Protein AF-0000000073383167 (afdb_homodimer)

pLDDT: mean 80.77, std 19.4, range [28.89, 98.25]

Structure (mmCIF, N/CA/C/O backbone):
data_AF-0000000073383167-model_v1
#
loop_
_entity.id
_entity.type
_entity.pdbx_description
1 polymer 'F-box domain-containing protein'
#
loop_
_atom_site.group_PDB
_atom_site.id
_atom_site.type_symbol
_atom_site.label_atom_id
_atom_site.label_alt_id
_atom_site.label_comp_id
_atom_site.label_asym_id
_atom_site.label_entity_id
_atom_site.label_seq_id
_atom_site.pdbx_PDB_ins_code
_atom_site.Cartn_x
_atom_site.Cartn_y
_atom_site.Cartn_z
_atom_site.occupancy
_atom_site.B_iso_or_equiv
_atom_site.auth_seq_id
_atom_site.auth_comp_id
_atom_site.auth_asym_id
_atom_site.auth_atom_id
_atom_site.pdbx_PDB_model_num
ATOM 1 N N . MET A 1 1 ? -5.844 47.469 32.531 1 28.89 1 MET A N 1
ATOM 2 C CA . MET A 1 1 ? -4.707 46.969 31.766 1 28.89 1 MET A CA 1
ATOM 3 C C . MET A 1 1 ? -4.969 47.062 30.266 1 28.89 1 MET A C 1
ATOM 5 O O . MET A 1 1 ? -4.051 46.906 29.469 1 28.89 1 MET A O 1
ATOM 9 N N . SER A 1 2 ? -6.18 46.969 29.875 1 38.56 2 SER A N 1
ATOM 10 C CA . SER A 1 2 ? -6.676 47.062 28.5 1 38.56 2 SER A CA 1
ATOM 11 C C . SER A 1 2 ? -6.391 48.406 27.891 1 38.56 2 SER A C 1
ATOM 13 O O . SER A 1 2 ? -6.043 48.531 26.719 1 38.56 2 SER A O 1
ATOM 15 N N . ALA A 1 3 ? -6.535 49.375 28.625 1 47.09 3 ALA A N 1
ATOM 16 C CA . ALA A 1 3 ? -6.496 50.781 28.234 1 47.09 3 ALA A CA 1
ATOM 17 C C . ALA A 1 3 ? -5.078 51.219 27.859 1 47.09 3 ALA A C 1
ATOM 19 O O . ALA A 1 3 ? -4.883 52.156 27.094 1 47.09 3 ALA A O 1
ATOM 20 N N . ILE A 1 4 ? -4.051 50.719 28.578 1 42.81 4 ILE A N 1
ATOM 21 C CA . ILE A 1 4 ? -2.695 51.219 28.375 1 42.81 4 ILE A CA 1
ATOM 22 C C . ILE A 1 4 ? -2.129 50.656 27.062 1 42.81 4 ILE A C 1
ATOM 24 O O . ILE A 1 4 ? -1.226 51.25 26.469 1 42.81 4 ILE A O 1
ATOM 28 N N . ILE A 1 5 ? -2.506 49.438 26.703 1 45.69 5 ILE A N 1
ATOM 29 C CA . ILE A 1 5 ? -1.971 48.844 25.484 1 45.69 5 ILE A CA 1
ATOM 30 C C . ILE A 1 5 ? -2.479 49.625 24.266 1 45.69 5 ILE A C 1
ATOM 32 O O . ILE A 1 5 ? -1.844 49.625 23.219 1 45.69 5 ILE A O 1
ATOM 36 N N . ASP A 1 6 ? -3.59 50.312 24.406 1 45.5 6 ASP A N 1
ATOM 37 C CA . ASP A 1 6 ? -4.176 51.094 23.328 1 45.5 6 ASP A CA 1
ATOM 38 C C . ASP A 1 6 ? -3.312 52.344 23.016 1 45.5 6 ASP A C 1
ATOM 40 O O . ASP A 1 6 ? -3.523 53 22.016 1 45.5 6 ASP A O 1
ATOM 44 N N . ARG A 1 7 ? -2.543 52.75 23.953 1 47.97 7 ARG A N 1
ATOM 45 C CA . ARG A 1 7 ? -1.802 54 23.812 1 47.97 7 ARG A CA 1
ATOM 46 C C . ARG A 1 7 ? -0.322 53.75 23.562 1 47.97 7 ARG A C 1
ATOM 48 O O . ARG A 1 7 ? 0.478 54.688 23.484 1 47.97 7 ARG A O 1
ATOM 55 N N . LEU A 1 8 ? 0.111 52.438 23.641 1 46.22 8 LEU A N 1
ATOM 56 C CA . LEU A 1 8 ? 1.529 52.188 23.422 1 46.22 8 LEU A CA 1
ATOM 57 C C . LEU A 1 8 ? 1.877 52.344 21.938 1 46.22 8 LEU A C 1
ATOM 59 O O . LEU A 1 8 ? 1.09 52 21.062 1 46.22 8 LEU A O 1
ATOM 63 N N . PRO A 1 9 ? 2.973 53.094 21.656 1 46.66 9 PRO A N 1
ATOM 64 C CA . PRO A 1 9 ? 3.441 53.219 20.281 1 46.66 9 PRO A CA 1
ATOM 65 C C . PRO A 1 9 ? 3.543 51.875 19.547 1 46.66 9 PRO A C 1
ATOM 67 O O . PRO A 1 9 ? 3.779 50.844 20.172 1 46.66 9 PRO A O 1
ATOM 70 N N . LEU A 1 10 ? 3.16 51.906 18.25 1 46.72 10 LEU A N 1
ATOM 71 C CA . LEU A 1 10 ? 3.178 50.75 17.359 1 46.72 10 LEU A CA 1
ATOM 72 C C . LEU A 1 10 ? 4.453 49.938 17.562 1 46.72 10 LEU A C 1
ATOM 74 O O . LEU A 1 10 ? 4.414 48.688 17.531 1 46.72 10 LEU A O 1
ATOM 78 N N . GLU A 1 11 ? 5.492 50.625 17.781 1 47.47 11 GLU A N 1
ATOM 79 C CA . GLU A 1 11 ? 6.789 50 17.969 1 47.47 11 GLU A CA 1
ATOM 80 C C . GLU A 1 11 ? 6.801 49.125 19.203 1 47.47 11 GLU A C 1
ATOM 82 O O . GLU A 1 11 ? 7.375 48.031 19.203 1 47.47 11 GLU A O 1
ATOM 87 N N . LEU A 1 12 ? 6.223 49.5 20.25 1 49.03 12 LEU A N 1
ATOM 88 C CA . LEU A 1 12 ? 6.211 48.75 21.484 1 49.03 12 LEU A CA 1
ATOM 89 C C . LEU A 1 12 ? 5.223 47.594 21.406 1 49.03 12 LEU A C 1
ATOM 91 O O . LEU A 1 12 ? 5.488 46.5 21.922 1 49.03 12 LEU A O 1
ATOM 95 N N . LEU A 1 13 ? 4.082 47.875 20.766 1 47.41 13 LEU A N 1
ATOM 96 C CA . LEU A 1 13 ? 3.135 46.781 20.547 1 47.41 13 LEU A CA 1
ATOM 97 C C . LEU A 1 13 ? 3.756 45.688 19.703 1 47.41 13 LEU A C 1
ATOM 99 O O . LEU A 1 13 ? 3.537 44.5 19.953 1 47.41 13 LEU A O 1
ATOM 103 N N . GLU A 1 14 ? 4.508 46.156 18.719 1 48.84 14 GLU A N 1
ATOM 104 C CA . GLU A 1 14 ? 5.273 45.219 17.922 1 48.84 14 GLU A CA 1
ATOM 105 C C . GLU A 1 14 ? 6.246 44.406 18.797 1 48.84 14 GLU A C 1
ATOM 107 O O . GLU A 1 14 ? 6.414 43.219 18.609 1 48.84 14 GLU A O 1
ATOM 112 N N . LEU A 1 15 ? 6.812 45.031 19.719 1 48.34 15 LEU A N 1
ATOM 113 C CA . LEU A 1 15 ? 7.754 44.375 20.625 1 48.34 15 LEU A CA 1
ATOM 114 C C . LEU A 1 15 ? 7.027 43.406 21.562 1 48.34 15 LEU A C 1
ATOM 116 O O . LEU A 1 15 ? 7.539 42.344 21.859 1 48.34 15 LEU A O 1
ATOM 120 N N . VAL A 1 16 ? 5.949 43.812 22.047 1 50.22 16 VAL A N 1
ATOM 121 C CA . VAL A 1 16 ? 5.164 42.906 22.906 1 50.22 16 VAL A CA 1
ATOM 122 C C . VAL A 1 16 ? 4.691 41.719 22.109 1 50.22 16 VAL A C 1
ATOM 124 O O . VAL A 1 16 ? 4.719 40.594 22.609 1 50.22 16 VAL A O 1
ATOM 127 N N . CYS A 1 17 ? 4.258 42.031 20.844 1 50.34 17 CYS A N 1
ATOM 128 C CA . CYS A 1 17 ? 3.842 40.938 19.984 1 50.34 17 CYS A CA 1
ATOM 129 C C . CYS A 1 17 ? 5.004 40 19.688 1 50.34 17 CYS A C 1
ATOM 131 O O . CYS A 1 17 ? 4.809 38.812 19.547 1 50.34 17 CYS A O 1
ATOM 133 N N . ASP A 1 18 ? 6.133 40.562 19.656 1 50.62 18 ASP A N 1
ATOM 134 C CA . ASP A 1 18 ? 7.328 39.75 19.438 1 50.62 18 ASP A CA 1
ATOM 135 C C . ASP A 1 18 ? 7.645 38.906 20.656 1 50.62 18 ASP A C 1
ATOM 137 O O . ASP A 1 18 ? 8.273 37.844 20.531 1 50.62 18 ASP A O 1
ATOM 141 N N . GLU A 1 19 ? 7.27 39.375 21.781 1 48.34 19 GLU A N 1
ATOM 142 C CA . GLU A 1 19 ? 7.621 38.688 23.016 1 48.34 19 GLU A CA 1
ATOM 143 C C . GLU A 1 19 ? 6.504 37.75 23.469 1 48.34 19 GLU A C 1
ATOM 145 O O . GLU A 1 19 ? 6.723 36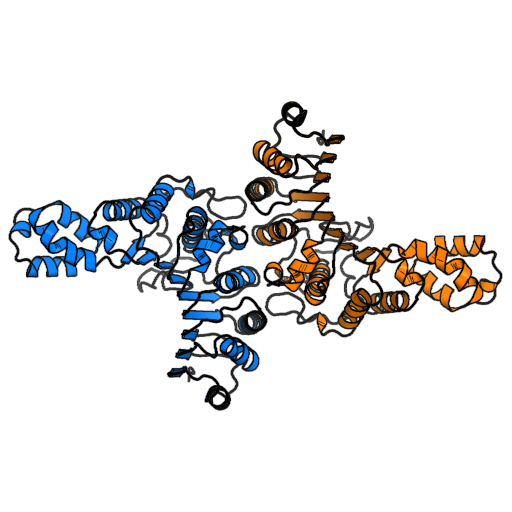.875 24.297 1 48.34 19 GLU A O 1
ATOM 150 N N . LEU A 1 20 ? 5.301 37.906 23.109 1 48.19 20 LEU A N 1
ATOM 151 C CA . LEU A 1 20 ? 4.199 37.062 23.547 1 48.19 20 LEU A CA 1
ATOM 152 C C . LEU A 1 20 ? 4.062 35.844 22.656 1 48.19 20 LEU A C 1
ATOM 154 O O . LEU A 1 20 ? 4.363 35.906 21.469 1 48.19 20 LEU A O 1
ATOM 158 N N . ASP A 1 21 ? 3.83 34.781 23.328 1 50.03 21 ASP A N 1
ATOM 159 C CA . ASP A 1 21 ? 3.512 33.562 22.578 1 50.03 21 ASP A CA 1
ATOM 160 C C . ASP A 1 21 ? 2.279 33.781 21.703 1 50.03 21 ASP A C 1
ATOM 162 O O . ASP A 1 21 ? 1.433 34.625 22 1 50.03 21 ASP A O 1
ATOM 166 N N . THR A 1 22 ? 2.23 33.281 20.531 1 49 22 THR A N 1
ATOM 167 C CA . THR A 1 22 ? 1.189 33.438 19.531 1 49 22 THR A CA 1
ATOM 168 C C . THR A 1 22 ? -0.195 33.406 20.156 1 49 22 THR A C 1
ATOM 170 O O . THR A 1 22 ? -1.102 34.125 19.75 1 49 22 THR A O 1
ATOM 173 N N . ARG A 1 23 ? -0.408 32.656 21.141 1 48.75 23 ARG A N 1
ATOM 174 C CA . ARG A 1 23 ? -1.698 32.531 21.812 1 48.75 23 ARG A CA 1
ATOM 175 C C . ARG A 1 23 ? -2.102 33.844 22.5 1 48.75 23 ARG A C 1
ATOM 177 O O . ARG A 1 23 ? -3.264 34.219 22.438 1 48.75 23 ARG A O 1
ATOM 184 N N . ASP A 1 24 ? -1.229 34.281 23.109 1 49.47 24 ASP A N 1
ATOM 185 C CA . ASP A 1 24 ? -1.521 35.438 23.922 1 49.47 24 ASP A CA 1
ATOM 186 C C . ASP A 1 24 ? -1.749 36.688 23.047 1 49.47 24 ASP A C 1
ATOM 188 O O . ASP A 1 24 ? -2.49 37.594 23.422 1 49.47 24 ASP A O 1
ATOM 192 N N . LEU A 1 25 ? -1.187 36.562 21.969 1 49.84 25 LEU A N 1
ATOM 193 C CA . LEU A 1 25 ? -1.337 37.719 21.062 1 49.84 25 LEU A CA 1
ATOM 194 C C . LEU A 1 25 ? -2.76 37.781 20.516 1 49.84 25 LEU A C 1
ATOM 196 O O . LEU A 1 25 ? -3.305 38.875 20.344 1 49.84 25 LEU A O 1
ATOM 200 N N . ALA A 1 26 ? -3.371 36.688 20.312 1 48.53 26 ALA A N 1
ATOM 201 C CA . ALA A 1 26 ? -4.758 36.656 19.859 1 48.53 26 ALA A CA 1
ATOM 202 C C . ALA A 1 26 ? -5.676 37.375 20.844 1 48.53 26 ALA A C 1
ATOM 204 O O . ALA A 1 26 ? -6.602 38.062 20.438 1 48.53 26 ALA A O 1
ATOM 205 N N . SER A 1 27 ? -5.449 37.156 22.031 1 46.97 27 SER A N 1
ATOM 206 C CA . SER A 1 27 ? -6.238 37.812 23.062 1 46.97 27 SER A CA 1
ATOM 207 C C . SER A 1 27 ? -6.027 39.344 23.047 1 46.97 27 SER A C 1
ATOM 209 O O . SER A 1 27 ? -6.941 40.094 23.375 1 46.97 27 SER A O 1
ATOM 211 N N . LEU A 1 28 ? -4.91 39.688 22.766 1 46.62 28 LEU A N 1
ATOM 212 C CA . LEU A 1 28 ? -4.578 41.125 22.797 1 46.62 28 LEU A CA 1
ATOM 213 C C . LEU A 1 28 ? -5.266 41.875 21.656 1 46.62 28 LEU A C 1
ATOM 215 O O . LEU A 1 28 ? -5.742 42.969 21.844 1 46.62 28 LEU A O 1
ATOM 219 N N . VAL A 1 29 ? -5.254 41.219 20.453 1 47.28 29 VAL A N 1
ATOM 220 C CA . VAL A 1 29 ? -5.836 41.875 19.281 1 47.28 29 VAL A CA 1
ATOM 221 C C . VAL A 1 29 ? -7.328 42.094 19.516 1 47.28 29 VAL A C 1
ATOM 223 O O . VAL A 1 29 ? -7.895 43.062 19 1 47.28 29 VAL A O 1
ATOM 226 N N . GLY A 1 30 ? -7.918 41.281 20.266 1 43.94 30 GLY A N 1
ATOM 227 C CA . GLY A 1 30 ? -9.336 41.469 20.5 1 43.94 30 GLY A CA 1
ATOM 228 C C . GLY A 1 30 ? -9.641 42.75 21.266 1 43.94 30 GLY A C 1
ATOM 229 O O . GLY A 1 30 ? -10.797 43.156 21.375 1 43.94 30 GLY A O 1
ATOM 230 N N . THR A 1 31 ? -8.75 43.219 22 1 42.81 31 THR A N 1
ATOM 231 C CA . THR A 1 31 ? -9.172 44.25 22.938 1 42.81 31 THR A CA 1
ATOM 232 C C . THR A 1 31 ? -9.156 45.625 22.297 1 42.81 31 THR A C 1
ATOM 234 O O . THR A 1 31 ? -9.789 46.562 22.781 1 42.81 31 THR A O 1
ATOM 237 N N . CYS A 1 32 ? -8.156 46 21.344 1 42.19 32 CYS A N 1
ATOM 238 C CA . CYS A 1 32 ? -8.188 47.344 20.859 1 42.19 32 CYS A CA 1
ATOM 239 C C . CYS A 1 32 ? -8.281 47.375 19.328 1 42.19 32 CYS A C 1
ATOM 241 O O . CYS A 1 32 ? -7.441 46.812 18.641 1 42.19 32 CYS A O 1
ATOM 243 N N . ARG A 1 33 ? -9.359 47.656 18.766 1 45.19 33 ARG A N 1
ATOM 244 C CA . ARG A 1 33 ? -9.688 47.75 17.344 1 45.19 33 ARG A CA 1
ATOM 245 C C . ARG A 1 33 ? -8.602 48.5 16.578 1 45.19 33 ARG A C 1
ATOM 247 O O . ARG A 1 33 ? -8.203 48.062 15.484 1 45.19 33 ARG A O 1
ATOM 254 N N . ASP A 1 34 ? -8.227 49.656 17.062 1 45.84 34 ASP A N 1
ATOM 255 C CA . ASP A 1 34 ? -7.301 50.5 16.328 1 45.84 34 ASP A CA 1
ATOM 256 C C . ASP A 1 34 ? -5.914 49.875 16.25 1 45.84 34 ASP A C 1
ATOM 258 O O . ASP A 1 34 ? -5.262 49.906 15.203 1 45.84 34 ASP A O 1
ATOM 262 N N . THR A 1 35 ? -5.457 49.375 17.328 1 47.47 35 THR A N 1
ATOM 263 C CA . THR A 1 35 ? -4.168 48.688 17.406 1 47.47 35 THR A CA 1
ATOM 264 C C . THR A 1 35 ? -4.199 47.375 16.625 1 47.47 35 THR A C 1
ATOM 266 O O . THR A 1 35 ? -3.188 46.969 16.062 1 47.47 35 THR A O 1
ATOM 269 N N . TYR A 1 36 ? -5.336 46.875 16.516 1 48.16 36 TYR A N 1
ATOM 270 C CA . TYR A 1 36 ? -5.547 45.656 15.742 1 48.16 36 TYR A CA 1
ATOM 271 C C . TYR A 1 36 ? -5.121 45.844 14.289 1 48.16 36 TYR A C 1
ATOM 273 O O . TYR A 1 36 ? -4.355 45.031 13.75 1 48.16 36 TYR A O 1
ATOM 281 N N . HIS A 1 37 ? -5.691 46.875 13.75 1 50.84 37 HIS A N 1
ATOM 282 C CA . HIS A 1 37 ? -5.43 47.062 12.328 1 50.84 37 HIS A CA 1
ATOM 283 C C . HIS A 1 37 ? -3.953 47.344 12.062 1 50.84 37 HIS A C 1
ATOM 285 O O . HIS A 1 37 ? -3.408 46.906 11.047 1 50.84 37 HIS A O 1
ATOM 291 N N . ARG A 1 38 ? -3.389 48.062 13.055 1 49.44 38 ARG A N 1
ATOM 292 C CA . ARG A 1 38 ? -1.992 48.438 12.859 1 49.44 38 ARG A CA 1
ATOM 293 C C . ARG A 1 38 ? -1.066 47.25 13.117 1 49.44 38 ARG A C 1
ATOM 295 O O . ARG A 1 38 ? 0.006 47.156 12.516 1 49.44 38 ARG A O 1
ATOM 302 N N . THR A 1 39 ? -1.512 46.406 13.953 1 51.47 39 THR A N 1
ATOM 303 C CA . THR A 1 39 ? -0.588 45.375 14.391 1 51.47 39 THR A CA 1
ATOM 304 C C . THR A 1 39 ? -0.914 44.031 13.719 1 51.47 39 THR A C 1
ATOM 306 O O . THR A 1 39 ? -0.067 43.156 13.656 1 51.47 39 THR A O 1
ATOM 309 N N . ILE A 1 40 ? -2.055 44.125 13.156 1 53.66 40 ILE A N 1
ATOM 310 C CA . ILE A 1 40 ? -2.521 42.812 12.656 1 53.66 40 ILE A CA 1
ATOM 311 C C . ILE A 1 40 ? -1.632 42.375 11.5 1 53.66 40 ILE A C 1
ATOM 313 O O . ILE A 1 40 ? -1.345 41.188 11.359 1 53.66 40 ILE A O 1
ATOM 317 N N . ASN A 1 41 ? -1.317 43.344 10.711 1 51.41 41 ASN A N 1
ATOM 318 C CA . ASN A 1 41 ? -0.458 42.969 9.594 1 51.41 41 ASN A CA 1
ATOM 319 C C . ASN A 1 41 ? 0.88 42.406 10.078 1 51.41 41 ASN A C 1
ATOM 321 O O . ASN A 1 41 ? 1.403 41.469 9.508 1 51.41 41 ASN A O 1
ATOM 325 N N . ARG A 1 42 ? 1.332 43.094 11.016 1 51.25 42 ARG A N 1
ATOM 326 C CA . ARG A 1 42 ? 2.604 42.625 11.562 1 51.25 42 ARG A CA 1
ATOM 327 C C . ARG A 1 42 ? 2.438 41.281 12.273 1 51.25 42 ARG A C 1
ATOM 329 O O . ARG A 1 42 ? 3.307 40.438 12.18 1 51.25 42 ARG A O 1
ATOM 336 N N . LEU A 1 43 ? 1.351 41.312 12.969 1 51.19 43 LEU A N 1
ATOM 337 C CA . LEU A 1 43 ? 1.039 40.031 13.617 1 51.19 43 LEU A CA 1
ATOM 338 C C . LEU A 1 43 ? 0.825 38.938 12.594 1 51.19 43 LEU A C 1
ATOM 340 O O . LEU A 1 43 ? 1.265 37.781 12.797 1 51.19 43 LEU A O 1
ATOM 344 N N . ALA A 1 44 ? 0.195 39.375 11.594 1 52.59 44 ALA A N 1
ATOM 345 C CA . ALA A 1 44 ? -0.1 38.438 10.523 1 52.59 44 ALA A CA 1
ATOM 346 C C . ALA A 1 44 ? 1.184 37.844 9.922 1 52.59 44 ALA A C 1
ATOM 348 O O . ALA A 1 44 ? 1.253 36.656 9.602 1 52.59 44 ALA A O 1
ATOM 349 N N . GLN A 1 45 ? 2.125 38.719 9.852 1 52.84 45 GLN A N 1
ATOM 350 C CA . GLN A 1 45 ? 3.379 38.281 9.258 1 52.84 45 GLN A CA 1
ATOM 351 C C . GLN A 1 45 ? 4.039 37.188 10.109 1 52.84 45 GLN A C 1
ATOM 353 O O . GLN A 1 45 ? 4.801 36.375 9.594 1 52.84 45 GLN A O 1
ATOM 358 N N . ARG A 1 46 ? 3.586 37.281 11.328 1 51 46 ARG A N 1
ATOM 359 C CA . ARG A 1 46 ? 4.156 36.281 12.211 1 51 46 ARG A CA 1
ATOM 360 C C . ARG A 1 46 ? 3.449 34.938 12.031 1 51 46 ARG A C 1
ATOM 362 O O . ARG A 1 46 ? 4.012 33.875 12.344 1 51 46 ARG A O 1
ATOM 369 N N . TYR A 1 47 ? 2.303 35.125 11.445 1 54.72 47 TYR A N 1
ATOM 370 C CA . TYR A 1 47 ? 1.501 33.906 11.352 1 54.72 47 TYR A CA 1
ATOM 371 C C . TYR A 1 47 ? 1.765 33.188 10.039 1 54.72 47 TYR A C 1
ATOM 373 O O . TYR A 1 47 ? 0.85 32.625 9.453 1 54.72 47 TYR A O 1
ATOM 381 N N . THR A 1 48 ? 2.932 33.219 9.719 1 78 48 THR A N 1
ATOM 382 C CA . THR A 1 48 ? 3.242 32.406 8.547 1 78 48 THR A CA 1
ATOM 383 C C . THR A 1 48 ? 3.062 30.922 8.859 1 78 48 THR A C 1
ATOM 385 O O . THR A 1 48 ? 2.725 30.141 7.973 1 78 48 THR A O 1
ATOM 388 N N . GLU A 1 49 ? 3.082 30.75 10.227 1 85.25 49 GLU A N 1
ATOM 389 C CA . GLU A 1 49 ? 2.912 29.375 10.688 1 85.25 49 GLU A CA 1
ATOM 390 C C . GLU A 1 49 ? 1.898 29.297 11.828 1 85.25 49 GLU A C 1
ATOM 392 O O . GLU A 1 49 ? 1.854 30.188 12.688 1 85.25 49 GLU A O 1
ATOM 397 N N . ILE A 1 50 ? 1.057 28.391 11.797 1 85.81 50 ILE A N 1
ATOM 398 C CA . ILE A 1 50 ? 0.155 28.125 12.906 1 85.81 50 ILE A CA 1
ATOM 399 C C . ILE A 1 50 ? 0.49 26.766 13.531 1 85.81 50 ILE A C 1
ATOM 401 O O . ILE A 1 50 ? 0.958 25.859 12.836 1 85.81 50 ILE A O 1
ATOM 405 N N . HIS A 1 51 ? 0.205 26.734 14.82 1 84 51 HIS A N 1
ATOM 406 C CA . HIS A 1 51 ? 0.53 25.516 15.562 1 84 51 HIS A CA 1
ATOM 407 C C . HIS A 1 51 ? -0.73 24.75 15.938 1 84 51 HIS A C 1
ATOM 409 O O . HIS A 1 51 ? -1.743 25.344 16.312 1 84 51 HIS A O 1
ATOM 415 N N . LEU A 1 52 ? -0.628 23.406 15.781 1 89.12 52 LEU A N 1
ATOM 416 C CA . LEU A 1 52 ? -1.751 22.516 16.062 1 89.12 52 LEU A CA 1
ATOM 417 C C . LEU A 1 52 ? -1.316 21.359 16.953 1 89.12 52 LEU A C 1
ATOM 419 O O . LEU A 1 52 ? -0.297 20.719 16.688 1 89.12 52 LEU A O 1
ATOM 423 N N . ASP A 1 53 ? -2.057 21.156 18.047 1 85.44 53 ASP A N 1
ATOM 424 C CA . ASP A 1 53 ? -1.789 19.984 18.891 1 85.44 53 ASP A CA 1
ATOM 425 C C . ASP A 1 53 ? -2.988 19.047 18.922 1 85.44 53 ASP A C 1
ATOM 427 O O . ASP A 1 53 ? -3.039 18.125 19.734 1 85.44 53 ASP A O 1
ATOM 431 N N . PHE A 1 54 ? -3.986 19.328 18.156 1 91.5 54 PHE A N 1
ATOM 432 C CA . PHE A 1 54 ? -5.18 18.516 17.953 1 91.5 54 PHE A CA 1
ATOM 433 C C . PHE A 1 54 ? -6.039 18.5 19.203 1 91.5 54 PHE A C 1
ATOM 435 O O . PHE A 1 54 ? -6.703 17.5 19.5 1 91.5 54 PHE A O 1
ATOM 442 N N . SER A 1 55 ? -5.914 19.484 19.984 1 89.44 55 SER A N 1
ATOM 443 C CA . SER A 1 55 ? -6.848 19.734 21.094 1 89.44 55 SER A CA 1
ATOM 444 C C . SER A 1 55 ? -7.992 20.641 20.656 1 89.44 55 SER A C 1
ATOM 446 O O . SER A 1 55 ? -7.898 21.312 19.625 1 89.44 55 SER A O 1
ATOM 448 N N . GLN A 1 56 ? -9 20.625 21.453 1 91.75 56 GLN A N 1
ATOM 449 C CA . GLN A 1 56 ? -10.141 21.484 21.172 1 91.75 56 GLN A CA 1
ATOM 450 C C . GLN A 1 56 ? -9.719 22.953 21.156 1 91.75 56 GLN A C 1
ATOM 452 O O . GLN A 1 56 ? -10.141 23.719 20.281 1 91.75 56 GLN A O 1
ATOM 457 N N . ASP A 1 57 ? -8.93 23.281 22.047 1 87.69 57 ASP A N 1
ATOM 458 C CA . ASP A 1 57 ? -8.469 24.672 22.156 1 87.69 57 ASP A CA 1
ATOM 459 C C . ASP A 1 57 ? -7.668 25.078 20.922 1 87.69 57 ASP A C 1
ATOM 461 O O . ASP A 1 57 ? -7.82 26.188 20.422 1 87.69 57 ASP A O 1
ATOM 465 N N . SER A 1 58 ? -6.805 24.219 20.484 1 88.75 58 SER A N 1
ATOM 466 C CA . SER A 1 58 ? -5.996 24.516 19.312 1 88.75 58 SER A CA 1
ATOM 467 C C . SER A 1 58 ? -6.867 24.688 18.062 1 88.75 58 SER A C 1
ATOM 469 O O . SER A 1 58 ? -6.633 25.578 17.25 1 88.75 58 SER A O 1
ATOM 471 N N . PHE A 1 59 ? -7.863 23.891 17.953 1 94.88 59 PHE A N 1
ATOM 472 C CA . PHE A 1 59 ? -8.773 24.016 16.828 1 94.88 59 PHE A CA 1
ATOM 473 C C . PHE A 1 59 ? -9.562 25.312 16.891 1 94.88 59 PHE A C 1
ATOM 475 O O . PHE A 1 59 ? -9.789 25.969 15.875 1 94.88 59 PHE A O 1
ATOM 482 N N . ASN A 1 60 ? -9.969 25.641 18.094 1 92.69 60 ASN A N 1
ATOM 483 C CA . ASN A 1 60 ? -10.672 26.906 18.266 1 92.69 60 ASN A CA 1
ATOM 484 C C . ASN A 1 60 ? -9.797 28.094 17.891 1 92.69 60 ASN A C 1
ATOM 486 O O . ASN A 1 60 ? -10.273 29.047 17.266 1 92.69 60 ASN A O 1
ATOM 490 N N . HIS A 1 61 ? -8.641 27.984 18.266 1 90.31 61 HIS A N 1
ATOM 491 C CA . HIS A 1 61 ? -7.695 29.047 17.938 1 90.31 61 HIS A CA 1
ATOM 492 C C . HIS A 1 61 ? -7.516 29.172 16.422 1 90.31 61 HIS A C 1
ATOM 494 O O . HIS A 1 61 ? -7.527 30.297 15.891 1 90.31 61 HIS A O 1
ATOM 500 N N . ILE A 1 62 ? -7.348 28.094 15.758 1 93.12 62 ILE A N 1
ATOM 501 C CA . ILE A 1 62 ? -7.176 28.094 14.312 1 93.12 62 ILE A CA 1
ATOM 502 C C . ILE A 1 62 ? -8.438 28.656 13.648 1 93.12 62 ILE A C 1
ATOM 504 O O . ILE A 1 62 ? -8.344 29.406 12.672 1 93.12 62 ILE A O 1
ATOM 508 N N . HIS A 1 63 ? -9.523 28.312 14.188 1 95.56 63 HIS A N 1
ATOM 509 C CA . HIS A 1 63 ? -10.781 28.828 13.656 1 95.56 63 HIS A CA 1
ATOM 510 C C . HIS A 1 63 ? -10.852 30.344 13.797 1 95.56 63 HIS A C 1
ATOM 512 O O . HIS A 1 63 ? -11.344 31.031 12.898 1 95.56 63 HIS A O 1
ATOM 518 N N . ALA A 1 64 ? -10.438 30.812 14.883 1 93.25 64 ALA A N 1
ATOM 519 C CA . ALA A 1 64 ? -10.414 32.25 15.102 1 93.25 64 ALA A CA 1
ATOM 520 C C . ALA A 1 64 ? -9.508 32.938 14.086 1 93.25 64 ALA A C 1
ATOM 522 O O . ALA A 1 64 ? -9.867 34 13.539 1 93.25 64 ALA A O 1
ATOM 523 N N . ILE A 1 65 ? -8.367 32.344 13.844 1 88.5 65 ILE A N 1
ATOM 524 C CA . ILE A 1 65 ? -7.426 32.875 12.867 1 88.5 65 ILE A CA 1
ATOM 525 C C . ILE A 1 65 ? -8.055 32.875 11.477 1 88.5 65 ILE A C 1
ATOM 527 O O . ILE A 1 65 ? -7.965 33.844 10.734 1 88.5 65 ILE A O 1
ATOM 531 N N . ALA A 1 66 ? -8.703 31.781 11.148 1 94.31 66 ALA A N 1
ATOM 532 C CA . ALA A 1 66 ? -9.328 31.578 9.844 1 94.31 66 ALA A CA 1
ATOM 533 C C . ALA A 1 66 ? -10.422 32.625 9.609 1 94.31 66 ALA A C 1
ATOM 535 O O . ALA A 1 66 ? -10.68 33 8.461 1 94.31 66 ALA A O 1
ATOM 536 N N . ASN A 1 67 ? -11.008 33.094 10.664 1 93.69 67 ASN A N 1
ATOM 537 C CA . ASN A 1 67 ? -12.117 34.031 10.531 1 93.69 67 ASN A CA 1
ATOM 538 C C . ASN A 1 67 ? -11.625 35.469 10.492 1 93.69 67 ASN A C 1
ATOM 540 O O . ASN A 1 67 ? -12.398 36.375 10.227 1 93.69 67 ASN A O 1
ATOM 544 N N . ASN A 1 68 ? -10.43 35.625 10.688 1 86.5 68 ASN A N 1
ATOM 545 C CA . ASN A 1 68 ? -9.828 36.938 10.555 1 86.5 68 ASN A CA 1
ATOM 546 C C . ASN A 1 68 ? -9.281 37.156 9.148 1 86.5 68 ASN A C 1
ATOM 548 O O . ASN A 1 68 ? -8.281 36.562 8.758 1 86.5 68 ASN A O 1
ATOM 552 N N . LYS A 1 69 ? -9.82 38.031 8.453 1 87.81 69 LYS A N 1
ATOM 553 C CA . LYS A 1 69 ? -9.555 38.219 7.035 1 87.81 69 LYS A CA 1
ATOM 554 C C . LYS A 1 69 ? -8.094 38.594 6.793 1 87.81 69 LYS A C 1
ATOM 556 O O . LYS A 1 69 ? -7.508 38.156 5.789 1 87.81 69 LYS A O 1
ATOM 561 N N . VAL A 1 70 ? -7.535 39.25 7.672 1 81.44 70 VAL A N 1
ATOM 562 C CA . VAL A 1 70 ? -6.148 39.688 7.504 1 81.44 70 VAL A CA 1
ATOM 563 C C . VAL A 1 70 ? -5.207 38.531 7.855 1 81.44 70 VAL A C 1
ATOM 565 O O . VAL A 1 70 ? -4.281 38.219 7.102 1 81.44 70 VAL A O 1
ATOM 568 N N . MET A 1 71 ? -5.43 37.906 8.93 1 83.31 71 MET A N 1
ATOM 569 C CA . MET A 1 71 ? -4.535 36.875 9.438 1 83.31 71 MET A CA 1
ATOM 570 C C . MET A 1 71 ? -4.559 35.625 8.547 1 83.31 71 MET A C 1
ATOM 572 O O . MET A 1 71 ? -3.523 35.031 8.305 1 83.31 71 MET A O 1
ATOM 576 N N . ARG A 1 72 ? -5.707 35.281 8.109 1 90.06 72 ARG A N 1
ATOM 577 C CA . ARG A 1 72 ? -5.852 34.031 7.371 1 90.06 72 ARG A CA 1
ATOM 578 C C . ARG A 1 72 ? -5.039 34.062 6.078 1 90.06 72 ARG A C 1
ATOM 580 O O . ARG A 1 72 ? -4.578 33.031 5.609 1 90.06 72 ARG A O 1
ATOM 587 N N . GLN A 1 73 ? -4.816 35.25 5.535 1 89.62 73 GLN A N 1
ATOM 588 C CA . GLN A 1 73 ? -4.082 35.375 4.277 1 89.62 73 GLN A CA 1
ATOM 589 C C . GLN A 1 73 ? -2.588 35.156 4.488 1 89.62 73 GLN A C 1
ATOM 591 O O . GLN A 1 73 ? -1.857 34.844 3.539 1 89.62 73 GLN A O 1
ATOM 596 N N . GLN A 1 74 ? -2.252 35.219 5.707 1 87.19 74 GLN A N 1
ATOM 597 C CA . GLN A 1 74 ? -0.821 35.188 5.988 1 87.19 74 GLN A CA 1
ATOM 598 C C . GLN A 1 74 ? -0.393 33.781 6.418 1 87.19 74 GLN A C 1
ATOM 600 O O . GLN A 1 74 ? 0.802 33.5 6.52 1 87.19 74 GLN A O 1
ATOM 605 N N . VAL A 1 75 ? -1.312 32.906 6.645 1 91.38 75 VAL A N 1
ATOM 606 C CA . VAL A 1 75 ? -0.996 31.578 7.141 1 91.38 75 VAL A CA 1
ATOM 607 C C . VAL A 1 75 ? -0.6 30.672 5.973 1 91.38 75 VAL A C 1
ATOM 609 O O . VAL A 1 75 ? -1.397 30.438 5.059 1 91.38 75 VAL A O 1
ATOM 612 N N . HIS A 1 76 ? 0.642 30.109 6.051 1 91.94 76 HIS A N 1
ATOM 613 C CA . HIS A 1 76 ? 1.13 29.266 4.961 1 91.94 76 HIS A CA 1
ATOM 614 C C . HIS A 1 76 ? 1.487 27.875 5.461 1 91.94 76 HIS A C 1
ATOM 616 O O . HIS A 1 76 ? 1.542 26.922 4.68 1 91.94 76 HIS A O 1
ATOM 622 N N . ARG A 1 77 ? 1.722 27.828 6.773 1 90.94 77 ARG A N 1
ATOM 623 C CA . ARG A 1 77 ? 2.262 26.578 7.297 1 90.94 77 ARG A CA 1
ATOM 624 C C . ARG A 1 77 ? 1.532 26.156 8.57 1 90.94 77 ARG A C 1
ATOM 626 O O . ARG A 1 77 ? 1.226 26.984 9.422 1 90.94 77 ARG A O 1
ATOM 633 N N . LEU A 1 78 ? 1.229 24.891 8.609 1 92.5 78 LEU A N 1
ATOM 634 C CA . LEU A 1 78 ? 0.685 24.234 9.797 1 92.5 78 LEU A CA 1
ATOM 635 C C . LEU A 1 78 ? 1.726 23.328 10.445 1 92.5 78 LEU A C 1
ATOM 637 O O . LEU A 1 78 ? 2.287 22.453 9.781 1 92.5 78 LEU A O 1
ATOM 641 N N . VAL A 1 79 ? 1.994 23.594 11.734 1 86.31 79 VAL A N 1
ATOM 642 C CA . VAL A 1 79 ? 3.012 22.812 12.438 1 86.31 79 VAL A CA 1
ATOM 643 C C . VAL A 1 79 ? 2.379 22.078 13.625 1 86.31 79 VAL A C 1
ATOM 645 O O . VAL A 1 79 ? 1.74 22.703 14.477 1 86.31 79 VAL A O 1
ATOM 648 N N . VAL A 1 80 ? 2.531 20.797 13.586 1 84.31 80 VAL A N 1
ATOM 649 C CA . VAL A 1 80 ? 2.1 19.984 14.734 1 84.31 80 VAL A CA 1
ATOM 650 C C . VAL A 1 80 ? 3.207 19.953 15.781 1 84.31 80 VAL A C 1
ATOM 652 O O . VAL A 1 80 ? 4.246 19.328 15.578 1 84.31 80 VAL A O 1
ATOM 655 N N . MET A 1 81 ? 3.129 20.891 16.859 1 66.06 81 MET A N 1
ATOM 656 C CA . MET A 1 81 ? 4.23 21.188 17.766 1 66.06 81 MET A CA 1
ATOM 657 C C . MET A 1 81 ? 3.945 20.625 19.156 1 66.06 81 MET A C 1
ATOM 659 O O . MET A 1 81 ? 3.756 21.391 20.109 1 66.06 81 MET A O 1
ATOM 663 N N . THR A 1 82 ? 3.35 19.625 19.375 1 62.5 82 THR A N 1
ATOM 664 C CA . THR A 1 82 ? 3.191 19.234 20.766 1 62.5 82 THR A CA 1
ATOM 665 C C . THR A 1 82 ? 3.732 17.828 21 1 62.5 82 THR A C 1
ATOM 667 O O . THR A 1 82 ? 3.424 16.906 20.25 1 62.5 82 THR A O 1
ATOM 670 N N . PRO A 1 83 ? 4.582 17.984 22.031 1 60.06 83 PRO A N 1
ATOM 671 C CA . PRO A 1 83 ? 5.133 16.656 22.344 1 60.06 83 PRO A CA 1
ATOM 672 C C . PRO A 1 83 ? 4.078 15.688 22.844 1 60.06 83 PRO A C 1
ATOM 674 O O . PRO A 1 83 ? 3.033 16.109 23.359 1 60.06 83 PRO A O 1
ATOM 677 N N . GLU A 1 84 ? 4.359 14.453 22.531 1 60.16 84 GLU A N 1
ATOM 678 C CA . GLU A 1 84 ? 3.607 13.43 23.25 1 60.16 84 GLU A CA 1
ATOM 679 C C . GLU A 1 84 ? 3.818 13.562 24.766 1 60.16 84 GLU A C 1
ATOM 681 O O . GLU A 1 84 ? 4.871 14.023 25.203 1 60.16 84 GLU A O 1
ATOM 686 N N . PRO A 1 85 ? 2.781 13.227 25.484 1 62.03 85 PRO A N 1
ATOM 687 C CA . PRO A 1 85 ? 1.462 12.633 25.25 1 62.03 85 PRO A CA 1
ATOM 688 C C . PRO A 1 85 ? 0.358 13.688 25.141 1 62.03 85 PRO A C 1
ATOM 690 O O . PRO A 1 85 ? -0.807 13.398 25.422 1 62.03 85 PRO A O 1
ATOM 693 N N . TYR A 1 86 ? 0.771 14.828 24.828 1 68.38 86 TYR A N 1
ATOM 694 C CA . TYR A 1 86 ? -0.212 15.898 24.969 1 68.38 86 TYR A CA 1
ATOM 695 C C . TYR A 1 86 ? -0.94 16.141 23.656 1 68.38 86 TYR A C 1
ATOM 697 O O . TYR A 1 86 ? -1.845 16.969 23.578 1 68.38 86 TYR A O 1
ATOM 705 N N . LEU A 1 87 ? -0.685 15.328 22.75 1 82 87 LEU A N 1
ATOM 706 C CA . LEU A 1 87 ? -1.379 15.453 21.484 1 82 87 LEU A CA 1
ATOM 707 C C . LEU A 1 87 ? -2.805 14.922 21.578 1 82 87 LEU A C 1
ATOM 709 O O . LEU A 1 87 ? -3.037 13.875 22.188 1 82 87 LEU A O 1
ATOM 713 N N . GLY A 1 88 ? -3.721 15.766 21.062 1 84.38 88 GLY A N 1
ATOM 714 C CA . GLY A 1 88 ? -5.098 15.312 20.969 1 84.38 88 GLY A CA 1
ATOM 715 C C . GLY A 1 88 ? -5.836 15.359 22.297 1 84.38 88 GLY A C 1
ATOM 716 O O . GLY A 1 88 ? -6.816 14.641 22.5 1 84.38 88 GLY A O 1
ATOM 717 N N . ARG A 1 89 ? -5.414 16.125 23.156 1 80.94 89 ARG A N 1
ATOM 718 C CA . ARG A 1 89 ? -6.031 16.188 24.484 1 80.94 89 ARG A CA 1
ATOM 719 C C . ARG A 1 89 ? -7.449 16.75 24.391 1 80.94 89 ARG A C 1
ATOM 721 O O . ARG A 1 89 ? -7.766 17.5 23.484 1 80.94 89 ARG A O 1
ATOM 728 N N . ASP A 1 90 ? -8.305 16.25 25.281 1 80.19 90 ASP A N 1
ATOM 729 C CA . ASP A 1 90 ? -9.656 16.766 25.516 1 80.19 90 ASP A CA 1
ATOM 730 C C . ASP A 1 90 ? -10.594 16.359 24.391 1 80.19 90 ASP A C 1
ATOM 732 O O . ASP A 1 90 ? -11.648 16.969 24.203 1 80.19 90 ASP A O 1
ATOM 736 N N . LEU A 1 91 ? -10.164 15.57 23.516 1 86.62 91 LEU A N 1
ATOM 737 C CA . LEU A 1 91 ? -11.047 14.984 22.5 1 86.62 91 LEU A CA 1
ATOM 738 C C . LEU A 1 91 ? -11.07 13.469 22.609 1 86.62 91 LEU A C 1
ATOM 740 O O . LEU A 1 91 ? -10.117 12.859 23.094 1 86.62 91 LEU A O 1
ATOM 744 N N . GLN A 1 92 ? -12.172 13 22.281 1 87.31 92 GLN A N 1
ATOM 745 C CA . GLN A 1 92 ? -12.305 11.547 22.266 1 87.31 92 GLN A CA 1
ATOM 746 C C . GLN A 1 92 ? -11.977 10.984 20.891 1 87.31 92 GLN A C 1
ATOM 748 O O . GLN A 1 92 ? -12.586 11.367 19.891 1 87.31 92 GLN A O 1
ATOM 753 N N . TRP A 1 93 ? -10.992 10.188 20.938 1 90.88 93 TRP A N 1
ATOM 754 C CA . TRP A 1 93 ? -10.555 9.586 19.688 1 90.88 93 TRP A CA 1
ATOM 755 C C . TRP A 1 93 ? -10.938 8.109 19.625 1 90.88 93 TRP A C 1
ATOM 757 O O . TRP A 1 93 ? -10.359 7.285 20.328 1 90.88 93 TRP A O 1
ATOM 767 N N . GLN A 1 94 ? -11.938 7.82 18.875 1 91.44 94 GLN A N 1
ATOM 768 C CA . GLN A 1 94 ? -12.328 6.43 18.672 1 91.44 94 GLN A CA 1
ATOM 769 C C . GLN A 1 94 ? -11.508 5.793 17.547 1 91.44 94 GLN A C 1
ATOM 771 O O . GLN A 1 94 ? -11.297 6.41 16.5 1 91.44 94 GLN A O 1
ATOM 776 N N . ARG A 1 95 ? -11.117 4.609 17.859 1 92.69 95 ARG A N 1
ATOM 777 C CA . ARG A 1 95 ? -10.281 3.934 16.875 1 92.69 95 ARG A CA 1
ATOM 778 C C . ARG A 1 95 ? -11.055 2.828 16.156 1 92.69 95 ARG A C 1
ATOM 780 O O . ARG A 1 95 ? -11.914 2.18 16.766 1 92.69 95 ARG A O 1
ATOM 787 N N . SER A 1 96 ? -10.727 2.721 14.922 1 92.5 96 SER A N 1
ATOM 788 C CA . SER A 1 96 ? -11.281 1.628 14.133 1 92.5 96 SER A CA 1
ATOM 789 C C . SER A 1 96 ? -10.609 0.302 14.469 1 92.5 96 SER A C 1
ATOM 791 O O . SER A 1 96 ? -9.602 0.276 15.18 1 92.5 96 SER A O 1
ATOM 793 N N . ALA A 1 97 ? -11.195 -0.74 13.938 1 91.19 97 ALA A N 1
ATOM 794 C CA . ALA A 1 97 ? -10.617 -2.064 14.141 1 91.19 97 ALA A CA 1
ATOM 795 C C . ALA A 1 97 ? -9.25 -2.176 13.461 1 91.19 97 ALA A C 1
ATOM 797 O O . ALA A 1 97 ? -8.367 -2.889 13.945 1 91.19 97 ALA A O 1
ATOM 798 N N . ALA A 1 98 ? -9.07 -1.419 12.438 1 91.94 98 ALA A N 1
ATOM 799 C CA . ALA A 1 98 ? -7.816 -1.472 11.688 1 91.94 98 ALA A CA 1
ATOM 800 C C . ALA A 1 98 ? -6.762 -0.567 12.32 1 91.94 98 ALA A C 1
ATOM 802 O O . ALA A 1 98 ? -5.617 -0.532 11.867 1 91.94 98 ALA A O 1
ATOM 803 N N . GLY A 1 99 ? -7.164 0.261 13.336 1 92.31 99 GLY A N 1
ATOM 804 C CA . GLY A 1 99 ? -6.168 0.962 14.133 1 92.31 99 GLY A CA 1
ATOM 805 C C . GLY A 1 99 ? -6.199 2.465 13.93 1 92.31 99 GLY A C 1
ATOM 806 O O . GLY A 1 99 ? -5.688 3.217 14.766 1 92.31 99 GLY A O 1
ATOM 807 N N . HIS A 1 100 ? -6.758 2.922 12.836 1 93.69 100 HIS A N 1
ATOM 808 C CA . HIS A 1 100 ? -6.816 4.355 12.578 1 93.69 100 HIS A CA 1
ATOM 809 C C . HIS A 1 100 ? -8.016 4.992 13.273 1 93.69 100 HIS A C 1
ATOM 811 O O . HIS A 1 100 ? -8.883 4.289 13.789 1 93.69 100 HIS A O 1
ATOM 817 N N . ILE A 1 101 ? -7.984 6.297 13.336 1 94.62 101 ILE A N 1
ATOM 818 C CA . ILE A 1 101 ? -9.109 6.996 13.953 1 94.62 101 ILE A CA 1
ATOM 819 C C . ILE A 1 101 ? -10.367 6.785 13.109 1 94.62 101 ILE A C 1
ATOM 821 O O . ILE A 1 101 ? -10.344 6.965 11.891 1 94.62 101 ILE A O 1
ATOM 825 N N . HIS A 1 102 ? -11.383 6.418 13.844 1 93.56 102 HIS A N 1
ATOM 826 C CA . HIS A 1 102 ? -12.633 6.09 13.172 1 93.56 102 HIS A CA 1
ATOM 827 C C . HIS A 1 102 ? -13.328 7.344 12.648 1 93.56 102 HIS A C 1
ATOM 829 O O . HIS A 1 102 ? -13.672 8.234 13.43 1 93.56 102 HIS A O 1
ATOM 835 N N . ASN A 1 103 ? -13.539 7.461 11.367 1 91.75 103 ASN A N 1
ATOM 836 C CA . ASN A 1 103 ? -14.242 8.539 10.68 1 91.75 103 ASN A CA 1
ATOM 837 C C . ASN A 1 103 ? -13.867 9.906 11.242 1 91.75 103 ASN A C 1
ATOM 839 O O . ASN A 1 103 ? -14.734 10.648 11.703 1 91.75 103 ASN A O 1
ATOM 843 N N . PRO A 1 104 ? -12.656 10.227 11.141 1 94.62 104 PRO A N 1
ATOM 844 C CA . PRO A 1 104 ? -12.203 11.477 11.75 1 94.62 104 PRO A CA 1
ATOM 845 C C . PRO A 1 104 ? -12.898 12.703 11.172 1 94.62 104 PRO A C 1
ATOM 847 O O . PRO A 1 104 ? -13.125 13.688 11.883 1 94.62 104 PRO A O 1
ATOM 850 N N . LEU A 1 105 ? -13.328 12.68 9.969 1 95.25 105 LEU A N 1
ATOM 851 C CA . LEU A 1 105 ? -13.93 13.828 9.297 1 95.25 105 LEU A CA 1
ATOM 852 C C . LEU A 1 105 ? -15.344 14.062 9.805 1 95.25 105 LEU A C 1
ATOM 854 O O . LEU A 1 105 ? -15.969 15.078 9.477 1 95.25 105 LEU A O 1
ATOM 858 N N . GLN A 1 106 ? -15.836 13.172 10.602 1 94.25 106 GLN A N 1
ATOM 859 C CA . GLN A 1 106 ? -17.156 13.344 11.188 1 94.25 106 GLN A CA 1
ATOM 860 C C . GLN A 1 106 ? -17.078 13.961 12.578 1 94.25 106 GLN A C 1
ATOM 862 O O . GLN A 1 106 ? -18.094 14.344 13.164 1 94.25 106 GLN A O 1
ATOM 867 N N . ILE A 1 107 ? -15.906 14.07 13.078 1 94.88 107 ILE A N 1
ATOM 868 C CA . ILE A 1 107 ? -15.695 14.797 14.328 1 94.88 107 ILE A CA 1
ATOM 869 C C . ILE A 1 107 ? -15.859 16.297 14.086 1 94.88 107 ILE A C 1
ATOM 871 O O . ILE A 1 107 ? -15.141 16.875 13.273 1 94.88 107 ILE A O 1
ATOM 875 N N . PRO A 1 108 ? -16.672 16.891 14.789 1 95.69 108 PRO A N 1
ATOM 876 C CA . PRO A 1 108 ? -17.031 18.281 14.484 1 95.69 108 PRO A CA 1
ATOM 877 C C . PRO A 1 108 ? -15.828 19.203 14.438 1 95.69 108 PRO A C 1
ATOM 879 O O . PRO A 1 108 ? -15.703 20.016 13.523 1 95.69 108 PRO A O 1
ATOM 882 N N . ALA A 1 109 ? -14.953 19.078 15.344 1 95.62 109 ALA A N 1
ATOM 883 C CA . ALA A 1 109 ? -13.773 19.938 15.375 1 95.62 109 ALA A CA 1
ATOM 884 C C . ALA A 1 109 ? -12.922 19.75 14.125 1 95.62 109 ALA A C 1
ATOM 886 O O . ALA A 1 109 ? -12.398 20.719 13.57 1 95.62 109 ALA A O 1
ATOM 887 N N . ILE A 1 110 ? -12.797 18.531 13.672 1 97 110 ILE A N 1
ATOM 888 C CA . ILE A 1 110 ? -11.984 18.219 12.5 1 97 110 ILE A CA 1
ATOM 889 C C . ILE A 1 110 ? -12.695 18.688 11.234 1 97 110 ILE A C 1
ATOM 891 O O . ILE A 1 110 ? -12.062 19.203 10.312 1 97 110 ILE A O 1
ATOM 895 N N . GLN A 1 111 ? -13.969 18.531 11.258 1 97.38 111 GLN A N 1
ATOM 896 C CA . GLN A 1 111 ? -14.758 18.984 10.125 1 97.38 111 GLN A CA 1
ATOM 897 C C . GLN A 1 111 ? -14.625 20.5 9.938 1 97.38 111 GLN A C 1
ATOM 899 O O . GLN A 1 111 ? -14.445 20.984 8.812 1 97.38 111 GLN A O 1
ATOM 904 N N . ARG A 1 112 ? -14.75 21.188 10.984 1 97.75 112 ARG A N 1
ATOM 905 C CA . ARG A 1 112 ? -14.594 22.641 10.93 1 97.75 112 ARG A CA 1
ATOM 906 C C . ARG A 1 112 ? -13.188 23.016 10.484 1 97.75 112 ARG A C 1
ATOM 908 O O . ARG A 1 112 ? -13.016 23.922 9.664 1 97.75 112 ARG A O 1
ATOM 915 N N . PHE A 1 113 ? -12.273 22.391 11.031 1 97.88 113 PHE A N 1
ATOM 916 C CA . PHE A 1 113 ? -10.875 22.625 10.68 1 97.88 113 PHE A CA 1
ATOM 917 C C . PHE A 1 113 ? -10.656 22.391 9.188 1 97.88 113 PHE A C 1
ATOM 919 O O . PHE A 1 113 ? -10.023 23.219 8.516 1 97.88 113 PHE A O 1
ATOM 926 N N . ARG A 1 114 ? -11.148 21.25 8.672 1 98.19 114 ARG A N 1
ATOM 927 C CA . ARG A 1 114 ? -11.094 20.953 7.242 1 98.19 114 ARG A CA 1
ATOM 928 C C . ARG A 1 114 ? -11.727 22.078 6.43 1 98.19 114 ARG A C 1
ATOM 930 O O . ARG A 1 114 ? -11.148 22.531 5.438 1 98.19 114 ARG A O 1
ATOM 937 N N . ASP A 1 115 ? -12.859 22.547 6.832 1 98.25 115 ASP A N 1
ATOM 938 C CA . ASP A 1 115 ? -13.547 23.625 6.125 1 98.25 115 ASP A CA 1
ATOM 939 C C . ASP A 1 115 ? -12.727 24.922 6.152 1 98.25 115 ASP A C 1
ATOM 941 O O . ASP A 1 115 ? -12.672 25.641 5.156 1 98.25 115 ASP A O 1
ATOM 945 N N . ASP A 1 116 ? -12.164 25.172 7.27 1 97.94 116 ASP A N 1
ATOM 946 C CA . ASP A 1 116 ? -11.305 26.359 7.379 1 97.94 116 ASP A CA 1
ATOM 947 C C . ASP A 1 116 ? -10.133 26.266 6.41 1 97.94 116 ASP A C 1
ATOM 949 O O . ASP A 1 116 ? -9.797 27.25 5.75 1 97.94 116 ASP A O 1
ATOM 953 N N . LEU A 1 117 ? -9.508 25.109 6.34 1 97.81 117 LEU A N 1
ATOM 954 C CA . LEU A 1 117 ? -8.367 24.906 5.453 1 97.81 117 LEU A CA 1
ATOM 955 C C . LEU A 1 117 ? -8.766 25.109 3.996 1 97.81 117 LEU A C 1
ATOM 957 O O . LEU A 1 117 ? -7.996 25.656 3.209 1 97.81 117 LEU A O 1
ATOM 961 N N . VAL A 1 118 ? -9.953 24.688 3.648 1 97.81 118 VAL A N 1
ATOM 962 C CA . VAL A 1 118 ? -10.398 24.688 2.26 1 97.81 118 VAL A CA 1
ATOM 963 C C . VAL A 1 118 ? -10.891 26.078 1.872 1 97.81 118 VAL A C 1
ATOM 965 O O . VAL A 1 118 ? -10.539 26.594 0.809 1 97.81 118 VAL A O 1
ATOM 968 N N . GLU A 1 119 ? -11.609 26.75 2.771 1 97.31 119 GLU A N 1
ATOM 969 C CA . GLU A 1 119 ? -12.367 27.938 2.377 1 97.31 119 GLU A CA 1
ATOM 970 C C . GLU A 1 119 ? -11.656 29.219 2.807 1 97.31 119 GLU A C 1
ATOM 972 O O . GLU A 1 119 ? -11.82 30.266 2.182 1 97.31 119 GLU A O 1
ATOM 977 N N . ARG A 1 120 ? -10.922 29.125 3.854 1 96.94 120 ARG A N 1
ATOM 978 C CA . ARG A 1 120 ? -10.438 30.375 4.457 1 96.94 120 ARG A CA 1
ATOM 979 C C . ARG A 1 120 ? -8.914 30.422 4.461 1 96.94 120 ARG A C 1
ATOM 981 O O . ARG A 1 120 ? -8.328 31.422 4.059 1 96.94 120 ARG A O 1
ATOM 988 N N . LEU A 1 121 ? -8.328 29.312 4.922 1 96.69 121 LEU A N 1
ATOM 989 C CA . LEU A 1 121 ? -6.871 29.266 4.949 1 96.69 121 LEU A CA 1
ATOM 990 C C . LEU A 1 121 ? -6.324 28.734 3.631 1 96.69 121 LEU A C 1
ATOM 992 O O . LEU A 1 121 ? -5.594 27.734 3.617 1 96.69 121 LEU A O 1
ATOM 996 N N . THR A 1 122 ? -6.504 29.406 2.57 1 96.19 122 THR A N 1
ATOM 997 C CA . THR A 1 122 ? -6.289 28.891 1.221 1 96.19 122 THR A CA 1
ATOM 998 C C . THR A 1 122 ? -4.797 28.844 0.897 1 96.19 122 THR A C 1
ATOM 1000 O O . THR A 1 122 ? -4.379 28.109 -0.002 1 96.19 122 THR A O 1
ATOM 1003 N N . ASN A 1 123 ? -4.012 29.594 1.661 1 95.12 123 ASN A N 1
ATOM 1004 C CA . ASN A 1 123 ? -2.572 29.594 1.423 1 95.12 123 ASN A CA 1
ATOM 1005 C C . ASN A 1 123 ? -1.862 28.547 2.285 1 95.12 123 ASN A C 1
ATOM 1007 O O . ASN A 1 123 ? -0.686 28.266 2.068 1 95.12 123 ASN A O 1
ATOM 1011 N N . CYS A 1 124 ? -2.568 28 3.23 1 96.44 124 CYS A N 1
ATOM 1012 C CA . CYS A 1 124 ? -1.965 27.031 4.133 1 96.44 124 CYS A CA 1
ATOM 1013 C C . CYS A 1 124 ? -1.857 25.656 3.465 1 96.44 124 CYS A C 1
ATOM 1015 O O . CYS A 1 124 ? -2.752 24.828 3.604 1 96.44 124 CYS A O 1
ATOM 1017 N N . ARG A 1 125 ? -0.733 25.5 2.811 1 97.75 125 ARG A N 1
ATOM 1018 C CA . ARG A 1 125 ? -0.542 24.281 2.014 1 97.75 125 ARG A CA 1
ATOM 1019 C C . ARG A 1 125 ? 0.759 23.578 2.387 1 97.75 125 ARG A C 1
ATOM 1021 O O . ARG A 1 125 ? 1.268 22.766 1.621 1 97.75 125 ARG A O 1
ATOM 1028 N N . SER A 1 126 ? 1.301 23.938 3.539 1 94.5 126 SER A N 1
ATOM 1029 C CA . SER A 1 126 ? 2.502 23.312 4.086 1 94.5 126 SER A CA 1
ATOM 1030 C C . SER A 1 126 ? 2.242 22.734 5.469 1 94.5 126 SER A C 1
ATOM 1032 O O . SER A 1 126 ? 1.88 23.453 6.398 1 94.5 126 SER A O 1
ATOM 1034 N N . PHE A 1 127 ? 2.408 21.375 5.598 1 94.56 127 PHE A N 1
ATOM 1035 C CA . PHE A 1 127 ? 2.176 20.688 6.859 1 94.56 127 PHE A CA 1
ATOM 1036 C C . PHE A 1 127 ? 3.475 20.109 7.406 1 94.56 127 PHE A C 1
ATOM 1038 O O . PHE A 1 127 ? 4.203 19.422 6.684 1 94.56 127 PHE A O 1
ATOM 1045 N N . VAL A 1 128 ? 3.727 20.375 8.609 1 89.19 128 VAL A N 1
ATOM 1046 C CA . VAL A 1 128 ? 4.914 19.859 9.281 1 89.19 128 VAL A CA 1
ATOM 1047 C C . VAL A 1 128 ? 4.5 19.047 10.516 1 89.19 128 VAL A C 1
ATOM 1049 O O . VAL A 1 128 ? 3.941 19.609 11.461 1 89.19 128 VAL A O 1
ATOM 1052 N N . ILE A 1 129 ? 4.656 17.719 10.312 1 85.88 129 ILE A N 1
ATOM 1053 C CA . ILE A 1 129 ? 4.375 16.828 11.43 1 85.88 129 ILE A CA 1
ATOM 1054 C C . ILE A 1 129 ? 5.688 16.359 12.07 1 85.88 129 ILE A C 1
ATOM 1056 O O . ILE A 1 129 ? 6.277 15.367 11.641 1 85.88 129 ILE A O 1
ATOM 1060 N N . SER A 1 130 ? 6.496 17.141 12.773 1 64.25 130 SER A N 1
ATOM 1061 C CA . SER A 1 130 ? 7.789 16.828 13.375 1 64.25 130 SER A CA 1
ATOM 1062 C C . SER A 1 130 ? 7.879 17.375 14.797 1 64.25 130 SER A C 1
ATOM 1064 O O . SER A 1 130 ? 8.117 18.562 15 1 64.25 130 SER A O 1
ATOM 1066 N N . PRO A 1 131 ? 7.406 16.594 15.828 1 49.5 131 PRO A N 1
ATOM 1067 C CA . PRO A 1 131 ? 7.559 17.312 17.094 1 49.5 131 PRO A CA 1
ATOM 1068 C C . PRO A 1 131 ? 9.016 17.641 17.422 1 49.5 131 PRO A C 1
ATOM 1070 O O . PRO A 1 131 ? 9.906 16.828 17.172 1 49.5 131 PRO A O 1
ATOM 1073 N N . VAL A 1 132 ? 9.398 18.828 17.344 1 42.28 132 VAL A N 1
ATOM 1074 C CA . VAL A 1 132 ? 10.719 19.266 17.781 1 42.28 132 VAL A CA 1
ATOM 1075 C C . VAL A 1 132 ? 10.961 18.844 19.219 1 42.28 132 VAL A C 1
ATOM 1077 O O 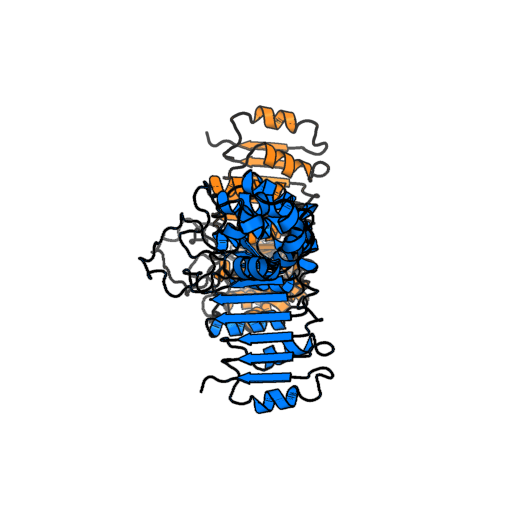. VAL A 1 132 ? 10.031 18.844 20.031 1 42.28 132 VAL A O 1
ATOM 1080 N N . ARG A 1 133 ? 12.102 18.094 19.469 1 40.62 133 ARG A N 1
ATOM 1081 C CA . ARG A 1 133 ? 12.539 17.75 20.828 1 40.62 133 ARG A CA 1
ATOM 1082 C C . ARG A 1 133 ? 12.523 18.984 21.734 1 40.62 133 ARG A C 1
ATOM 1084 O O . ARG A 1 133 ? 13.203 19.969 21.453 1 40.62 133 ARG A O 1
ATOM 1091 N N . THR A 1 134 ? 11.406 19.328 22.219 1 38.75 134 THR A N 1
ATOM 1092 C CA . THR A 1 134 ? 11.781 20.203 23.312 1 38.75 134 THR A CA 1
ATOM 1093 C C . THR A 1 134 ? 12.562 19.438 24.375 1 38.75 134 THR A C 1
ATOM 1095 O O . THR A 1 134 ? 12.25 18.281 24.672 1 38.75 134 THR A O 1
ATOM 1098 N N . LYS A 1 135 ? 13.727 19.828 24.672 1 38.22 135 LYS A N 1
ATOM 1099 C CA . LYS A 1 135 ? 14.68 19.359 25.672 1 38.22 135 LYS A CA 1
ATOM 1100 C C . LYS A 1 135 ? 13.961 18.812 26.906 1 38.22 135 LYS A C 1
ATOM 1102 O O . LYS A 1 135 ? 14.531 18.031 27.656 1 38.22 135 LYS A O 1
ATOM 1107 N N . PHE A 1 136 ? 12.844 19.359 27.359 1 35.69 136 PHE A N 1
ATOM 1108 C CA . PHE A 1 136 ? 12.469 19.188 28.766 1 35.69 136 PHE A CA 1
ATOM 1109 C C . PHE A 1 136 ? 11.391 18.125 28.906 1 35.69 136 PHE A C 1
ATOM 1111 O O . PHE A 1 136 ? 10.555 18.203 29.812 1 35.69 136 PHE A O 1
ATOM 1118 N N . VAL A 1 137 ? 11 17.5 27.859 1 43.34 137 VAL A N 1
ATOM 1119 C CA . VAL A 1 137 ? 9.945 16.578 28.297 1 43.34 137 VAL A CA 1
ATOM 1120 C C . VAL A 1 137 ? 10.57 15.359 28.969 1 43.34 137 VAL A C 1
ATOM 1122 O O . VAL A 1 137 ? 11.492 14.75 28.438 1 43.34 137 VAL A O 1
ATOM 1125 N N . PRO A 1 138 ? 10.383 15.18 30.25 1 39.88 138 PRO A N 1
ATOM 1126 C CA . PRO A 1 138 ? 10.891 13.984 30.922 1 39.88 138 PRO A CA 1
ATOM 1127 C C . PRO A 1 138 ? 10.695 12.719 30.094 1 39.88 138 PRO A C 1
ATOM 1129 O O . PRO A 1 138 ? 9.727 12.602 29.344 1 39.88 138 PRO A O 1
ATOM 1132 N N . GLU A 1 139 ? 11.719 12.031 29.656 1 42.56 139 GLU A N 1
ATOM 1133 C CA . GLU A 1 139 ? 11.688 10.672 29.125 1 42.56 139 GLU A CA 1
ATOM 1134 C C . GLU A 1 139 ? 10.602 9.844 29.797 1 42.56 139 GLU A C 1
ATOM 1136 O O . GLU A 1 139 ? 10.844 9.188 30.812 1 42.56 139 GLU A O 1
ATOM 1141 N N . GLU A 1 140 ? 9.578 10.445 30.375 1 41.12 140 GLU A N 1
ATOM 1142 C CA . GLU A 1 140 ? 8.758 9.453 31.062 1 41.12 140 GLU A CA 1
ATOM 1143 C C . GLU A 1 140 ? 8.641 8.172 30.25 1 41.12 140 GLU A C 1
ATOM 1145 O O . GLU A 1 140 ? 8.914 8.156 29.047 1 41.12 140 GLU A O 1
ATOM 1150 N N . GLU A 1 141 ? 8.102 7.051 31.047 1 41.5 141 GLU A N 1
ATOM 1151 C CA . GLU A 1 141 ? 7.934 5.613 30.844 1 41.5 141 GLU A CA 1
ATOM 1152 C C . GLU A 1 141 ? 7.336 5.32 29.469 1 41.5 141 GLU A C 1
ATOM 1154 O O . GLU A 1 141 ? 6.602 6.145 28.906 1 41.5 141 GLU A O 1
ATOM 1159 N N . ASP A 1 142 ? 7.965 4.574 28.656 1 41.84 142 ASP A N 1
ATOM 1160 C CA . ASP A 1 142 ? 7.473 3.855 27.484 1 41.84 142 ASP A CA 1
ATOM 1161 C C . ASP A 1 142 ? 5.949 3.77 27.484 1 41.84 142 ASP A C 1
ATOM 1163 O O . ASP A 1 142 ? 5.371 2.936 28.188 1 41.84 142 ASP A O 1
ATOM 1167 N N . VAL A 1 143 ? 5.23 4.77 27.781 1 40.78 143 VAL A N 1
ATOM 1168 C CA . VAL A 1 143 ? 3.785 4.574 27.75 1 40.78 143 VAL A CA 1
ATOM 1169 C C . VAL A 1 143 ? 3.412 3.689 26.562 1 40.78 143 VAL A C 1
ATOM 1171 O O . VAL A 1 143 ? 3.65 4.055 25.406 1 40.78 143 VAL A O 1
ATOM 1174 N N . ASN A 1 144 ? 3.668 2.535 26.531 1 44.44 144 ASN A N 1
ATOM 1175 C CA . ASN A 1 144 ? 3.188 1.489 25.641 1 44.44 144 ASN A CA 1
ATOM 1176 C C . ASN A 1 144 ? 1.817 1.831 25.062 1 44.44 144 ASN A C 1
ATOM 1178 O O . ASN A 1 144 ? 0.96 0.956 24.922 1 44.44 144 ASN A O 1
ATOM 1182 N N . ASP A 1 145 ? 1.187 3.088 25.266 1 50.56 145 ASP A N 1
ATOM 1183 C CA . ASP A 1 145 ? -0.269 3.207 25.266 1 50.56 145 ASP A CA 1
ATOM 1184 C C . ASP A 1 145 ? -0.809 3.27 23.828 1 50.56 145 ASP A C 1
ATOM 1186 O O . A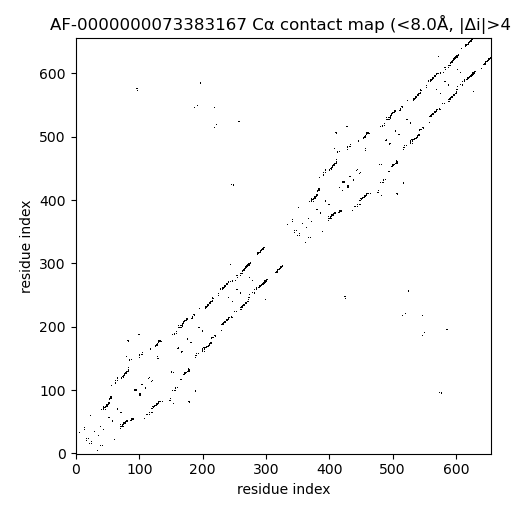SP A 1 145 ? -0.805 4.332 23.203 1 50.56 145 ASP A O 1
ATOM 1190 N N . SER A 1 146 ? -0.818 2.188 23.156 1 57.5 146 SER A N 1
ATOM 1191 C CA . SER A 1 146 ? -1.573 1.949 21.938 1 57.5 146 SER A CA 1
ATOM 1192 C C . SER A 1 146 ? -2.824 2.82 21.875 1 57.5 146 SER A C 1
ATOM 1194 O O . SER A 1 146 ? -3.352 3.088 20.797 1 57.5 146 SER A O 1
ATOM 1196 N N . GLU A 1 147 ? -3.193 3.441 23.031 1 68.19 147 GLU A N 1
ATOM 1197 C CA . GLU A 1 147 ? -4.504 4.086 23 1 68.19 147 GLU A CA 1
ATOM 1198 C C . GLU A 1 147 ? -4.371 5.602 22.906 1 68.19 147 GLU A C 1
ATOM 1200 O O . GLU A 1 147 ? -5.332 6.289 22.547 1 68.19 147 GLU A O 1
ATOM 1205 N N . HIS A 1 148 ? -3.055 6.082 22.969 1 79.75 148 HIS A N 1
ATOM 1206 C CA . HIS A 1 148 ? -2.938 7.535 22.984 1 79.75 148 HIS A CA 1
ATOM 1207 C C . HIS A 1 148 ? -2.766 8.102 21.578 1 79.75 148 HIS A C 1
ATOM 1209 O O . HIS A 1 148 ? -2.182 7.445 20.719 1 79.75 148 HIS A O 1
ATOM 1215 N N . PHE A 1 149 ? -3.26 9.312 21.516 1 88.06 149 PHE A N 1
ATOM 1216 C CA . PHE A 1 149 ? -3.102 10.047 20.266 1 88.06 149 PHE A CA 1
ATOM 1217 C C . PHE A 1 149 ? -1.635 10.383 20.016 1 88.06 149 PHE A C 1
ATOM 1219 O O . PHE A 1 149 ? -0.949 10.898 20.891 1 88.06 149 PHE A O 1
ATOM 1226 N N . ASN A 1 150 ? -1.15 10.016 18.906 1 84.56 150 ASN A N 1
ATOM 1227 C CA . ASN A 1 150 ? 0.264 10.211 18.609 1 84.56 150 ASN A CA 1
ATOM 1228 C C . ASN A 1 150 ? 0.46 10.891 17.25 1 84.56 150 ASN A C 1
ATOM 1230 O O . ASN A 1 150 ? -0.512 11.195 16.562 1 84.56 150 ASN A O 1
ATOM 1234 N N . PRO A 1 151 ? 1.628 11.211 16.859 1 85.62 151 PRO A N 1
ATOM 1235 C CA . PRO A 1 151 ? 1.882 11.953 15.617 1 85.62 151 PRO A CA 1
ATOM 1236 C C . PRO A 1 151 ? 1.378 11.219 14.375 1 85.62 151 PRO A C 1
ATOM 1238 O O . PRO A 1 151 ? 1.007 11.852 13.383 1 85.62 151 PRO A O 1
ATOM 1241 N N . ASP A 1 152 ? 1.39 9.93 14.453 1 90.38 152 ASP A N 1
ATOM 1242 C CA . ASP A 1 152 ? 0.88 9.172 13.312 1 90.38 152 ASP A CA 1
ATOM 1243 C C . ASP A 1 152 ? -0.627 9.359 13.156 1 90.38 152 ASP A C 1
ATOM 1245 O O . ASP A 1 152 ? -1.148 9.344 12.039 1 90.38 152 ASP A O 1
ATOM 1249 N N . ASP A 1 153 ? -1.277 9.555 14.242 1 92 153 ASP A N 1
ATOM 1250 C CA . ASP A 1 153 ? -2.693 9.898 14.172 1 92 153 ASP A CA 1
ATOM 1251 C C . ASP A 1 153 ? -2.893 11.266 13.508 1 92 153 ASP A C 1
ATOM 1253 O O . ASP A 1 153 ? -3.787 11.43 12.68 1 92 153 ASP A O 1
ATOM 1257 N N . ALA A 1 154 ? -2.043 12.172 13.93 1 91.94 154 ALA A N 1
ATOM 1258 C CA .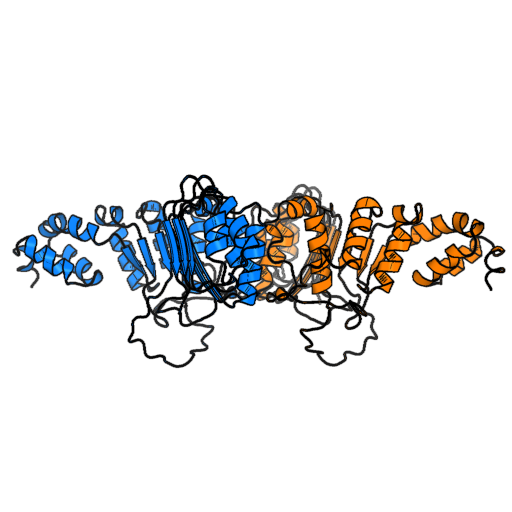 ALA A 1 154 ? -2.096 13.508 13.344 1 91.94 154 ALA A CA 1
ATOM 1259 C C . ALA A 1 154 ? -1.873 13.445 11.836 1 91.94 154 ALA A C 1
ATOM 1261 O O . ALA A 1 154 ? -2.627 14.047 11.062 1 91.94 154 ALA A O 1
ATOM 1262 N N . ALA A 1 155 ? -0.853 12.727 11.492 1 93.62 155 ALA A N 1
ATOM 1263 C CA . ALA A 1 155 ? -0.578 12.547 10.07 1 93.62 155 ALA A CA 1
ATOM 1264 C C . ALA A 1 155 ? -1.773 11.922 9.352 1 93.62 155 ALA A C 1
ATOM 1266 O O . ALA A 1 155 ? -2.156 12.367 8.273 1 93.62 155 ALA A O 1
ATOM 1267 N N . GLY A 1 156 ? -2.348 10.938 10.031 1 95.94 156 GLY A N 1
ATOM 1268 C CA . GLY A 1 156 ? -3.508 10.273 9.453 1 95.94 156 GLY A CA 1
ATOM 1269 C C . GLY A 1 156 ? -4.66 11.219 9.18 1 95.94 156 GLY A C 1
ATOM 1270 O O . GLY A 1 156 ? -5.258 11.18 8.102 1 95.94 156 GLY A O 1
ATOM 1271 N N . ILE A 1 157 ? -4.941 12.023 10.07 1 96.56 157 ILE A N 1
ATOM 1272 C CA . ILE A 1 157 ? -6.055 12.961 9.938 1 96.56 157 ILE A CA 1
ATOM 1273 C C . ILE A 1 157 ? -5.754 13.969 8.836 1 96.56 157 ILE A C 1
ATOM 1275 O O . ILE A 1 157 ? -6.613 14.258 7.996 1 96.56 157 ILE A O 1
ATOM 1279 N N . LEU A 1 158 ? -4.586 14.5 8.812 1 97.38 158 LEU A N 1
ATOM 1280 C CA . LEU A 1 158 ? -4.223 15.484 7.805 1 97.38 158 LEU A CA 1
ATOM 1281 C C . LEU A 1 158 ? -4.266 14.883 6.406 1 97.38 158 LEU A C 1
ATOM 1283 O O . LEU A 1 158 ? -4.758 15.508 5.465 1 97.38 158 LEU A O 1
ATOM 1287 N N . LEU A 1 159 ? -3.781 13.648 6.32 1 98.06 159 LEU A N 1
ATOM 1288 C CA . LEU A 1 159 ? -3.811 12.961 5.035 1 98.06 159 LEU A CA 1
ATOM 1289 C C . LEU A 1 159 ? -5.246 12.703 4.59 1 98.06 159 LEU A C 1
ATOM 1291 O O . LEU A 1 159 ? -5.562 12.805 3.402 1 98.06 159 LEU A O 1
ATOM 1295 N N . GLU A 1 160 ? -6.094 12.43 5.5 1 97.75 160 GLU A N 1
ATOM 1296 C CA . GLU A 1 160 ? -7.504 12.242 5.176 1 97.75 160 GLU A CA 1
ATOM 1297 C C . GLU A 1 160 ? -8.141 13.547 4.715 1 97.75 160 GLU A C 1
ATOM 1299 O O . GLU A 1 160 ? -8.992 13.547 3.822 1 97.75 160 GLU A O 1
ATOM 1304 N N . ILE A 1 161 ? -7.734 14.578 5.305 1 98.19 161 ILE A N 1
ATOM 1305 C CA . ILE A 1 161 ? -8.25 15.883 4.902 1 98.19 161 ILE A CA 1
ATOM 1306 C C . ILE A 1 161 ? -7.797 16.203 3.48 1 98.19 161 ILE A C 1
ATOM 1308 O O . ILE A 1 161 ? -8.586 16.672 2.66 1 98.19 161 ILE A O 1
ATOM 1312 N N . ILE A 1 162 ? -6.586 15.922 3.182 1 98.19 162 ILE A N 1
ATOM 1313 C CA . ILE A 1 162 ? -6.066 16.125 1.833 1 98.19 162 ILE A CA 1
ATOM 1314 C C . ILE A 1 162 ? -6.875 15.297 0.838 1 98.19 162 ILE A C 1
ATOM 1316 O O . ILE A 1 162 ? -7.258 15.797 -0.224 1 98.19 162 ILE A O 1
ATOM 1320 N N . ALA A 1 163 ? -7.133 14.102 1.217 1 97.25 163 ALA A N 1
ATOM 1321 C CA . ALA A 1 163 ? -7.879 13.195 0.351 1 97.25 163 ALA A CA 1
ATOM 1322 C C . ALA A 1 163 ? -9.312 13.672 0.158 1 97.25 163 ALA A C 1
ATOM 1324 O O . ALA A 1 163 ? -9.859 13.602 -0.947 1 97.25 163 ALA A O 1
ATOM 1325 N N . ASP A 1 164 ? -9.852 14.156 1.198 1 96.81 164 ASP A N 1
ATOM 1326 C CA . ASP A 1 164 ? -11.25 14.57 1.165 1 96.81 164 ASP A CA 1
ATOM 1327 C C . ASP A 1 164 ? -11.43 15.828 0.323 1 96.81 164 ASP A C 1
ATOM 1329 O O . ASP A 1 164 ? -12.367 15.922 -0.469 1 96.81 164 ASP A O 1
ATOM 1333 N N . ALA A 1 165 ? -10.531 16.719 0.434 1 97.5 165 ALA A N 1
ATOM 1334 C CA . ALA A 1 165 ? -10.719 18.047 -0.153 1 97.5 165 ALA A CA 1
ATOM 1335 C C . ALA A 1 165 ? -9.836 18.219 -1.387 1 97.5 165 ALA A C 1
ATOM 1337 O O . ALA A 1 165 ? -9.852 19.281 -2.02 1 97.5 165 ALA A O 1
ATOM 1338 N N . SER A 1 166 ? -9.086 17.219 -1.744 1 97.38 166 SER A N 1
ATOM 1339 C CA . SER A 1 166 ? -8.078 17.375 -2.795 1 97.38 166 SER A CA 1
ATOM 1340 C C . SER A 1 166 ? -7.227 18.625 -2.566 1 97.38 166 SER A C 1
ATOM 1342 O O . SER A 1 166 ? -7.082 19.453 -3.463 1 97.38 166 SER A O 1
ATOM 1344 N N . LEU A 1 167 ? -6.742 18.75 -1.312 1 97.62 167 LEU A N 1
ATOM 1345 C CA . LEU A 1 167 ? -5.965 19.922 -0.929 1 97.62 167 LEU A CA 1
ATOM 1346 C C . LEU A 1 167 ? -4.637 19.953 -1.682 1 97.62 167 LEU A C 1
ATOM 1348 O O . LEU A 1 167 ? -3.834 19.031 -1.583 1 97.62 167 LEU A O 1
ATOM 1352 N N . PRO A 1 168 ? -4.434 21 -2.447 1 97.62 168 PRO A N 1
ATOM 1353 C CA . PRO A 1 168 ? -3.162 21.078 -3.174 1 97.62 168 PRO A CA 1
ATOM 1354 C C . PRO A 1 168 ? -1.974 21.344 -2.254 1 97.62 168 PRO A C 1
ATOM 1356 O O . PRO A 1 168 ? -1.774 22.484 -1.82 1 97.62 168 PRO A O 1
ATOM 1359 N N . MET A 1 169 ? -1.168 20.422 -1.983 1 97 169 MET A N 1
ATOM 1360 C CA . MET A 1 169 ? -0.099 20.5 -0.992 1 97 169 MET A CA 1
ATOM 1361 C C . MET A 1 169 ? 1.173 21.062 -1.608 1 97 169 MET A C 1
ATOM 1363 O O . MET A 1 169 ? 1.481 20.797 -2.77 1 97 169 MET A O 1
ATOM 1367 N N . LYS A 1 170 ? 1.917 21.828 -0.786 1 96.5 170 LYS A N 1
ATOM 1368 C CA . LYS A 1 170 ? 3.205 22.375 -1.199 1 96.5 170 LYS A CA 1
ATOM 1369 C C . LYS A 1 170 ? 4.355 21.688 -0.458 1 96.5 170 LYS A C 1
ATOM 1371 O O . LYS A 1 170 ? 5.383 21.375 -1.059 1 96.5 170 LYS A O 1
ATOM 1376 N N . LEU A 1 171 ? 4.137 21.562 0.8 1 95.75 171 LEU A N 1
ATOM 1377 C CA . LEU A 1 171 ? 5.164 20.938 1.634 1 95.75 171 LEU A CA 1
ATOM 1378 C C . LEU A 1 171 ? 4.539 19.953 2.623 1 95.75 171 LEU A C 1
ATOM 1380 O O . LEU A 1 171 ? 3.5 20.25 3.217 1 95.75 171 LEU A O 1
ATOM 1384 N N . PHE A 1 172 ? 5.133 18.781 2.77 1 95.81 172 PHE A N 1
ATOM 1385 C CA . PHE A 1 172 ? 4.754 17.797 3.783 1 95.81 172 PHE A CA 1
ATOM 1386 C C . PHE A 1 172 ? 5.988 17.25 4.484 1 95.81 172 PHE A C 1
ATOM 1388 O O . PHE A 1 172 ? 6.824 16.594 3.859 1 95.81 172 PHE A O 1
ATOM 1395 N N . TRP A 1 173 ? 6.117 17.562 5.723 1 91.31 173 TRP A N 1
ATOM 1396 C CA . TRP A 1 173 ? 7.207 17.094 6.57 1 91.31 173 TRP A CA 1
ATOM 1397 C C . TRP A 1 173 ? 6.699 16.062 7.574 1 91.31 173 TRP A C 1
ATOM 1399 O O . TRP A 1 173 ? 5.879 16.375 8.438 1 91.31 173 TRP A O 1
ATOM 1409 N N . TYR A 1 174 ? 7.184 14.844 7.449 1 90.5 174 TYR A N 1
ATOM 1410 C CA . TYR A 1 174 ? 6.738 13.734 8.289 1 90.5 174 TYR A CA 1
ATOM 1411 C C . TYR A 1 174 ? 7.922 12.891 8.758 1 90.5 174 TYR A C 1
ATOM 1413 O O . TYR A 1 174 ? 8.562 12.219 7.945 1 90.5 174 TYR A O 1
ATOM 1421 N N . GLY A 1 175 ? 8.219 12.852 10.016 1 82.25 175 GLY A N 1
ATOM 1422 C CA . GLY A 1 175 ? 9.32 12.039 10.5 1 82.25 175 GLY A CA 1
ATOM 1423 C C . GLY A 1 175 ? 9.719 12.367 11.93 1 82.25 175 GLY A C 1
ATOM 1424 O O . GLY A 1 175 ? 9 13.07 12.633 1 82.25 175 GLY A O 1
ATOM 1425 N N . THR A 1 176 ? 10.867 11.609 12.336 1 71.19 176 THR A N 1
ATOM 1426 C CA . THR A 1 176 ? 11.336 11.711 13.711 1 71.19 176 THR A CA 1
ATOM 1427 C C . THR A 1 176 ? 11.789 13.133 14.031 1 71.19 176 THR A C 1
ATOM 1429 O O . THR A 1 176 ? 12.406 13.789 13.188 1 71.19 176 THR A O 1
ATOM 1432 N N . GLY A 1 177 ? 11.188 13.531 15.016 1 60.88 177 GLY A N 1
ATOM 1433 C CA . GLY A 1 177 ? 11.57 14.828 15.555 1 60.88 177 GLY A CA 1
ATOM 1434 C C . GLY A 1 177 ? 11.641 14.852 17.062 1 60.88 177 GLY A C 1
ATOM 1435 O O . GLY A 1 177 ? 11.773 13.797 17.703 1 60.88 177 GLY A O 1
ATOM 1436 N N . VAL A 1 178 ? 11.773 15.852 17.609 1 50.84 178 VAL A N 1
ATOM 1437 C CA . VAL A 1 178 ? 11.938 16.016 19.047 1 50.84 178 VAL A CA 1
ATOM 1438 C C . VAL A 1 178 ? 10.766 15.367 19.781 1 50.84 178 VAL A C 1
ATOM 1440 O O . VAL A 1 178 ? 10.938 14.781 20.844 1 50.84 178 VAL A O 1
ATOM 1443 N N . ASN A 1 179 ? 9.609 15.344 19.219 1 48.84 179 ASN A N 1
ATOM 1444 C CA . ASN A 1 179 ? 8.414 14.898 19.922 1 48.84 179 ASN A CA 1
ATOM 1445 C C . ASN A 1 179 ? 7.98 13.508 19.469 1 48.84 179 ASN A C 1
ATOM 1447 O O . ASN A 1 179 ? 6.98 12.977 19.953 1 48.84 179 ASN A O 1
ATOM 1451 N N . TYR A 1 180 ? 8.578 12.945 18.5 1 57.16 180 TYR A N 1
ATOM 1452 C CA . TYR A 1 180 ? 8.211 11.617 18.016 1 57.16 180 TYR A CA 1
ATOM 1453 C C . TYR A 1 180 ? 8.914 10.539 18.828 1 57.16 180 TYR A C 1
ATOM 1455 O O . TYR A 1 180 ? 10.094 10.242 18.594 1 57.16 180 TYR A O 1
ATOM 1463 N N . THR A 1 181 ? 8.219 10.273 19.984 1 57.25 181 THR A N 1
ATOM 1464 C CA . THR A 1 181 ? 8.812 9.281 20.875 1 57.25 181 THR A CA 1
ATOM 1465 C C . THR A 1 181 ? 8.945 7.934 20.172 1 57.25 181 THR A C 1
ATOM 1467 O O . THR A 1 181 ? 9.906 7.195 20.406 1 57.25 181 THR A O 1
ATOM 1470 N N . SER A 1 182 ? 7.898 7.695 19.359 1 61.66 182 SER A N 1
ATOM 1471 C CA . SER A 1 182 ? 8 6.379 18.734 1 61.66 182 SER A CA 1
ATOM 1472 C C . SER A 1 182 ? 8.984 6.398 17.562 1 61.66 182 SER A C 1
ATOM 1474 O O . SER A 1 182 ? 8.922 7.273 16.703 1 61.66 182 SER A O 1
ATOM 1476 N N . ASN A 1 183 ? 9.922 5.582 17.703 1 67 183 ASN A N 1
ATOM 1477 C CA . ASN A 1 183 ? 10.977 5.488 16.703 1 67 183 ASN A CA 1
ATOM 1478 C C . ASN A 1 183 ? 10.453 4.898 15.391 1 67 183 ASN A C 1
ATOM 1480 O O . ASN A 1 183 ? 11.062 5.078 14.336 1 67 183 ASN A O 1
ATOM 1484 N N . ILE A 1 184 ? 9.227 4.355 15.539 1 85.12 184 ILE A N 1
ATOM 1485 C CA . ILE A 1 184 ? 8.789 3.65 14.336 1 85.12 184 ILE A CA 1
ATOM 1486 C C . ILE A 1 184 ? 7.383 4.105 13.953 1 85.12 184 ILE A C 1
ATOM 1488 O O . ILE A 1 184 ? 6.496 4.184 14.805 1 85.12 184 ILE A O 1
ATOM 1492 N N . MET A 1 185 ? 7.23 4.496 12.75 1 88.75 185 MET A N 1
ATOM 1493 C CA . MET A 1 185 ? 5.922 4.84 12.195 1 88.75 185 MET A CA 1
ATOM 1494 C C . MET A 1 185 ? 4.938 3.691 12.383 1 88.75 185 MET A C 1
ATOM 1496 O O . MET A 1 185 ? 5.215 2.559 11.992 1 88.75 185 MET A O 1
ATOM 1500 N N . ASP A 1 186 ? 3.881 3.994 12.992 1 89.81 186 ASP A N 1
ATOM 1501 C CA . ASP A 1 186 ? 2.82 3.002 13.148 1 89.81 186 ASP A CA 1
ATOM 1502 C C . ASP A 1 186 ? 1.831 3.07 11.984 1 89.81 186 ASP A C 1
ATOM 1504 O O . ASP A 1 186 ? 0.901 3.879 12.008 1 89.81 186 ASP A O 1
ATOM 1508 N N . ILE A 1 187 ? 1.918 2.217 11.039 1 92.06 187 ILE A N 1
ATOM 1509 C CA . ILE A 1 187 ? 1.147 2.234 9.805 1 92.06 187 ILE A CA 1
ATOM 1510 C C . ILE A 1 187 ? -0.322 1.947 10.109 1 92.06 187 ILE A C 1
ATOM 1512 O O . ILE A 1 187 ? -1.202 2.281 9.312 1 92.06 187 ILE A O 1
ATOM 1516 N N . ARG A 1 188 ? -0.661 1.342 11.258 1 93.31 188 ARG A N 1
ATOM 1517 C CA . ARG A 1 188 ? -2.037 1.033 11.633 1 93.31 188 ARG A CA 1
ATOM 1518 C C . ARG A 1 188 ? -2.863 2.305 11.781 1 93.31 188 ARG A C 1
ATOM 1520 O O . ARG A 1 188 ? -4.082 2.289 11.586 1 93.31 188 ARG A O 1
ATOM 1527 N N . ARG A 1 189 ? -2.154 3.33 11.992 1 93.5 189 ARG A N 1
ATOM 1528 C CA . ARG A 1 189 ? -2.834 4.57 12.344 1 93.5 189 ARG A CA 1
ATOM 1529 C C . ARG A 1 189 ? -3.082 5.43 11.102 1 93.5 189 ARG A C 1
ATOM 1531 O O . ARG A 1 189 ? -3.746 6.465 11.18 1 93.5 189 ARG A O 1
ATOM 1538 N N . LEU A 1 190 ? -2.605 5.012 9.984 1 96 190 LEU A N 1
ATOM 1539 C CA . LEU A 1 190 ? -2.709 5.773 8.742 1 96 190 LEU A CA 1
ATOM 1540 C C . LEU A 1 190 ? -3.857 5.258 7.883 1 96 190 LEU A C 1
ATOM 1542 O O . LEU A 1 190 ? -4.289 4.113 8.039 1 96 190 LEU A O 1
ATOM 1546 N N . PRO A 1 191 ? -4.316 6.109 7.008 1 95.12 191 PRO A N 1
ATOM 1547 C CA . PRO A 1 191 ? -5.422 5.68 6.148 1 95.12 191 PRO A CA 1
ATOM 1548 C C . PRO A 1 191 ? -5.062 4.473 5.285 1 95.12 191 PRO A C 1
ATOM 1550 O O . PRO A 1 191 ? -3.932 4.371 4.797 1 95.12 191 PRO A O 1
ATOM 1553 N N . LYS A 1 192 ? -6 3.617 5.012 1 92.5 192 LYS A N 1
ATOM 1554 C CA . LYS A 1 192 ? -5.754 2.328 4.375 1 92.5 192 LYS A CA 1
ATOM 1555 C C . LYS A 1 192 ? -5.914 2.422 2.859 1 92.5 192 LYS A C 1
ATOM 1557 O O . LYS A 1 192 ? -5.43 1.561 2.125 1 92.5 192 LYS A O 1
ATOM 1562 N N . ASN A 1 193 ? -6.531 3.422 2.322 1 90.62 193 ASN A N 1
ATOM 1563 C CA . ASN A 1 193 ? -6.84 3.496 0.899 1 90.62 193 ASN A CA 1
ATOM 1564 C C . ASN A 1 193 ? -6.355 4.809 0.287 1 90.62 193 ASN A C 1
ATOM 1566 O O . ASN A 1 193 ? -6.926 5.289 -0.693 1 90.62 193 ASN A O 1
ATOM 1570 N N . LEU A 1 194 ? -5.387 5.324 0.844 1 93.44 194 LEU A N 1
ATOM 1571 C CA . LEU A 1 194 ? -4.93 6.66 0.478 1 93.44 194 LEU A CA 1
ATOM 1572 C C . LEU A 1 194 ? -4.512 6.711 -0.987 1 93.44 194 LEU A C 1
ATOM 1574 O O . LEU A 1 194 ? -5.008 7.539 -1.753 1 93.44 194 LEU A O 1
ATOM 1578 N N . PHE A 1 195 ? -3.793 5.781 -1.427 1 93.31 195 PHE A N 1
ATOM 1579 C CA . PHE A 1 195 ? -3.105 5.91 -2.707 1 93.31 195 PHE A CA 1
ATOM 1580 C C . PHE A 1 195 ? -3.969 5.371 -3.842 1 93.31 195 PHE A C 1
ATOM 1582 O O . PHE A 1 195 ? -3.609 5.496 -5.016 1 93.31 195 PHE A O 1
ATOM 1589 N N . THR A 1 196 ? -5.062 4.848 -3.533 1 91 196 THR A N 1
ATOM 1590 C CA . THR A 1 196 ? -6.027 4.465 -4.559 1 91 196 THR A CA 1
ATOM 1591 C C . THR A 1 196 ? -7.129 5.516 -4.684 1 91 196 THR A C 1
ATOM 1593 O O . THR A 1 196 ? -7.969 5.438 -5.582 1 91 196 THR A O 1
ATOM 1596 N N . ASN A 1 197 ? -7.117 6.449 -3.805 1 93.25 197 ASN A N 1
ATOM 1597 C CA . ASN A 1 197 ? -8.102 7.527 -3.803 1 93.25 197 ASN A CA 1
ATOM 1598 C C . ASN A 1 197 ? -7.75 8.609 -4.824 1 93.25 197 ASN A C 1
ATOM 1600 O O . ASN A 1 197 ? -6.738 9.297 -4.688 1 93.25 197 ASN A O 1
ATOM 1604 N N . PRO A 1 198 ? -8.617 8.812 -5.797 1 94.19 198 PRO A N 1
ATOM 1605 C CA . PRO A 1 198 ? -8.289 9.773 -6.852 1 94.19 198 PRO A CA 1
ATOM 1606 C C . PRO A 1 198 ? -8.203 11.211 -6.34 1 94.19 198 PRO A C 1
ATOM 1608 O O . PRO A 1 198 ? -7.395 12 -6.836 1 94.19 198 PRO A O 1
ATOM 1611 N N . THR A 1 199 ? -9 11.523 -5.379 1 96.06 199 THR A N 1
ATOM 1612 C CA . THR A 1 199 ? -8.992 12.867 -4.82 1 96.06 199 THR A CA 1
ATOM 1613 C C . THR A 1 199 ? -7.676 13.141 -4.09 1 96.06 199 THR A C 1
ATOM 1615 O O . THR A 1 199 ? -7.109 14.227 -4.203 1 96.06 199 THR A O 1
ATOM 1618 N N . PHE A 1 200 ? -7.262 12.125 -3.422 1 97.31 200 PHE A N 1
ATOM 1619 C CA . PHE A 1 200 ? -5.961 12.266 -2.77 1 97.31 200 PHE A CA 1
ATOM 1620 C C . PHE A 1 200 ? -4.855 12.453 -3.803 1 97.31 200 PHE A C 1
ATOM 1622 O O . PHE A 1 200 ? -4.012 13.344 -3.662 1 97.31 200 PHE A O 1
ATOM 1629 N N . LYS A 1 201 ? -4.852 11.625 -4.762 1 96.44 201 LYS A N 1
ATOM 1630 C CA . LYS A 1 201 ? -3.822 11.672 -5.793 1 96.44 201 LYS A CA 1
ATOM 1631 C C . LYS A 1 201 ? -3.754 13.055 -6.441 1 96.44 201 LYS A C 1
ATOM 1633 O O . LYS A 1 201 ? -2.664 13.578 -6.68 1 96.44 201 LYS A O 1
ATOM 1638 N N . SER A 1 202 ? -4.867 13.617 -6.656 1 97.31 202 SER A N 1
ATOM 1639 C CA . SER A 1 202 ? -4.938 14.93 -7.293 1 97.31 202 SER A CA 1
ATOM 1640 C C . SER A 1 202 ? -4.301 16 -6.418 1 97.31 202 SER A C 1
ATOM 1642 O O . SER A 1 202 ? -3.494 16.797 -6.895 1 97.31 202 SER A O 1
ATOM 1644 N N . GLY A 1 203 ? -4.621 16.031 -5.164 1 97.69 203 GLY A N 1
ATOM 1645 C CA . GLY A 1 203 ? -4.035 16.984 -4.246 1 97.69 203 GLY A CA 1
ATOM 1646 C C . GLY A 1 203 ? -2.559 16.75 -3.992 1 97.69 203 GLY A C 1
ATOM 1647 O O . GLY A 1 203 ? -1.76 17.688 -4 1 97.69 203 GLY A O 1
ATOM 1648 N N . TRP A 1 204 ? -2.23 15.539 -3.799 1 98 204 TRP A N 1
ATOM 1649 C CA . TRP A 1 204 ? -0.873 15.125 -3.455 1 98 204 TRP A CA 1
ATOM 1650 C C . TRP A 1 204 ? 0.069 15.32 -4.641 1 98 204 TRP A C 1
ATOM 1652 O O . TRP A 1 204 ? 1.263 15.57 -4.457 1 98 204 TRP A O 1
ATOM 1662 N N . ALA A 1 205 ? -0.449 15.234 -5.852 1 97.56 205 ALA A N 1
ATOM 1663 C CA . ALA A 1 205 ? 0.354 15.398 -7.059 1 97.56 205 ALA A CA 1
ATOM 1664 C C . ALA A 1 205 ? 0.957 16.797 -7.133 1 97.56 205 ALA A C 1
ATOM 1666 O O . ALA A 1 205 ? 1.939 17.016 -7.844 1 97.56 205 ALA A O 1
ATOM 1667 N N . GLN A 1 206 ? 0.429 17.719 -6.395 1 97.62 206 GLN A N 1
ATOM 1668 C CA . GLN A 1 206 ? 0.905 19.094 -6.43 1 97.62 206 GLN A CA 1
ATOM 1669 C C . GLN A 1 206 ? 2.029 19.312 -5.422 1 97.62 206 GLN A C 1
ATOM 1671 O O . GLN A 1 206 ? 2.613 20.391 -5.363 1 97.62 206 GLN A O 1
ATOM 1676 N N . LEU A 1 207 ? 2.309 18.297 -4.668 1 98.25 207 LEU A N 1
ATOM 1677 C CA . LEU A 1 207 ? 3.336 18.422 -3.639 1 98.25 207 LEU A CA 1
ATOM 1678 C C . LEU A 1 207 ? 4.684 18.781 -4.254 1 98.25 207 LEU A C 1
ATOM 1680 O O . LEU A 1 207 ? 5.125 18.141 -5.211 1 98.25 207 LEU A O 1
ATOM 1684 N N . GLU A 1 208 ? 5.359 19.781 -3.65 1 97.44 208 GLU A N 1
ATOM 1685 C CA . GLU A 1 208 ? 6.629 20.25 -4.191 1 97.44 208 GLU A CA 1
ATOM 1686 C C . GLU A 1 208 ? 7.797 19.859 -3.293 1 97.44 208 GLU A C 1
ATOM 1688 O O . GLU A 1 208 ? 8.922 19.672 -3.77 1 97.44 208 GLU A O 1
ATOM 1693 N N . ASN A 1 209 ? 7.527 19.828 -2.025 1 96.25 209 ASN A N 1
ATOM 1694 C CA . ASN A 1 209 ? 8.57 19.562 -1.039 1 96.25 209 ASN A CA 1
ATOM 1695 C C . ASN A 1 209 ? 8.164 18.453 -0.078 1 96.25 209 ASN A C 1
ATOM 1697 O O . ASN A 1 209 ? 7.141 18.547 0.602 1 96.25 209 ASN A O 1
ATOM 1701 N N . LEU A 1 210 ? 8.984 17.375 -0.009 1 97 210 LEU A N 1
ATOM 1702 C CA . LEU A 1 210 ? 8.695 16.234 0.853 1 97 210 LEU A CA 1
ATOM 1703 C C . LEU A 1 210 ? 9.875 15.922 1.766 1 97 210 LEU A C 1
ATOM 1705 O O . LEU A 1 210 ? 11.008 15.805 1.299 1 97 210 LEU A O 1
ATOM 1709 N N . HIS A 1 211 ? 9.625 15.914 3.039 1 92.81 211 HIS A N 1
ATOM 1710 C CA . HIS A 1 211 ? 10.617 15.562 4.051 1 92.81 211 HIS A CA 1
ATOM 1711 C C . HIS A 1 211 ? 10.195 14.32 4.832 1 92.81 211 HIS A C 1
ATOM 1713 O O . HIS A 1 211 ? 9.172 14.336 5.527 1 92.81 211 HIS A O 1
ATOM 1719 N N . LEU A 1 212 ? 10.992 13.273 4.688 1 93.38 212 LEU A N 1
ATOM 1720 C CA . LEU A 1 212 ? 10.695 12.023 5.383 1 93.38 212 LEU A CA 1
ATOM 1721 C C . LEU A 1 212 ? 11.891 11.578 6.219 1 93.38 212 LEU A C 1
ATOM 1723 O O . LEU A 1 212 ? 13 11.438 5.699 1 93.38 212 LEU A O 1
ATOM 1727 N N . ASP A 1 213 ? 11.711 11.367 7.48 1 89.69 213 ASP A N 1
ATOM 1728 C CA . ASP A 1 213 ? 12.703 10.852 8.414 1 89.69 213 ASP A CA 1
ATOM 1729 C C . ASP A 1 213 ? 12.125 9.711 9.25 1 89.69 213 ASP A C 1
ATOM 1731 O O . ASP A 1 213 ? 11.422 9.945 10.234 1 89.69 213 ASP A O 1
ATOM 1735 N N . HIS A 1 214 ? 12.469 8.5 8.82 1 90.81 214 HIS A N 1
ATOM 1736 C CA . HIS A 1 214 ? 11.805 7.359 9.445 1 90.81 214 HIS A CA 1
ATOM 1737 C C . HIS A 1 214 ? 12.75 6.164 9.539 1 90.81 214 HIS A C 1
ATOM 1739 O O . HIS A 1 214 ? 13.625 5.988 8.688 1 90.81 214 HIS A O 1
ATOM 1745 N N . LYS A 1 215 ? 12.555 5.41 10.586 1 91.88 215 LYS A N 1
ATOM 1746 C CA . LYS A 1 215 ? 13.078 4.047 10.602 1 91.88 215 LYS A CA 1
ATOM 1747 C C . LYS A 1 215 ? 12.203 3.109 9.773 1 91.88 215 LYS A C 1
ATOM 1749 O O . LYS A 1 215 ? 11.008 2.98 10.031 1 91.88 215 LYS A O 1
ATOM 1754 N N . LEU A 1 216 ? 12.781 2.467 8.844 1 94.06 216 LEU A N 1
ATOM 1755 C CA . LEU A 1 216 ? 12.055 1.568 7.957 1 94.06 216 LEU A CA 1
ATOM 1756 C C . LEU A 1 216 ? 11.781 0.233 8.641 1 94.06 216 LEU A C 1
ATOM 1758 O O . LEU A 1 216 ? 12.625 -0.281 9.375 1 94.06 216 LEU A O 1
ATOM 1762 N N . THR A 1 217 ? 10.656 -0.302 8.422 1 93.94 217 THR A N 1
ATOM 1763 C CA . THR A 1 217 ? 10.234 -1.664 8.727 1 93.94 217 THR A CA 1
ATOM 1764 C C . THR A 1 217 ? 9.531 -2.297 7.535 1 93.94 217 THR A C 1
ATOM 1766 O O . THR A 1 217 ? 9.102 -1.593 6.617 1 93.94 217 THR A O 1
ATOM 1769 N N . PRO A 1 218 ? 9.422 -3.539 7.496 1 91.94 218 PRO A N 1
ATOM 1770 C CA . PRO A 1 218 ? 8.703 -4.164 6.383 1 91.94 218 PRO A CA 1
ATOM 1771 C C . PRO A 1 218 ? 7.258 -3.682 6.27 1 91.94 218 PRO A C 1
ATOM 1773 O O . PRO A 1 218 ? 6.66 -3.758 5.191 1 91.94 218 PRO A O 1
ATOM 1776 N N . TYR A 1 219 ? 6.75 -3.154 7.352 1 91.94 219 TYR A N 1
ATOM 1777 C CA . TYR A 1 219 ? 5.336 -2.785 7.391 1 91.94 219 TYR A CA 1
ATOM 1778 C C . TYR A 1 219 ? 5.125 -1.377 6.852 1 91.94 219 TYR A C 1
ATOM 1780 O O . TYR A 1 219 ? 4.094 -1.089 6.238 1 91.94 219 TYR A O 1
ATOM 1788 N N . ASN A 1 220 ? 6.062 -0.494 7.086 1 94.06 220 ASN A N 1
ATOM 1789 C CA . ASN A 1 220 ? 5.867 0.884 6.648 1 94.06 220 ASN A CA 1
ATOM 1790 C C . ASN A 1 220 ? 6.59 1.162 5.332 1 94.06 220 ASN A C 1
ATOM 1792 O O . ASN A 1 220 ? 6.449 2.244 4.758 1 94.06 220 ASN A O 1
ATOM 1796 N N . TYR A 1 221 ? 7.238 0.156 4.832 1 95.31 221 TYR A N 1
ATOM 1797 C CA . TYR A 1 221 ? 8.102 0.242 3.66 1 95.31 221 TYR A CA 1
ATOM 1798 C C . TYR A 1 221 ? 7.32 0.735 2.447 1 95.31 221 TYR A C 1
ATOM 1800 O O . TYR A 1 221 ? 7.668 1.76 1.854 1 95.31 221 TYR A O 1
ATOM 1808 N N . SER A 1 222 ? 6.266 0.064 2.133 1 94.38 222 SER A N 1
ATOM 1809 C CA . SER A 1 222 ? 5.48 0.379 0.941 1 94.38 222 SER A CA 1
ATOM 1810 C C . SER A 1 222 ? 4.793 1.731 1.074 1 94.38 222 SER A C 1
ATOM 1812 O O . SER A 1 222 ? 4.637 2.455 0.088 1 94.38 222 SER A O 1
ATOM 1814 N N . PHE A 1 223 ? 4.391 2.076 2.277 1 95.69 223 PHE A N 1
ATOM 1815 C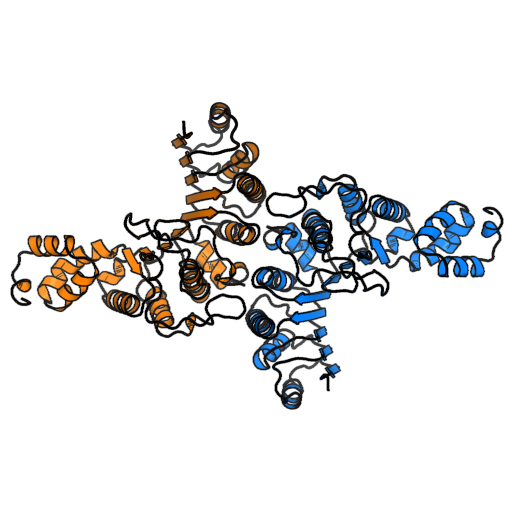 CA . PHE A 1 223 ? 3.725 3.352 2.504 1 95.69 223 PHE A CA 1
ATOM 1816 C C . PHE A 1 223 ? 4.66 4.516 2.191 1 95.69 223 PHE A C 1
ATOM 1818 O O . PHE A 1 223 ? 4.289 5.434 1.459 1 95.69 223 PHE A O 1
ATOM 1825 N N . ILE A 1 224 ? 5.855 4.453 2.689 1 96.81 224 ILE A N 1
ATOM 1826 C CA . ILE A 1 224 ? 6.852 5.5 2.492 1 96.81 224 ILE A CA 1
ATOM 1827 C C . ILE A 1 224 ? 7.219 5.594 1.014 1 96.81 224 ILE A C 1
ATOM 1829 O O . ILE A 1 224 ? 7.309 6.691 0.458 1 96.81 224 ILE A O 1
ATOM 1833 N N . LEU A 1 225 ? 7.375 4.453 0.415 1 97.25 225 LEU A N 1
ATOM 1834 C CA . LEU A 1 225 ? 7.676 4.414 -1.013 1 97.25 225 LEU A CA 1
ATOM 1835 C C . LEU A 1 225 ? 6.562 5.078 -1.818 1 97.25 225 LEU A C 1
ATOM 1837 O O . LEU A 1 225 ? 6.832 5.895 -2.701 1 97.25 225 LEU A O 1
ATOM 1841 N N . ASN A 1 226 ? 5.363 4.789 -1.462 1 96.69 226 ASN A N 1
ATOM 1842 C CA . ASN A 1 226 ? 4.207 5.328 -2.172 1 96.69 226 ASN A CA 1
ATOM 1843 C C . ASN A 1 226 ? 4.078 6.836 -1.974 1 96.69 226 ASN A C 1
ATOM 1845 O O . ASN A 1 226 ? 3.65 7.551 -2.881 1 96.69 226 ASN A O 1
ATOM 1849 N N . MET A 1 227 ? 4.453 7.336 -0.831 1 97.38 227 MET A N 1
ATOM 1850 C CA . MET A 1 227 ? 4.41 8.773 -0.594 1 97.38 227 MET A CA 1
ATOM 1851 C C . MET A 1 227 ? 5.273 9.516 -1.608 1 97.38 227 MET A C 1
ATOM 1853 O O . MET A 1 227 ? 4.91 10.609 -2.055 1 97.38 227 MET A O 1
ATOM 1857 N N . ILE A 1 228 ? 6.305 8.922 -1.968 1 97.62 228 ILE A N 1
ATOM 1858 C CA . ILE A 1 228 ? 7.242 9.539 -2.898 1 97.62 228 ILE A CA 1
ATOM 1859 C C . ILE A 1 228 ? 6.746 9.359 -4.328 1 97.62 228 ILE A C 1
ATOM 1861 O O . ILE A 1 228 ? 6.668 10.328 -5.094 1 97.62 228 ILE A O 1
ATOM 1865 N N . LEU A 1 229 ? 6.277 8.156 -4.656 1 96.94 229 LEU A N 1
ATOM 1866 C CA . LEU A 1 229 ? 6.004 7.789 -6.043 1 96.94 229 LEU A CA 1
ATOM 1867 C C . LEU A 1 229 ? 4.684 8.383 -6.516 1 96.94 229 LEU A C 1
ATOM 1869 O O . LEU A 1 229 ? 4.43 8.469 -7.719 1 96.94 229 LEU A O 1
ATOM 1873 N N . HIS A 1 230 ? 3.883 8.867 -5.609 1 96.69 230 HIS A N 1
ATOM 1874 C CA . HIS A 1 230 ? 2.613 9.484 -5.98 1 96.69 230 HIS A CA 1
ATOM 1875 C C . HIS A 1 230 ? 2.721 11.008 -5.996 1 96.69 230 HIS A C 1
ATOM 1877 O O . HIS A 1 230 ? 1.708 11.703 -6.086 1 96.69 230 HIS A O 1
ATOM 1883 N N . ALA A 1 231 ? 3.902 11.508 -5.891 1 97.56 231 ALA A N 1
ATOM 1884 C CA . ALA A 1 231 ? 4.152 12.938 -5.98 1 97.56 231 ALA A CA 1
ATOM 1885 C C . ALA A 1 231 ? 5.004 13.273 -7.203 1 97.56 231 ALA A C 1
ATOM 1887 O O . ALA A 1 231 ? 6.18 13.625 -7.07 1 97.56 231 ALA A O 1
ATOM 1888 N N . PRO A 1 232 ? 4.41 13.297 -8.367 1 96.38 232 PRO A N 1
ATOM 1889 C CA . PRO A 1 232 ? 5.18 13.453 -9.602 1 96.38 232 PRO A CA 1
ATOM 1890 C C . PRO A 1 232 ? 5.781 14.844 -9.75 1 96.38 232 PRO A C 1
ATOM 1892 O O . PRO A 1 232 ? 6.762 15.023 -10.484 1 96.38 232 PRO A O 1
ATOM 1895 N N . ASN A 1 233 ? 5.301 15.797 -9.039 1 96.81 233 ASN A N 1
ATOM 1896 C CA . ASN A 1 233 ? 5.754 17.172 -9.234 1 96.81 233 ASN A CA 1
ATOM 1897 C C . ASN A 1 233 ? 6.699 17.609 -8.125 1 96.81 233 ASN A C 1
ATOM 1899 O O . ASN A 1 233 ? 6.895 18.812 -7.914 1 96.81 233 ASN A O 1
ATOM 1903 N N . LEU A 1 234 ? 7.203 16.656 -7.449 1 97.94 234 LEU A N 1
ATOM 1904 C CA . LEU A 1 234 ? 8.156 16.953 -6.383 1 97.94 234 LEU A CA 1
ATOM 1905 C C . LEU A 1 234 ? 9.359 17.719 -6.926 1 97.94 234 LEU A C 1
ATOM 1907 O O . LEU A 1 234 ? 9.875 17.391 -7.996 1 97.94 234 LEU A O 1
ATOM 1911 N N . ARG A 1 235 ? 9.797 18.703 -6.223 1 97.56 235 ARG A N 1
ATOM 1912 C CA . ARG A 1 235 ? 10.969 19.484 -6.598 1 97.56 235 ARG A CA 1
ATOM 1913 C C . ARG A 1 235 ? 12.094 19.312 -5.574 1 97.56 235 ARG A C 1
ATOM 1915 O O . ARG A 1 235 ? 13.273 19.375 -5.922 1 97.56 235 ARG A O 1
ATOM 1922 N N . LYS A 1 236 ? 11.68 19.172 -4.352 1 96.38 236 LYS A N 1
ATOM 1923 C CA . LYS A 1 236 ? 12.641 18.984 -3.268 1 96.38 236 LYS A CA 1
ATOM 1924 C C . LYS A 1 236 ? 12.297 17.766 -2.43 1 96.38 236 LYS A C 1
ATOM 1926 O O . LYS A 1 236 ? 11.133 17.547 -2.094 1 96.38 236 LYS A O 1
ATOM 1931 N N . ILE A 1 237 ? 13.352 16.969 -2.08 1 97.19 237 ILE A N 1
ATOM 1932 C CA . ILE A 1 237 ? 13.102 15.781 -1.258 1 97.19 237 ILE A CA 1
ATOM 1933 C C . ILE A 1 237 ? 14.227 15.617 -0.235 1 97.19 237 ILE A C 1
ATOM 1935 O O . ILE A 1 237 ? 15.391 15.867 -0.541 1 97.19 237 ILE A O 1
ATOM 1939 N N . TYR A 1 238 ? 13.828 15.477 0.951 1 94.12 238 TYR A N 1
ATOM 1940 C CA . TYR A 1 238 ? 14.719 15.102 2.041 1 94.12 238 TYR A CA 1
ATOM 1941 C C . TYR A 1 238 ? 14.383 13.711 2.574 1 94.12 238 TYR A C 1
ATOM 1943 O O . TYR A 1 238 ? 13.25 13.461 2.992 1 94.12 238 TYR A O 1
ATOM 1951 N N . LEU A 1 239 ? 15.391 12.82 2.551 1 95.44 239 LEU A N 1
ATOM 1952 C CA . LEU A 1 239 ? 15.164 11.461 3.031 1 95.44 239 LEU A CA 1
ATOM 1953 C C . LEU A 1 239 ? 16.203 11.07 4.074 1 95.44 239 LEU A C 1
ATOM 1955 O O . LEU A 1 239 ? 17.406 11.172 3.82 1 95.44 239 LEU A O 1
ATOM 1959 N N . SER A 1 240 ? 15.766 10.742 5.227 1 92.19 240 SER A N 1
ATOM 1960 C CA . SER A 1 240 ? 16.547 10.094 6.273 1 92.19 240 SER A CA 1
ATOM 1961 C C . SER A 1 240 ? 15.93 8.758 6.684 1 92.19 240 SER A C 1
ATOM 1963 O O . SER A 1 240 ? 15.016 8.727 7.508 1 92.19 240 SER A O 1
ATOM 1965 N N . LEU A 1 241 ? 16.453 7.695 6.082 1 94.81 241 LEU A N 1
ATOM 1966 C CA . LEU A 1 241 ? 15.859 6.371 6.254 1 94.81 241 LEU A CA 1
ATOM 1967 C C . LEU A 1 241 ? 16.875 5.398 6.836 1 94.81 241 LEU A C 1
ATOM 1969 O O . LEU A 1 241 ? 18 5.301 6.344 1 94.81 241 LEU A O 1
ATOM 1973 N N . ALA A 1 242 ? 16.562 4.773 7.902 1 92.56 242 ALA A N 1
ATOM 1974 C CA . ALA A 1 242 ? 17.359 3.752 8.578 1 92.56 242 ALA A CA 1
ATOM 1975 C C . ALA A 1 242 ? 16.516 2.506 8.859 1 92.56 242 ALA A C 1
ATOM 1977 O O . ALA A 1 242 ? 15.289 2.549 8.797 1 92.56 242 ALA A O 1
ATOM 1978 N N . PRO A 1 243 ? 17.031 1.302 9.141 1 95.12 243 PRO A N 1
ATOM 1979 C CA . PRO A 1 243 ? 18.453 0.959 9.273 1 95.12 243 PRO A CA 1
ATOM 1980 C C . PRO A 1 243 ? 19.141 0.756 7.926 1 95.12 243 PRO A C 1
ATOM 1982 O O . PRO A 1 243 ? 18.484 0.819 6.883 1 95.12 243 PRO A O 1
ATOM 1985 N N . ARG A 1 244 ? 20.375 0.464 7.902 1 94.5 244 ARG A N 1
ATOM 1986 C CA . ARG A 1 244 ? 21.234 0.436 6.734 1 94.5 244 ARG A CA 1
ATOM 1987 C C . ARG A 1 244 ? 20.719 -0.545 5.688 1 94.5 244 ARG A C 1
ATOM 1989 O O . ARG A 1 244 ? 20.5 -0.169 4.535 1 94.5 244 ARG A O 1
ATOM 1996 N N . ASP A 1 245 ? 20.5 -1.755 6.043 1 94.19 245 ASP A N 1
ATOM 1997 C CA . ASP A 1 245 ? 20.156 -2.809 5.098 1 94.19 245 ASP A CA 1
ATOM 1998 C C . ASP A 1 245 ? 18.828 -2.51 4.406 1 94.19 245 ASP A C 1
ATOM 2000 O O . ASP A 1 245 ? 18.703 -2.682 3.193 1 94.19 245 ASP A O 1
ATOM 2004 N N . MET A 1 246 ? 17.891 -2.027 5.109 1 95.31 246 MET A N 1
ATOM 2005 C CA . MET A 1 246 ? 16.594 -1.71 4.539 1 95.31 246 MET A CA 1
ATOM 2006 C C . MET A 1 246 ? 16.672 -0.462 3.664 1 95.31 246 MET A C 1
ATOM 2008 O O . MET A 1 246 ? 15.984 -0.37 2.643 1 95.31 246 MET A O 1
ATOM 2012 N N . ALA A 1 247 ? 17.469 0.427 4.125 1 96.5 247 ALA A N 1
ATOM 2013 C CA . ALA A 1 247 ? 17.641 1.645 3.338 1 96.5 247 ALA A CA 1
ATOM 2014 C C . ALA A 1 247 ? 18.234 1.33 1.967 1 96.5 247 ALA A C 1
ATOM 2016 O O . ALA A 1 247 ? 17.766 1.844 0.948 1 96.5 247 ALA A O 1
ATOM 2017 N N . ILE A 1 248 ? 19.172 0.525 1.941 1 95.44 248 ILE A N 1
ATOM 2018 C CA . ILE A 1 248 ? 19.812 0.135 0.69 1 95.44 248 ILE A CA 1
ATOM 2019 C C . ILE A 1 248 ? 18.781 -0.489 -0.246 1 95.44 248 ILE A C 1
ATOM 2021 O O . ILE A 1 248 ? 18.703 -0.133 -1.424 1 95.44 248 ILE A O 1
ATOM 2025 N N . GLU A 1 249 ? 18.031 -1.383 0.274 1 95.38 249 GLU A N 1
ATOM 2026 C CA . GLU A 1 249 ? 16.984 -2.029 -0.509 1 95.38 249 GLU A CA 1
ATOM 2027 C C . GLU A 1 249 ? 15.938 -1.02 -0.979 1 95.38 249 GLU A C 1
ATOM 2029 O O . GLU A 1 249 ? 15.477 -1.078 -2.121 1 95.38 249 GLU A O 1
ATOM 2034 N N . PHE A 1 250 ? 15.633 -0.117 -0.124 1 97.31 250 PHE A N 1
ATOM 2035 C CA . PHE A 1 250 ? 14.633 0.902 -0.415 1 97.31 250 PHE A CA 1
ATOM 2036 C C . PHE A 1 250 ? 15.07 1.765 -1.595 1 97.31 250 PHE A C 1
ATOM 2038 O O . PHE A 1 250 ? 14.297 1.962 -2.541 1 97.31 250 PHE A O 1
ATOM 2045 N N . PHE A 1 251 ? 16.219 2.189 -1.58 1 97 251 PHE A N 1
ATOM 2046 C CA . PHE A 1 251 ? 16.719 3.064 -2.639 1 97 251 PHE A CA 1
ATOM 2047 C C . PHE A 1 251 ? 16.891 2.291 -3.939 1 97 251 PHE A C 1
ATOM 2049 O O . PHE A 1 251 ? 16.734 2.848 -5.027 1 97 251 PHE A O 1
ATOM 2056 N N . SER A 1 252 ? 17.156 1.032 -3.777 1 94.81 252 SER A N 1
ATOM 2057 C CA . SER A 1 252 ? 17.188 0.198 -4.973 1 94.81 252 SER A CA 1
ATOM 2058 C C . SER A 1 252 ? 15.82 0.142 -5.645 1 94.81 252 SER A C 1
ATOM 2060 O O . SER A 1 252 ? 15.711 0.307 -6.859 1 94.81 252 SER A O 1
ATOM 2062 N N . HIS A 1 253 ? 14.812 -0.033 -4.875 1 94.44 253 HIS A N 1
ATOM 2063 C CA . HIS A 1 253 ? 13.453 -0.033 -5.402 1 94.44 253 HIS A CA 1
ATOM 2064 C C . HIS A 1 253 ? 13.094 1.324 -5.992 1 94.44 253 HIS A C 1
ATOM 2066 O O . HIS A 1 253 ? 12.484 1.396 -7.062 1 94.44 253 HIS A O 1
ATOM 2072 N N . LEU A 1 254 ? 13.492 2.322 -5.258 1 96.06 254 LEU A N 1
ATOM 2073 C CA . LEU A 1 254 ? 13.195 3.68 -5.703 1 96.06 254 LEU A CA 1
ATOM 2074 C C . LEU A 1 254 ? 13.852 3.963 -7.051 1 96.06 254 LEU A C 1
ATOM 2076 O O . LEU A 1 254 ? 13.219 4.535 -7.941 1 96.06 254 LEU A O 1
ATOM 2080 N N . SER A 1 255 ? 15.016 3.535 -7.203 1 95 255 SER A N 1
ATOM 2081 C CA . SER A 1 255 ? 15.773 3.793 -8.422 1 95 255 SER A CA 1
ATOM 2082 C C . SER A 1 255 ? 15.156 3.07 -9.617 1 95 255 SER A C 1
ATOM 2084 O O . SER A 1 255 ? 15.266 3.535 -10.758 1 95 255 SER A O 1
ATOM 2086 N N . GLN A 1 256 ? 14.461 1.99 -9.328 1 91.75 256 GLN A N 1
ATOM 2087 C CA . GLN A 1 256 ? 13.906 1.17 -10.406 1 91.75 256 GLN A CA 1
ATOM 2088 C C . GLN A 1 256 ? 12.461 1.55 -10.703 1 91.75 256 GLN A C 1
ATOM 2090 O O . GLN A 1 256 ? 11.844 0.994 -11.609 1 91.75 256 GLN A O 1
ATOM 2095 N N . SER A 1 257 ? 12 2.48 -10.016 1 92.5 257 SER A N 1
ATOM 2096 C CA . SER A 1 257 ? 10.594 2.844 -10.164 1 92.5 257 SER A CA 1
ATOM 2097 C C . SER A 1 257 ? 10.398 3.84 -11.305 1 92.5 257 SER A C 1
ATOM 2099 O O . SER A 1 257 ? 10.984 4.922 -11.297 1 92.5 257 SER A O 1
ATOM 2101 N N . PRO A 1 258 ? 9.57 3.514 -12.211 1 89.56 258 PRO A N 1
ATOM 2102 C CA . PRO A 1 258 ? 9.32 4.445 -13.312 1 89.56 258 PRO A CA 1
ATOM 2103 C C . PRO A 1 258 ? 8.57 5.699 -12.859 1 89.56 258 PRO A C 1
ATOM 2105 O O . PRO A 1 258 ? 8.578 6.715 -13.562 1 89.56 258 PRO A O 1
ATOM 2108 N N . SER A 1 259 ? 7.969 5.617 -11.703 1 90.75 259 SER A N 1
ATOM 2109 C CA . SER A 1 259 ? 7.145 6.719 -11.219 1 90.75 259 SER A CA 1
ATOM 2110 C C . SER A 1 259 ? 7.961 7.688 -10.367 1 90.75 259 SER A C 1
ATOM 2112 O O . SER A 1 259 ? 7.406 8.609 -9.766 1 90.75 259 SER A O 1
ATOM 2114 N N . LEU A 1 260 ? 9.258 7.516 -10.344 1 95.06 260 LEU A N 1
ATOM 2115 C CA . LEU A 1 260 ? 10.117 8.445 -9.625 1 95.06 260 LEU A CA 1
ATOM 2116 C C . LEU A 1 260 ? 10.039 9.844 -10.227 1 95.06 260 LEU A C 1
ATOM 2118 O O . LEU A 1 260 ? 10.094 10 -11.445 1 95.06 260 LEU A O 1
ATOM 2122 N N . PRO A 1 261 ? 9.891 10.82 -9.367 1 94.31 261 PRO A N 1
ATOM 2123 C CA . PRO A 1 261 ? 9.789 12.195 -9.875 1 94.31 261 PRO A CA 1
ATOM 2124 C C . PRO A 1 261 ? 10.992 12.594 -10.727 1 94.31 261 PRO A C 1
ATOM 2126 O O . PRO A 1 261 ? 12.133 12.25 -10.398 1 94.31 261 PRO A O 1
ATOM 2129 N N . SER A 1 262 ? 10.758 13.352 -11.773 1 94.62 262 SER A N 1
ATOM 2130 C CA . SER A 1 262 ? 11.82 13.703 -12.711 1 94.62 262 SER A CA 1
ATOM 2131 C C . SER A 1 262 ? 12.109 15.195 -12.68 1 94.62 262 SER A C 1
ATOM 2133 O O . SER A 1 262 ? 12.867 15.703 -13.516 1 94.62 262 SER A O 1
ATOM 2135 N N . SER A 1 263 ? 11.562 15.883 -11.766 1 95.56 263 SER A N 1
ATOM 2136 C CA . SER A 1 263 ? 11.711 17.344 -11.742 1 95.56 263 SER A CA 1
ATOM 2137 C C . SER A 1 263 ? 12.375 17.812 -10.461 1 95.56 263 SER A C 1
ATOM 2139 O O . SER A 1 263 ? 12.188 18.953 -10.031 1 95.56 263 SER A O 1
ATOM 2141 N N . LEU A 1 264 ? 13.094 16.906 -9.859 1 97.12 264 LEU A N 1
ATOM 2142 C CA . LEU A 1 264 ? 13.719 17.266 -8.594 1 97.12 264 LEU A CA 1
ATOM 2143 C C . LEU A 1 264 ? 14.828 18.281 -8.797 1 97.12 264 LEU A C 1
ATOM 2145 O O . LEU A 1 264 ? 15.648 18.141 -9.711 1 97.12 264 LEU A O 1
ATOM 2149 N N . GLU A 1 265 ? 14.812 19.281 -8 1 96.94 265 GLU A N 1
ATOM 2150 C CA . GLU A 1 265 ? 15.828 20.328 -8.008 1 96.94 265 GLU A CA 1
ATOM 2151 C C . GLU A 1 265 ? 16.797 20.172 -6.832 1 96.94 265 GLU A C 1
ATOM 2153 O O . GLU A 1 265 ? 17.953 20.578 -6.914 1 96.94 265 GLU A O 1
ATOM 2158 N N . ARG A 1 266 ? 16.266 19.641 -5.801 1 96 266 ARG A N 1
ATOM 2159 C CA . ARG A 1 266 ? 17.078 19.422 -4.605 1 96 266 ARG A CA 1
ATOM 2160 C C . ARG A 1 266 ? 16.844 18.031 -4.031 1 96 266 ARG A C 1
ATOM 2162 O O . ARG A 1 266 ? 15.695 17.625 -3.82 1 96 266 ARG A O 1
ATOM 2169 N N . ILE A 1 267 ? 17.922 17.328 -3.738 1 96.25 267 ILE A N 1
ATOM 2170 C CA . ILE A 1 267 ? 17.875 16.016 -3.098 1 96.25 267 ILE A CA 1
ATOM 2171 C C . ILE A 1 267 ? 18.812 15.992 -1.888 1 96.25 267 ILE A C 1
ATOM 2173 O O . ILE A 1 267 ? 19.984 16.312 -2.002 1 96.25 267 ILE A O 1
ATOM 2177 N N . ALA A 1 268 ? 18.234 15.727 -0.8 1 93.19 268 ALA A N 1
ATOM 2178 C CA . ALA A 1 268 ? 19.016 15.594 0.424 1 93.19 268 ALA A CA 1
ATOM 2179 C C . ALA A 1 268 ? 18.844 14.203 1.033 1 93.19 268 ALA A C 1
ATOM 2181 O O . ALA A 1 268 ? 17.734 13.797 1.376 1 93.19 268 ALA A O 1
ATOM 2182 N N . LEU A 1 269 ? 19.891 13.5 1.133 1 94.31 269 LEU A N 1
ATOM 2183 C CA . LEU A 1 269 ? 19.953 12.219 1.83 1 94.31 269 LEU A CA 1
ATOM 2184 C C . LEU A 1 269 ? 20.812 12.328 3.088 1 94.31 269 LEU A C 1
ATOM 2186 O O . LEU A 1 269 ? 21.969 12.727 3.02 1 94.31 269 LEU A O 1
ATOM 2190 N N . CYS A 1 270 ? 20.172 12.016 4.207 1 88.62 270 CYS A N 1
ATOM 2191 C CA . CYS A 1 270 ? 20.859 12.188 5.477 1 88.62 270 CYS A CA 1
ATOM 2192 C C . CYS A 1 270 ? 20.719 10.945 6.348 1 88.62 270 CYS A C 1
ATOM 2194 O O . CYS A 1 270 ? 19.625 10.383 6.457 1 88.62 270 CYS A O 1
ATOM 2196 N N . PHE A 1 271 ? 21.828 10.508 6.973 1 88.94 271 PHE A N 1
ATOM 2197 C CA . PHE A 1 271 ? 21.828 9.422 7.945 1 88.94 271 PHE A CA 1
ATOM 2198 C C . PHE A 1 271 ? 21.156 8.18 7.371 1 88.94 271 PHE A C 1
ATOM 2200 O O . PHE A 1 271 ? 20.25 7.617 7.988 1 88.94 271 PHE A O 1
ATOM 2207 N N . THR A 1 272 ? 21.594 7.852 6.184 1 94.5 272 THR A N 1
ATOM 2208 C CA . THR A 1 272 ? 21.016 6.719 5.461 1 94.5 272 THR A CA 1
ATOM 2209 C C . THR A 1 272 ? 22.109 5.969 4.691 1 94.5 272 THR A C 1
ATOM 2211 O O . THR A 1 272 ? 23.297 6.18 4.926 1 94.5 272 THR A O 1
ATOM 2214 N N . SER A 1 273 ? 21.719 4.926 4.02 1 94.38 273 SER A N 1
ATOM 2215 C CA . SER A 1 273 ? 22.656 4.129 3.23 1 94.38 273 SER A CA 1
ATOM 2216 C C . SER A 1 273 ? 22.109 3.854 1.835 1 94.38 273 SER A C 1
ATOM 2218 O O . SER A 1 273 ? 20.938 3.506 1.679 1 94.38 273 SER A O 1
ATOM 2220 N N . VAL A 1 274 ? 22.938 4.062 0.867 1 94.81 274 VAL A N 1
ATOM 2221 C CA . VAL A 1 274 ? 22.562 3.871 -0.529 1 94.81 274 VAL A CA 1
ATOM 2222 C C . VAL A 1 274 ? 23.766 3.387 -1.328 1 94.81 274 VAL A C 1
ATOM 2224 O O . VAL A 1 274 ? 24.891 3.84 -1.104 1 94.81 274 VAL A O 1
ATOM 2227 N N . ARG A 1 275 ? 23.531 2.5 -2.229 1 91.75 275 ARG A N 1
ATOM 2228 C CA . ARG A 1 275 ? 24.594 2.096 -3.143 1 91.75 275 ARG A CA 1
ATOM 2229 C C . ARG A 1 275 ? 24.844 3.168 -4.199 1 91.75 275 ARG A C 1
ATOM 2231 O O . ARG A 1 275 ? 23.906 3.83 -4.652 1 91.75 275 ARG A O 1
ATOM 2238 N N . ALA A 1 276 ? 26 3.193 -4.68 1 88.62 276 ALA A N 1
ATOM 2239 C CA . ALA A 1 276 ? 26.391 4.199 -5.66 1 88.62 276 ALA A CA 1
ATOM 2240 C C . ALA A 1 276 ? 25.578 4.059 -6.949 1 88.62 276 ALA A C 1
ATOM 2242 O O . ALA A 1 276 ? 25.109 5.051 -7.504 1 88.62 276 ALA A O 1
ATOM 2243 N N . VAL A 1 277 ? 25.406 2.885 -7.398 1 89.44 277 VAL A N 1
ATOM 2244 C CA . VAL A 1 277 ? 24.703 2.639 -8.656 1 89.44 277 VAL A CA 1
ATOM 2245 C C . VAL A 1 277 ? 23.266 3.115 -8.555 1 89.44 277 VAL A C 1
ATOM 2247 O O . VAL A 1 277 ? 22.734 3.709 -9.5 1 89.44 277 VAL A O 1
ATOM 2250 N N . ASP A 1 278 ? 22.672 2.857 -7.418 1 93.62 278 ASP A N 1
ATOM 2251 C CA . ASP A 1 278 ? 21.281 3.281 -7.219 1 93.62 278 ASP A CA 1
ATOM 2252 C C . ASP A 1 278 ? 21.188 4.801 -7.102 1 93.62 278 ASP A C 1
ATOM 2254 O O . ASP A 1 278 ? 20.266 5.41 -7.652 1 93.62 278 ASP A O 1
ATOM 2258 N N . LEU A 1 279 ? 22.156 5.352 -6.414 1 93.31 279 LEU A N 1
ATOM 2259 C CA . LEU A 1 279 ? 22.172 6.801 -6.273 1 93.31 279 LEU A CA 1
ATOM 2260 C C . LEU A 1 279 ? 22.281 7.48 -7.633 1 93.31 279 LEU A C 1
ATOM 2262 O O . LEU A 1 279 ? 21.516 8.391 -7.941 1 93.31 279 LEU A O 1
ATOM 2266 N N . ILE A 1 280 ? 23.109 7.074 -8.406 1 90.81 280 ILE A N 1
ATOM 2267 C CA . ILE A 1 280 ? 23.328 7.656 -9.727 1 90.81 280 ILE A CA 1
ATOM 2268 C C . ILE A 1 280 ? 22.047 7.523 -10.562 1 90.81 280 ILE A C 1
ATOM 2270 O O . ILE A 1 280 ? 21.672 8.461 -11.273 1 90.81 280 ILE A O 1
ATOM 2274 N N . THR A 1 281 ? 21.438 6.363 -10.484 1 93 281 THR A N 1
ATOM 2275 C CA . THR A 1 281 ? 20.203 6.141 -11.219 1 93 281 THR A CA 1
ATOM 2276 C C . THR A 1 281 ? 19.125 7.113 -10.766 1 93 281 THR A C 1
ATOM 2278 O O . THR A 1 281 ? 18.422 7.703 -11.586 1 93 281 THR A O 1
ATOM 2281 N N . ILE A 1 282 ? 19.016 7.305 -9.484 1 95.69 282 ILE A N 1
ATOM 2282 C CA . ILE A 1 282 ? 18.016 8.211 -8.922 1 95.69 282 ILE A CA 1
ATOM 2283 C C . ILE A 1 282 ? 18.297 9.641 -9.391 1 95.69 282 ILE A C 1
ATOM 2285 O O . ILE A 1 282 ? 17.391 10.336 -9.828 1 95.69 282 ILE A O 1
ATOM 2289 N N . LEU A 1 283 ? 19.531 10.023 -9.352 1 94.25 283 LEU A N 1
ATOM 2290 C CA . LEU A 1 283 ? 19.906 11.375 -9.758 1 94.25 283 LEU A CA 1
ATOM 2291 C C . LEU A 1 283 ? 19.672 11.57 -11.25 1 94.25 283 LEU A C 1
ATOM 2293 O O . LEU A 1 283 ? 19.266 12.656 -11.68 1 94.25 283 LEU A O 1
ATOM 2297 N N . SER A 1 284 ? 19.859 10.594 -11.992 1 92.88 284 SER A N 1
ATOM 2298 C CA . SER A 1 284 ? 19.766 10.68 -13.445 1 92.88 284 SER A CA 1
ATOM 2299 C C . SER A 1 284 ? 18.328 10.961 -13.883 1 92.88 284 SER A C 1
ATOM 2301 O O . SER A 1 284 ? 18.109 11.531 -14.953 1 92.88 284 SER A O 1
ATOM 2303 N N . HIS A 1 285 ? 17.406 10.617 -13.062 1 93.81 285 HIS A N 1
ATOM 2304 C CA . HIS A 1 285 ? 16.016 10.891 -13.383 1 93.81 285 HIS A CA 1
ATOM 2305 C C . HIS A 1 285 ? 15.75 12.391 -13.453 1 93.81 285 HIS A C 1
ATOM 2307 O O . HIS A 1 285 ? 14.859 12.836 -14.18 1 93.81 285 HIS A O 1
ATOM 2313 N N . SER A 1 286 ? 16.547 13.125 -12.688 1 94.62 286 SER A N 1
ATOM 2314 C CA . SER A 1 286 ? 16.391 14.57 -12.633 1 94.62 286 SER A CA 1
ATOM 2315 C C . SER A 1 286 ? 17.641 15.281 -13.125 1 94.62 286 SER A C 1
ATOM 2317 O O . SER A 1 286 ? 18.047 16.312 -12.57 1 94.62 286 SER A O 1
ATOM 2319 N N . ARG A 1 287 ? 18.219 14.75 -14.109 1 92.81 287 ARG A N 1
ATOM 2320 C CA . ARG A 1 287 ? 19.5 15.227 -14.625 1 92.81 287 ARG A CA 1
ATOM 2321 C C . ARG A 1 287 ? 19.391 16.688 -15.07 1 92.81 287 ARG A C 1
ATOM 2323 O O . ARG A 1 287 ? 20.312 17.469 -14.844 1 92.81 287 ARG A O 1
ATOM 2330 N N . GLN A 1 288 ? 18.297 17.047 -15.633 1 93.25 288 GLN A N 1
ATOM 2331 C CA . GLN A 1 288 ? 18.156 18.359 -16.266 1 93.25 288 GLN A CA 1
ATOM 2332 C C . GLN A 1 288 ? 17.688 19.406 -15.25 1 93.25 288 GLN A C 1
ATOM 2334 O O . GLN A 1 288 ? 17.766 20.609 -15.508 1 93.25 288 GLN A O 1
ATOM 2339 N N . THR A 1 289 ? 17.281 18.906 -14.102 1 95.19 289 THR A N 1
ATOM 2340 C CA . THR A 1 289 ? 16.656 19.859 -13.195 1 95.19 289 THR A CA 1
ATOM 2341 C C . THR A 1 289 ? 17.422 19.938 -11.875 1 95.19 289 THR A C 1
ATOM 2343 O O . THR A 1 289 ? 17.281 20.906 -11.125 1 95.19 289 THR A O 1
ATOM 2346 N N . LEU A 1 290 ? 18.203 19.016 -11.531 1 94.94 290 LEU A N 1
ATOM 2347 C CA . LEU A 1 290 ? 18.875 18.922 -10.242 1 94.94 290 LEU A CA 1
ATOM 2348 C C . LEU A 1 290 ? 19.859 20.078 -10.047 1 94.94 290 LEU A C 1
ATOM 2350 O O . LEU A 1 290 ? 20.766 20.266 -10.859 1 94.94 290 LEU A O 1
ATOM 2354 N N . LYS A 1 291 ? 19.719 20.812 -8.969 1 93 291 LYS A N 1
ATOM 2355 C CA . LYS A 1 291 ? 20.547 21.969 -8.688 1 93 291 LYS A CA 1
ATOM 2356 C C . LYS A 1 291 ? 21.422 21.75 -7.449 1 93 291 LYS A C 1
ATOM 2358 O O . LYS A 1 291 ? 22.531 22.25 -7.367 1 93 291 LYS A O 1
ATOM 2363 N N . ARG A 1 292 ? 20.844 21.031 -6.551 1 92.31 292 ARG A N 1
ATOM 2364 C CA . ARG A 1 292 ? 21.531 20.859 -5.277 1 92.31 292 ARG A CA 1
ATOM 2365 C C . ARG A 1 292 ? 21.438 19.406 -4.797 1 92.31 292 ARG A C 1
ATOM 2367 O O . ARG A 1 292 ? 20.375 18.812 -4.832 1 92.31 292 ARG A O 1
ATOM 2374 N N . LEU A 1 293 ? 22.594 18.875 -4.355 1 92.5 293 LEU A N 1
ATOM 2375 C CA . LEU A 1 293 ? 22.672 17.531 -3.797 1 92.5 293 LEU A CA 1
ATOM 2376 C C . LEU A 1 293 ? 23.375 17.547 -2.443 1 92.5 293 LEU A C 1
ATOM 2378 O O . LEU A 1 293 ? 24.484 18.094 -2.32 1 92.5 293 LEU A O 1
ATOM 2382 N N . ILE A 1 294 ? 22.656 17.062 -1.464 1 88.56 294 ILE A N 1
ATOM 2383 C CA . ILE A 1 294 ? 23.219 17 -0.122 1 88.56 294 ILE A CA 1
ATOM 2384 C C . ILE A 1 294 ? 23.328 15.531 0.312 1 88.56 294 ILE A C 1
ATOM 2386 O O . ILE A 1 294 ? 22.328 14.82 0.367 1 88.56 294 ILE A O 1
ATOM 2390 N N . LEU A 1 295 ? 24.5 15.086 0.599 1 90.5 295 LEU A N 1
ATOM 2391 C CA . LEU A 1 295 ? 24.781 13.758 1.132 1 90.5 295 LEU A CA 1
ATOM 2392 C C . LEU A 1 295 ? 25.469 13.844 2.488 1 90.5 295 LEU A C 1
ATOM 2394 O O . LEU A 1 295 ? 26.656 14.18 2.564 1 90.5 295 LEU A O 1
ATOM 2398 N N . ASP A 1 296 ? 24.656 13.562 3.518 1 85.75 296 ASP A N 1
ATOM 2399 C CA . ASP A 1 296 ? 25.156 13.695 4.883 1 85.75 296 ASP A CA 1
ATOM 2400 C C . ASP A 1 296 ? 25.172 12.344 5.598 1 85.75 296 ASP A C 1
ATOM 2402 O O . ASP A 1 296 ? 24.109 11.789 5.906 1 85.75 296 ASP A O 1
ATOM 2406 N N . ASP A 1 297 ? 26.406 11.758 5.93 1 87.12 297 ASP A N 1
ATOM 2407 C CA . ASP A 1 297 ? 26.562 10.508 6.672 1 87.12 297 ASP A CA 1
ATOM 2408 C C . ASP A 1 297 ? 25.875 9.352 5.957 1 87.12 297 ASP A C 1
ATOM 2410 O O . ASP A 1 297 ? 25.016 8.672 6.539 1 87.12 297 ASP A O 1
ATOM 2414 N N . ILE A 1 298 ? 26.297 9.203 4.754 1 89.25 298 ILE A N 1
ATOM 2415 C CA . ILE A 1 298 ? 25.703 8.164 3.924 1 89.25 298 ILE A CA 1
ATOM 2416 C C . ILE A 1 298 ? 26.547 6.891 4.004 1 89.25 298 ILE A C 1
ATOM 2418 O O . ILE A 1 298 ? 27.75 6.922 3.756 1 89.25 298 ILE A O 1
ATOM 2422 N N . GLY A 1 299 ? 25.859 5.84 4.508 1 84.31 299 GLY A N 1
ATOM 2423 C CA . GLY A 1 299 ? 26.5 4.531 4.461 1 84.31 299 GLY A CA 1
ATOM 2424 C C . GLY A 1 299 ? 26.391 3.871 3.098 1 84.31 299 GLY A C 1
ATOM 2425 O O . GLY A 1 299 ? 25.438 4.102 2.359 1 84.31 299 GLY A O 1
ATOM 2426 N N . GLY A 1 300 ? 27.359 2.975 2.732 1 72.75 300 GLY A N 1
ATOM 2427 C CA . GLY A 1 300 ? 27.297 2.197 1.504 1 72.75 300 GLY A CA 1
ATOM 2428 C C . GLY A 1 300 ? 28.078 2.826 0.361 1 72.75 300 GLY A C 1
ATOM 2429 O O . GLY A 1 300 ? 28.344 2.17 -0.648 1 72.75 300 GLY A O 1
ATOM 2430 N N . LEU A 1 301 ? 28.234 4.137 0.558 1 74.62 301 LEU A N 1
ATOM 2431 C CA . LEU A 1 301 ? 29 4.812 -0.488 1 74.62 301 LEU A CA 1
ATOM 2432 C C . LEU A 1 301 ? 30.5 4.672 -0.242 1 74.62 301 LEU A C 1
ATOM 2434 O O . LEU A 1 301 ? 30.969 4.836 0.889 1 74.62 301 LEU A O 1
ATOM 2438 N N . SER A 1 302 ? 30.984 3.527 -0.688 1 61.91 302 SER A N 1
ATOM 2439 C CA . SER A 1 302 ? 32.406 3.371 -0.533 1 61.91 302 SER A CA 1
ATOM 2440 C C . SER A 1 302 ? 33.125 4.719 -0.609 1 61.91 302 SER A C 1
ATOM 2442 O O . SER A 1 302 ? 32.531 5.719 -1.014 1 61.91 302 SER A O 1
ATOM 2444 N N . SER A 1 303 ? 34.344 4.73 -0.002 1 55.5 303 SER A N 1
ATOM 2445 C CA . SER A 1 303 ? 35.281 5.836 0.032 1 55.5 303 SER A CA 1
ATOM 2446 C C . SER A 1 303 ? 35.312 6.59 -1.294 1 55.5 303 SER A C 1
ATOM 2448 O O . SER A 1 303 ? 36.031 7.586 -1.438 1 55.5 303 SER A O 1
ATOM 2450 N N . ASP A 1 304 ? 34.406 6.199 -2.17 1 56.22 304 ASP A N 1
ATOM 2451 C CA . ASP A 1 304 ? 34.562 6.758 -3.51 1 56.22 304 ASP A CA 1
ATOM 2452 C C . ASP A 1 304 ? 33.719 8.016 -3.689 1 56.22 304 ASP A C 1
ATOM 2454 O O . ASP A 1 304 ? 33.031 8.156 -4.691 1 56.22 304 ASP A O 1
ATOM 2458 N N . GLY A 1 305 ? 33.594 8.766 -2.723 1 61.25 305 GLY A N 1
ATOM 2459 C CA . GLY A 1 305 ? 33 10.078 -2.922 1 61.25 305 GLY A CA 1
ATOM 2460 C C . GLY A 1 305 ? 33.594 10.812 -4.121 1 61.25 305 GLY A C 1
ATOM 2461 O O . GLY A 1 305 ? 32.844 11.477 -4.859 1 61.25 305 GLY A O 1
ATOM 2462 N N . SER A 1 306 ? 34.844 10.531 -4.23 1 63.66 306 SER A N 1
ATOM 2463 C CA . SER A 1 306 ? 35.5 11.172 -5.355 1 63.66 306 SER A CA 1
ATOM 2464 C C . SER A 1 306 ? 35 10.625 -6.684 1 63.66 306 SER A C 1
ATOM 2466 O O . SER A 1 306 ? 34.812 11.391 -7.637 1 63.66 306 SER A O 1
ATOM 2468 N N . LYS A 1 307 ? 34.719 9.328 -6.684 1 70 307 LYS A N 1
ATOM 2469 C CA . LYS A 1 307 ? 34.219 8.742 -7.918 1 70 307 LYS A CA 1
ATOM 2470 C C . LYS A 1 307 ? 32.812 9.242 -8.227 1 70 307 LYS A C 1
ATOM 2472 O O . LYS A 1 307 ? 32.5 9.531 -9.383 1 70 307 LYS A O 1
ATOM 2477 N N . LEU A 1 308 ? 32.156 9.398 -7.117 1 75.88 308 LEU A N 1
ATOM 2478 C CA . LEU A 1 308 ? 30.781 9.914 -7.289 1 75.88 308 LEU A CA 1
ATOM 2479 C C . LEU A 1 308 ? 30.812 11.352 -7.809 1 75.88 308 LEU A C 1
ATOM 2481 O O . LEU A 1 308 ? 30.047 11.703 -8.703 1 75.88 308 LEU A O 1
ATOM 2485 N N . HIS A 1 309 ? 31.734 12.062 -7.281 1 73.62 309 HIS A N 1
ATOM 2486 C CA . HIS A 1 309 ? 31.859 13.461 -7.699 1 73.62 309 HIS A CA 1
ATOM 2487 C C . HIS A 1 309 ? 32.219 13.555 -9.18 1 73.62 309 HIS A C 1
ATOM 2489 O O . HIS A 1 309 ? 31.672 14.375 -9.906 1 73.62 309 HIS A O 1
ATOM 2495 N N . ASN A 1 310 ? 33.062 12.68 -9.555 1 72.94 310 ASN A N 1
ATOM 2496 C CA . ASN A 1 310 ? 33.469 12.68 -10.945 1 72.94 310 ASN A CA 1
ATOM 2497 C C . ASN A 1 310 ? 32.344 12.281 -11.891 1 72.94 310 ASN A C 1
ATOM 2499 O O . ASN A 1 310 ? 32.219 12.828 -12.984 1 72.94 310 ASN A O 1
ATOM 2503 N N . GLN A 1 311 ? 31.531 11.43 -11.406 1 74.62 311 GLN A N 1
ATOM 2504 C CA . GLN A 1 311 ? 30.422 10.961 -12.227 1 74.62 311 GLN A CA 1
ATOM 2505 C C . GLN A 1 311 ? 29.344 12.039 -12.352 1 74.62 311 GLN A C 1
ATOM 2507 O O . GLN A 1 311 ? 28.672 12.125 -13.383 1 74.62 311 GLN A O 1
ATOM 2512 N N . LEU A 1 312 ? 29.359 12.75 -11.305 1 77.88 312 LEU A N 1
ATOM 2513 C CA . LEU A 1 312 ? 28.297 13.75 -11.289 1 77.88 312 LEU A CA 1
ATOM 2514 C C . LEU A 1 312 ? 28.719 15.008 -12.039 1 77.88 312 LEU A C 1
ATOM 2516 O O . LEU A 1 312 ? 27.875 15.711 -12.602 1 77.88 312 LEU A O 1
ATOM 2520 N N . GLN A 1 313 ? 30.016 15.07 -12.016 1 73.38 313 GLN A N 1
ATOM 2521 C CA . GLN A 1 313 ? 30.531 16.25 -12.688 1 73.38 313 GLN A CA 1
ATOM 2522 C C . GLN A 1 313 ? 30.344 16.156 -14.195 1 73.38 313 GLN A C 1
ATOM 2524 O O . GLN A 1 313 ? 30.688 15.148 -14.805 1 73.38 313 GLN A O 1
ATOM 2529 N N . GLY A 1 314 ? 29.641 16.984 -14.672 1 75.12 314 GLY A N 1
ATOM 2530 C CA . GLY A 1 314 ? 29.438 17.078 -16.109 1 75.12 314 GLY A CA 1
ATOM 2531 C C . GLY A 1 314 ? 28.109 16.5 -16.562 1 75.12 314 GLY A C 1
ATOM 2532 O O . GLY A 1 314 ? 27.609 16.844 -17.641 1 75.12 314 GLY A O 1
ATOM 2533 N N . CYS A 1 315 ? 27.594 15.578 -15.828 1 82.31 315 CYS A N 1
ATOM 2534 C CA . CYS A 1 315 ? 26.375 14.906 -16.266 1 82.31 315 CYS A CA 1
ATOM 2535 C C . CYS A 1 315 ? 25.125 15.68 -15.844 1 82.31 315 CYS A C 1
ATOM 2537 O O . CYS A 1 315 ? 24.047 15.453 -16.375 1 82.31 315 CYS A O 1
ATOM 2539 N N . PHE A 1 316 ? 25.469 16.672 -14.945 1 89.31 316 PHE A N 1
ATOM 2540 C CA . PHE A 1 316 ? 24.344 17.438 -14.414 1 89.31 316 PHE A CA 1
ATOM 2541 C C . PHE A 1 316 ? 24.531 18.922 -14.664 1 89.31 316 PHE A C 1
ATOM 2543 O O . PHE A 1 316 ? 25.156 19.625 -13.867 1 89.31 316 PHE A O 1
ATOM 2550 N N . PRO A 1 317 ? 23.969 19.391 -15.75 1 85.56 317 PRO A N 1
ATOM 2551 C CA . PRO A 1 317 ? 24.234 20.75 -16.219 1 85.56 317 PRO A CA 1
ATOM 2552 C C . PRO A 1 317 ? 23.812 21.828 -15.203 1 85.56 317 PRO A C 1
ATOM 2554 O O . PRO A 1 317 ? 24.422 22.891 -15.148 1 85.56 317 PRO A O 1
ATOM 2557 N N . ARG A 1 318 ? 22.875 21.547 -14.352 1 88.75 318 ARG A N 1
ATOM 2558 C CA . ARG A 1 318 ? 22.359 22.578 -13.469 1 88.75 318 ARG A CA 1
ATOM 2559 C C . ARG A 1 318 ? 22.844 22.391 -12.039 1 88.75 318 ARG A C 1
ATOM 2561 O O . ARG A 1 318 ? 22.484 23.141 -11.141 1 88.75 318 ARG A O 1
ATOM 2568 N N . LEU A 1 319 ? 23.594 21.391 -11.844 1 88.19 319 LEU A N 1
ATOM 2569 C CA . LEU A 1 319 ? 24.078 21.078 -10.5 1 88.19 319 LEU A CA 1
ATOM 2570 C C . LEU A 1 319 ? 25.031 22.141 -10 1 88.19 319 LEU A C 1
ATOM 2572 O O . LEU A 1 319 ? 26.109 22.344 -10.578 1 88.19 319 LEU A O 1
ATOM 2576 N N . GLU A 1 320 ? 24.656 22.812 -8.945 1 81.88 320 GLU A N 1
ATOM 2577 C CA . GLU A 1 320 ? 25.453 23.922 -8.43 1 81.88 320 GLU A CA 1
ATOM 2578 C C . GLU A 1 320 ? 26.234 23.516 -7.191 1 81.88 320 GLU A C 1
ATOM 2580 O O . GLU A 1 320 ? 27.375 23.938 -7 1 81.88 320 GLU A O 1
ATOM 2585 N N . THR A 1 321 ? 25.562 22.766 -6.395 1 78.38 321 THR A N 1
ATOM 2586 C CA . THR A 1 321 ? 26.188 22.469 -5.109 1 78.38 321 THR A CA 1
ATOM 2587 C C . THR A 1 321 ? 26.062 20.984 -4.777 1 78.38 321 THR A C 1
ATOM 2589 O O . THR A 1 321 ? 25 20.375 -4.969 1 78.38 321 THR A O 1
ATOM 2592 N N . ILE A 1 322 ? 27.156 20.391 -4.441 1 81.38 322 ILE A N 1
ATOM 2593 C CA . ILE A 1 322 ? 27.219 19.047 -3.869 1 81.38 322 ILE A CA 1
ATOM 2594 C C . ILE A 1 322 ? 27.844 19.094 -2.48 1 81.38 322 ILE A C 1
ATOM 2596 O O . ILE A 1 322 ? 29 19.516 -2.334 1 81.38 322 ILE A O 1
ATOM 2600 N N . GLU A 1 323 ? 27 18.859 -1.53 1 78.88 323 GLU A N 1
ATOM 2601 C CA . GLU A 1 323 ? 27.5 18.781 -0.159 1 78.88 323 GLU A CA 1
ATOM 2602 C C . GLU A 1 323 ? 27.656 17.328 0.293 1 78.88 323 GLU A C 1
ATOM 2604 O O . GLU A 1 323 ? 26.703 16.562 0.295 1 78.88 323 GLU A O 1
ATOM 2609 N N . PHE A 1 324 ? 28.891 16.922 0.57 1 80.38 324 PHE A N 1
ATOM 2610 C CA . PHE A 1 324 ? 29.203 15.586 1.059 1 80.38 324 PHE A CA 1
ATOM 2611 C C . PHE A 1 324 ? 29.797 15.648 2.467 1 80.38 324 PHE A C 1
ATOM 2613 O O . PHE A 1 324 ? 30.891 16.172 2.668 1 80.38 324 PHE A O 1
ATOM 2620 N N . ASN A 1 325 ? 28.938 15.344 3.439 1 73.12 325 ASN A N 1
ATOM 2621 C CA . ASN A 1 325 ? 29.406 15.336 4.82 1 73.12 325 ASN A CA 1
ATOM 2622 C C . ASN A 1 325 ? 29.516 13.922 5.375 1 73.12 325 ASN A C 1
ATOM 2624 O O . ASN A 1 325 ? 28.594 13.117 5.227 1 73.12 325 ASN A O 1
ATOM 2628 N N . LYS A 1 326 ? 30.719 13.32 5.672 1 66.88 326 LYS A N 1
ATOM 2629 C CA . LYS A 1 326 ? 30.906 12.023 6.328 1 66.88 326 LYS A CA 1
ATOM 2630 C C . LYS A 1 326 ? 31.172 12.203 7.82 1 66.88 326 LYS A C 1
ATOM 2632 O O . LYS A 1 326 ? 31.797 13.18 8.234 1 66.88 326 LYS A O 1
ATOM 2637 N N . CYS A 1 327 ? 30.297 11.617 8.695 1 48.41 327 CYS A N 1
ATOM 2638 C CA . CYS A 1 327 ? 30.75 11.672 10.078 1 48.41 327 CYS A CA 1
ATOM 2639 C C . CYS A 1 327 ? 32.188 11.148 10.195 1 48.41 327 CYS A C 1
ATOM 2641 O O . CYS A 1 327 ? 32.5 10.078 9.688 1 48.41 327 CYS A O 1
ATOM 2643 N N . GLN A 1 328 ? 33.156 11.953 10.336 1 40.25 328 GLN A N 1
ATOM 2644 C CA . GLN A 1 328 ? 34.438 11.508 10.859 1 40.25 328 GLN A CA 1
ATOM 2645 C C . GLN A 1 328 ? 34.25 10.688 12.133 1 40.25 328 GLN A C 1
ATOM 2647 O O . GLN A 1 328 ? 33.375 10.953 12.938 1 40.25 328 GLN A O 1
ATOM 2652 N N . MET B 1 1 ? 10.312 -53.969 -17.484 1 29.14 1 MET B N 1
ATOM 2653 C CA . MET B 1 1 ? 9.047 -53.312 -17.141 1 29.14 1 MET B CA 1
ATOM 2654 C C . MET B 1 1 ? 8.641 -52.312 -18.219 1 29.14 1 MET B C 1
ATOM 2656 O O . MET B 1 1 ? 7.52 -51.812 -18.219 1 29.14 1 MET B O 1
ATOM 2660 N N . SER B 1 2 ? 9.586 -51.75 -18.875 1 39.16 2 SER B N 1
ATOM 2661 C CA . SER B 1 2 ? 9.453 -50.75 -19.938 1 39.16 2 SER B CA 1
ATOM 2662 C C . SER B 1 2 ? 8.711 -51.344 -21.141 1 39.16 2 SER B C 1
ATOM 2664 O O . SER B 1 2 ? 7.898 -50.656 -21.766 1 39.16 2 SER B O 1
ATOM 2666 N N . ALA B 1 3 ? 8.977 -52.5 -21.453 1 45.12 3 ALA B N 1
ATOM 2667 C CA . ALA B 1 3 ? 8.539 -53.188 -22.656 1 45.12 3 ALA B CA 1
ATOM 2668 C C . ALA B 1 3 ? 7.043 -53.469 -22.609 1 45.12 3 ALA B C 1
ATOM 2670 O O . ALA B 1 3 ? 6.391 -53.594 -23.656 1 45.12 3 ALA B O 1
ATOM 2671 N N . ILE B 1 4 ? 6.504 -53.812 -21.422 1 43.5 4 ILE B N 1
ATOM 2672 C CA . ILE B 1 4 ? 5.125 -54.312 -21.359 1 43.5 4 ILE B CA 1
ATOM 2673 C C . ILE B 1 4 ? 4.164 -53.125 -21.516 1 43.5 4 ILE B C 1
ATOM 2675 O O . ILE B 1 4 ? 3.014 -53.312 -21.922 1 43.5 4 ILE B O 1
ATOM 2679 N N . ILE B 1 5 ? 4.539 -51.938 -21.047 1 46.12 5 ILE B N 1
ATOM 2680 C CA . ILE B 1 5 ? 3.639 -50.812 -21.125 1 46.12 5 ILE B CA 1
ATOM 2681 C C . ILE B 1 5 ? 3.447 -50.406 -22.578 1 46.12 5 ILE B C 1
ATOM 2683 O O . ILE B 1 5 ? 2.42 -49.812 -22.938 1 46.12 5 ILE B O 1
ATOM 2687 N N . ASP B 1 6 ? 4.379 -50.75 -23.438 1 45.88 6 ASP B N 1
ATOM 2688 C CA . ASP B 1 6 ? 4.312 -50.438 -24.859 1 45.88 6 ASP B CA 1
ATOM 2689 C C . ASP B 1 6 ? 3.213 -51.25 -25.547 1 45.88 6 ASP B C 1
ATOM 2691 O O . ASP B 1 6 ? 2.859 -50.969 -26.703 1 45.88 6 ASP B O 1
ATOM 2695 N N . ARG B 1 7 ? 2.871 -52.312 -24.984 1 48.59 7 ARG B N 1
ATOM 2696 C CA . ARG B 1 7 ? 1.949 -53.25 -25.641 1 48.59 7 ARG B CA 1
ATOM 2697 C C . ARG B 1 7 ? 0.562 -53.156 -25.016 1 48.59 7 ARG B C 1
ATOM 2699 O O . ARG B 1 7 ? -0.343 -53.906 -25.406 1 48.59 7 ARG B O 1
ATOM 2706 N N . LEU B 1 8 ? 0.43 -52.406 -23.891 1 46.72 8 LEU B N 1
ATOM 2707 C CA . LEU B 1 8 ? -0.891 -52.344 -23.266 1 46.72 8 LEU B CA 1
ATOM 2708 C C . LEU B 1 8 ? -1.852 -51.531 -24.109 1 46.72 8 LEU B C 1
ATOM 2710 O O . LEU B 1 8 ? -1.456 -50.5 -24.688 1 46.72 8 LEU B O 1
ATOM 2714 N N . PRO B 1 9 ? -3.07 -52.031 -24.328 1 47.16 9 PRO B N 1
ATOM 2715 C CA . PRO B 1 9 ? -4.094 -51.25 -25.031 1 47.16 9 PRO B CA 1
ATOM 2716 C C . PRO B 1 9 ? -4.262 -49.844 -24.469 1 47.16 9 PRO B C 1
ATOM 2718 O O . PRO B 1 9 ? -4.031 -49.625 -23.281 1 47.16 9 PRO B O 1
ATOM 2721 N N . LEU B 1 10 ? -4.469 -48.875 -25.375 1 47.53 10 LEU B N 1
ATOM 2722 C CA . LEU B 1 10 ? -4.656 -47.469 -25.047 1 47.53 10 LEU B CA 1
ATOM 2723 C C . LEU B 1 10 ? -5.559 -47.312 -23.828 1 47.53 10 LEU B C 1
ATOM 2725 O O . LEU B 1 10 ? -5.32 -46.438 -23 1 47.53 10 LEU B O 1
ATOM 2729 N N . GLU B 1 11 ? -6.523 -48.156 -23.797 1 48.03 11 GLU B N 1
ATOM 2730 C CA . GLU B 1 11 ? -7.488 -48.094 -22.703 1 48.03 11 GLU B CA 1
ATOM 2731 C C . GLU B 1 11 ? -6.812 -48.375 -21.359 1 48.03 11 GLU B C 1
ATOM 2733 O O . GLU B 1 11 ? -7.121 -47.719 -20.359 1 48.03 11 GLU B O 1
ATOM 2738 N N . LEU B 1 12 ? -5.945 -49.281 -21.297 1 49.53 12 LEU B N 1
ATOM 2739 C CA . LEU B 1 12 ? -5.27 -49.625 -20.047 1 49.53 12 LEU B CA 1
ATOM 2740 C C . LEU B 1 12 ? -4.215 -48.594 -19.688 1 49.53 12 LEU B C 1
ATOM 2742 O O . LEU B 1 12 ? -4.035 -48.281 -18.516 1 49.53 12 LEU B O 1
ATOM 2746 N N . LEU B 1 13 ? -3.51 -48.125 -20.703 1 48.06 13 LEU B N 1
ATOM 2747 C CA . LEU B 1 13 ? -2.553 -47.062 -20.453 1 48.06 13 LEU B CA 1
ATOM 2748 C C . LEU B 1 13 ? -3.254 -45.812 -19.906 1 48.06 13 LEU B C 1
ATOM 2750 O O . LEU B 1 13 ? -2.732 -45.156 -19 1 48.06 13 LEU B O 1
ATOM 2754 N N . GLU B 1 14 ? -4.41 -45.594 -20.5 1 49.94 14 GLU B N 1
ATOM 2755 C CA . GLU B 1 14 ? -5.246 -44.531 -19.969 1 49.94 14 GLU B CA 1
ATOM 2756 C C . GLU B 1 14 ? -5.613 -44.781 -18.516 1 49.94 14 GLU B C 1
ATOM 2758 O O . GLU B 1 14 ? -5.617 -43.844 -17.688 1 49.94 14 GLU B O 1
ATOM 2763 N N . LEU B 1 15 ? -5.863 -45.969 -18.172 1 49.06 15 LEU B N 1
ATOM 2764 C CA . LEU B 1 15 ? -6.203 -46.344 -16.812 1 49.06 15 LEU B CA 1
ATOM 2765 C C . LEU B 1 15 ? -4.992 -46.188 -15.891 1 49.06 15 LEU B C 1
ATOM 2767 O O . LEU B 1 15 ? -5.129 -45.75 -14.742 1 49.06 15 LEU B O 1
ATOM 2771 N N . VAL B 1 16 ? -3.902 -46.625 -16.328 1 50.75 16 VAL B N 1
ATOM 2772 C CA . VAL B 1 16 ? -2.686 -46.5 -15.531 1 50.75 16 VAL B CA 1
ATOM 2773 C C . VAL B 1 16 ? -2.375 -45 -15.328 1 50.75 16 VAL B C 1
ATOM 2775 O O . VAL B 1 16 ? -1.983 -44.594 -14.234 1 50.75 16 VAL B O 1
ATOM 2778 N N . CYS B 1 17 ? -2.576 -44.25 -16.469 1 50.56 17 CYS B N 1
ATOM 2779 C CA . CYS B 1 17 ? -2.365 -42.812 -16.359 1 50.56 17 CYS B CA 1
ATOM 2780 C C . CYS B 1 17 ? -3.34 -42.188 -15.375 1 50.56 17 CYS B C 1
ATOM 2782 O O . CYS B 1 17 ? -2.994 -41.25 -14.68 1 50.56 17 CYS B O 1
ATOM 2784 N N . ASP B 1 18 ? -4.473 -42.75 -15.344 1 51.09 18 ASP B N 1
ATOM 2785 C CA . ASP B 1 18 ? -5.48 -42.281 -14.406 1 51.09 18 ASP B CA 1
ATOM 2786 C C . ASP B 1 18 ? -5.09 -42.625 -12.961 1 51.09 18 ASP B C 1
ATOM 2788 O O . ASP B 1 18 ? -5.5 -41.906 -12.031 1 51.09 18 ASP B O 1
ATOM 2792 N N . GLU B 1 19 ? -4.367 -43.656 -12.797 1 49.19 19 GLU B N 1
ATOM 2793 C CA . GLU B 1 19 ? -4.039 -44.125 -11.453 1 49.19 19 GLU B CA 1
ATOM 2794 C C . GLU B 1 19 ? -2.684 -43.594 -11 1 49.19 19 GLU B C 1
ATOM 2796 O O . GLU B 1 19 ? -2.361 -43.625 -9.812 1 49.19 19 GLU B O 1
ATOM 2801 N N . LEU B 1 20 ? -1.799 -43.25 -11.836 1 48.75 20 LEU B N 1
ATOM 2802 C CA . LEU B 1 20 ? -0.474 -42.781 -11.445 1 48.75 20 LEU B CA 1
ATOM 2803 C C . LEU B 1 20 ? -0.494 -41.281 -11.133 1 48.75 20 LEU B C 1
ATOM 2805 O O . LEU B 1 20 ? -1.269 -40.531 -11.727 1 48.75 20 LEU B O 1
ATOM 2809 N N . ASP B 1 21 ? 0.189 -41.031 -10.117 1 50.41 21 ASP B N 1
ATOM 2810 C CA . ASP B 1 21 ? 0.38 -39.594 -9.82 1 50.41 21 ASP B CA 1
ATOM 2811 C C . ASP B 1 21 ? 1.066 -38.875 -10.977 1 50.41 21 ASP B C 1
ATOM 2813 O O . ASP B 1 21 ? 1.796 -39.5 -11.75 1 50.41 21 ASP B O 1
ATOM 2817 N N . THR B 1 22 ? 0.712 -37.719 -11.32 1 49.31 22 THR B N 1
ATOM 2818 C CA . THR B 1 22 ? 1.182 -36.906 -12.445 1 49.31 22 THR B CA 1
ATOM 2819 C C . THR B 1 22 ? 2.689 -37.062 -12.625 1 49.31 22 THR B C 1
ATOM 2821 O O . THR B 1 22 ? 3.189 -37.062 -13.75 1 49.31 22 THR B O 1
ATOM 2824 N N . ARG B 1 23 ? 3.438 -37.188 -11.625 1 49.19 23 ARG B N 1
ATOM 2825 C CA . ARG B 1 23 ? 4.891 -37.344 -11.688 1 49.19 23 ARG B CA 1
ATOM 2826 C C . ARG B 1 23 ? 5.289 -38.625 -12.391 1 49.19 23 ARG B C 1
ATOM 2828 O O . ARG B 1 23 ? 6.223 -38.656 -13.188 1 49.19 23 ARG B O 1
ATOM 2835 N N . ASP B 1 24 ? 4.68 -39.531 -11.977 1 49.88 24 ASP B N 1
ATOM 2836 C CA . ASP B 1 24 ? 5.051 -40.844 -12.477 1 49.88 24 ASP B CA 1
ATOM 2837 C C . ASP B 1 24 ? 4.66 -41.031 -13.945 1 49.88 24 ASP B C 1
ATOM 2839 O O . ASP B 1 24 ? 5.305 -41.75 -14.688 1 49.88 24 ASP B O 1
ATOM 2843 N N . LEU B 1 25 ? 3.74 -40.281 -14.258 1 49.94 25 LEU B N 1
ATOM 2844 C CA . LEU B 1 25 ? 3.281 -40.375 -15.641 1 49.94 25 LEU B CA 1
ATOM 2845 C C . LEU B 1 25 ? 4.305 -39.781 -16.594 1 49.94 25 LEU B C 1
ATOM 2847 O O . LEU B 1 25 ? 4.516 -40.312 -17.688 1 49.94 25 LEU B O 1
ATOM 2851 N N . ALA B 1 26 ? 4.957 -38.75 -16.188 1 48.81 26 ALA B N 1
ATOM 2852 C CA . ALA B 1 26 ? 6.008 -38.156 -17 1 48.81 26 ALA B CA 1
ATOM 2853 C C . ALA B 1 26 ? 7.102 -39.156 -17.328 1 48.81 26 ALA B C 1
ATOM 2855 O O . ALA B 1 26 ? 7.613 -39.188 -18.453 1 48.81 26 ALA B O 1
ATOM 2856 N N . SER B 1 27 ? 7.414 -39.906 -16.422 1 47.56 27 SER B N 1
ATOM 2857 C CA . SER B 1 27 ? 8.422 -40.938 -16.625 1 47.56 27 SER B CA 1
ATOM 2858 C C . SER B 1 27 ? 7.945 -42 -17.609 1 47.56 27 SER B C 1
ATOM 2860 O O . SER B 1 27 ? 8.75 -42.562 -18.359 1 47.56 27 SER B O 1
ATOM 2862 N N . LEU B 1 28 ? 6.77 -42.281 -17.562 1 46.94 28 LEU B N 1
ATOM 2863 C CA . LEU B 1 28 ? 6.219 -43.344 -18.422 1 46.94 28 LEU B CA 1
ATOM 2864 C C . LEU B 1 28 ? 6.215 -42.906 -19.875 1 46.94 28 LEU B C 1
ATOM 2866 O O . LEU B 1 28 ? 6.512 -43.688 -20.766 1 46.94 28 LEU B O 1
ATOM 2870 N N . VAL B 1 29 ? 5.82 -41.594 -20.094 1 47.84 29 VAL B N 1
ATOM 2871 C CA . VAL B 1 29 ? 5.734 -41.094 -21.469 1 47.84 29 VAL B CA 1
ATOM 2872 C C . VAL B 1 29 ? 7.121 -41.125 -22.109 1 47.84 29 VAL B C 1
ATOM 2874 O O . VAL B 1 29 ? 7.246 -41.312 -23.328 1 47.84 29 VAL B O 1
ATOM 2877 N N . GLY B 1 30 ? 8.094 -40.969 -21.344 1 44.75 30 GLY B N 1
ATOM 2878 C CA . GLY B 1 30 ? 9.43 -41 -21.922 1 44.75 30 GLY B CA 1
ATOM 2879 C C . GLY B 1 30 ? 9.805 -42.344 -22.5 1 44.75 30 GLY B C 1
ATOM 2880 O O . GLY B 1 30 ? 10.797 -42.469 -23.219 1 44.75 30 GLY B O 1
ATOM 2881 N N . THR B 1 31 ? 9.219 -43.344 -22.047 1 43.75 31 THR B N 1
ATOM 2882 C CA . THR B 1 31 ? 9.805 -44.625 -22.391 1 43.75 31 THR B CA 1
ATOM 2883 C C . THR B 1 31 ? 9.258 -45.125 -23.734 1 43.75 31 THR B C 1
ATOM 2885 O O . THR B 1 31 ? 9.867 -46 -24.375 1 43.75 31 THR B O 1
ATOM 2888 N N . CYS B 1 32 ? 7.902 -44.906 -24.125 1 43 32 CYS B N 1
ATOM 2889 C CA . CYS B 1 32 ? 7.461 -45.5 -25.375 1 43 32 CYS B CA 1
ATOM 2890 C C . CYS B 1 32 ? 6.875 -44.438 -26.312 1 43 32 CYS B C 1
ATOM 2892 O O . CYS B 1 32 ? 5.926 -43.75 -25.938 1 43 32 CYS B O 1
ATOM 2894 N N . ARG B 1 33 ? 7.52 -44.031 -27.297 1 45.72 33 ARG B N 1
ATOM 2895 C CA . ARG B 1 33 ? 7.172 -43.031 -28.297 1 45.72 33 ARG B CA 1
ATOM 2896 C C . ARG B 1 33 ? 5.742 -43.219 -28.797 1 45.72 33 ARG B C 1
ATOM 2898 O O . ARG B 1 33 ? 4.996 -42.25 -28.953 1 45.72 33 ARG B O 1
ATOM 2905 N N . ASP B 1 34 ? 5.418 -44.438 -29.156 1 46.97 34 ASP B N 1
ATOM 2906 C CA . ASP B 1 34 ? 4.121 -44.719 -29.781 1 46.97 34 ASP B CA 1
ATOM 2907 C C . ASP B 1 34 ? 2.986 -44.5 -28.781 1 46.97 34 ASP B C 1
ATOM 2909 O O . ASP B 1 34 ? 1.946 -43.938 -29.125 1 46.97 34 ASP B O 1
ATOM 2913 N N . THR B 1 35 ? 3.143 -44.969 -27.625 1 48.09 35 THR B N 1
ATOM 2914 C CA . THR B 1 35 ? 2.17 -44.812 -26.547 1 48.09 35 THR B CA 1
ATOM 2915 C C . THR B 1 35 ? 2.098 -43.344 -26.109 1 48.09 35 THR B C 1
ATOM 2917 O O . THR B 1 35 ? 1.032 -42.844 -25.734 1 48.09 35 THR B O 1
ATOM 2920 N N . TYR B 1 36 ? 3.139 -42.719 -26.328 1 48.41 36 TYR B N 1
ATOM 2921 C CA . TYR B 1 36 ? 3.221 -41.281 -26.016 1 48.41 36 TYR B CA 1
ATOM 2922 C C . TYR B 1 36 ? 2.184 -40.5 -26.812 1 48.41 36 TYR B C 1
ATOM 2924 O O . TYR B 1 36 ? 1.42 -39.719 -26.234 1 48.41 36 TYR B O 1
ATOM 2932 N N . HIS B 1 37 ? 2.254 -40.75 -28.078 1 51.78 37 HIS B N 1
ATOM 2933 C CA . HIS B 1 37 ? 1.376 -39.938 -28.922 1 51.78 37 HIS B CA 1
ATOM 2934 C C . HIS B 1 37 ? -0.091 -40.25 -28.625 1 51.78 37 HIS B C 1
ATOM 2936 O O . HIS B 1 37 ? -0.935 -39.344 -28.688 1 51.78 37 HIS B O 1
ATOM 2942 N N . ARG B 1 38 ? -0.302 -41.531 -28.297 1 50.44 38 ARG B N 1
ATOM 2943 C CA . ARG B 1 38 ? -1.687 -41.938 -28.062 1 50.44 38 ARG B CA 1
ATOM 2944 C C . ARG B 1 38 ? -2.174 -41.469 -26.703 1 50.44 38 ARG B C 1
ATOM 2946 O O . ARG B 1 38 ? -3.361 -41.188 -26.516 1 50.44 38 ARG B O 1
ATOM 2953 N N . THR B 1 39 ? -1.272 -41.375 -25.828 1 52.16 39 THR B N 1
ATOM 2954 C CA . THR B 1 39 ? -1.702 -41.125 -24.453 1 52.16 39 THR B CA 1
ATOM 2955 C C . THR B 1 39 ? -1.445 -39.688 -24.062 1 52.16 39 THR B C 1
ATOM 2957 O O . THR B 1 39 ? -2.055 -39.156 -23.109 1 52.16 39 THR B O 1
ATOM 2960 N N . ILE B 1 40 ? -0.694 -39.125 -24.953 1 54 40 ILE B N 1
ATOM 2961 C CA . ILE B 1 40 ? -0.242 -37.781 -24.531 1 54 40 ILE B CA 1
ATOM 2962 C C . ILE B 1 40 ? -1.43 -36.844 -24.484 1 54 40 ILE B C 1
ATOM 2964 O O . ILE B 1 40 ? -1.505 -35.969 -23.609 1 54 40 ILE B O 1
ATOM 2968 N N . ASN B 1 41 ? -2.23 -37 -25.484 1 52.03 41 ASN B N 1
ATOM 2969 C CA . ASN B 1 41 ? -3.387 -36.125 -25.484 1 52.03 41 ASN B CA 1
ATOM 2970 C C . ASN B 1 41 ? -4.266 -36.344 -24.266 1 52.03 41 ASN B C 1
ATOM 2972 O O . ASN B 1 41 ? -4.777 -35.375 -23.672 1 52.03 41 ASN B O 1
ATOM 2976 N N . ARG B 1 42 ? -4.418 -37.562 -24.031 1 52.09 42 ARG B N 1
ATOM 2977 C CA . ARG B 1 42 ? -5.227 -37.875 -22.859 1 52.09 42 ARG B CA 1
ATOM 2978 C C . ARG B 1 42 ? -4.52 -37.406 -21.578 1 52.09 42 ARG B C 1
ATOM 2980 O O . ARG B 1 42 ? -5.16 -36.938 -20.656 1 52.09 42 ARG B O 1
ATOM 2987 N N . LEU B 1 43 ? -3.26 -37.719 -21.641 1 51.75 43 LEU B N 1
ATOM 2988 C CA . LEU B 1 43 ? -2.459 -37.25 -20.516 1 51.75 43 LEU B CA 1
ATOM 2989 C C . LEU B 1 43 ? -2.486 -35.75 -20.406 1 51.75 43 LEU B C 1
ATOM 2991 O O . LEU B 1 43 ? -2.568 -35.188 -19.297 1 51.75 43 LEU B O 1
ATOM 2995 N N . ALA B 1 44 ? -2.439 -35.219 -21.547 1 53.28 44 ALA B N 1
ATOM 2996 C CA . ALA B 1 44 ? -2.441 -33.75 -21.609 1 53.28 44 ALA B CA 1
ATOM 2997 C C . ALA B 1 44 ? -3.721 -33.188 -21.016 1 53.28 44 ALA B C 1
ATOM 2999 O O . ALA B 1 44 ? -3.686 -32.156 -20.328 1 53.28 44 ALA B O 1
ATOM 3000 N N . GLN B 1 45 ? -4.742 -33.875 -21.266 1 53.78 45 GLN B N 1
ATOM 3001 C CA . GLN B 1 45 ? -6.016 -33.375 -20.75 1 53.78 45 GLN B CA 1
ATOM 3002 C C . GLN B 1 45 ? -6.027 -33.375 -19.234 1 53.78 45 GLN B C 1
ATOM 3004 O O . GLN B 1 45 ? -6.75 -32.594 -18.609 1 53.78 45 GLN B O 1
ATOM 3009 N N . ARG B 1 46 ? -5.125 -34.219 -18.797 1 51.34 46 ARG B N 1
ATOM 3010 C CA . ARG B 1 46 ? -5.055 -34.25 -17.344 1 51.34 46 ARG B CA 1
ATOM 3011 C C . ARG B 1 46 ? -4.238 -33.094 -16.797 1 51.34 46 ARG B C 1
ATOM 3013 O O . ARG B 1 46 ? -4.391 -32.719 -15.633 1 51.34 46 ARG B O 1
ATOM 3020 N N . TYR B 1 47 ? -3.518 -32.594 -17.75 1 54.5 47 TYR B N 1
ATOM 3021 C CA . TYR B 1 47 ? -2.609 -31.547 -17.281 1 54.5 47 TYR B CA 1
ATOM 3022 C C . TYR B 1 47 ? -3.252 -30.172 -17.406 1 54.5 47 TYR B C 1
ATOM 3024 O O . TYR B 1 47 ? -2.572 -29.188 -17.688 1 54.5 47 TYR B O 1
ATOM 3032 N N . THR B 1 48 ? -4.441 -30.203 -17.172 1 77.81 48 THR B N 1
ATOM 3033 C CA . THR B 1 48 ? -5.055 -28.875 -17.109 1 77.81 48 THR B CA 1
ATOM 3034 C C . THR B 1 48 ? -4.496 -28.078 -15.945 1 77.81 48 THR B C 1
ATOM 3036 O O . THR B 1 48 ? -4.395 -26.844 -16.016 1 77.81 48 THR B O 1
ATOM 3039 N N . GLU B 1 49 ? -3.939 -28.938 -15.031 1 84.75 49 GLU B N 1
ATOM 3040 C CA . GLU B 1 49 ? -3.352 -28.312 -13.852 1 84.75 49 GLU B CA 1
ATOM 3041 C C . GLU B 1 49 ? -1.964 -28.875 -13.562 1 84.75 49 GLU B C 1
ATOM 3043 O O . GLU B 1 49 ? -1.729 -30.062 -13.719 1 84.75 49 GLU B O 1
ATOM 3048 N N . ILE B 1 50 ? -1.035 -28.062 -13.281 1 85.44 50 ILE B N 1
ATOM 3049 C CA . ILE B 1 50 ? 0.281 -28.5 -12.828 1 85.44 50 ILE B CA 1
ATOM 3050 C C . ILE B 1 50 ? 0.497 -28.094 -11.375 1 85.44 50 ILE B C 1
ATOM 3052 O O . ILE B 1 50 ? -0.034 -27.078 -10.93 1 85.44 50 ILE B O 1
ATOM 3056 N N . HIS B 1 51 ? 1.286 -28.938 -10.727 1 83.94 51 HIS B N 1
ATOM 3057 C CA . HIS B 1 51 ? 1.536 -28.703 -9.305 1 83.94 51 HIS B CA 1
ATOM 3058 C C . HIS B 1 51 ? 2.961 -28.219 -9.07 1 83.94 51 HIS B C 1
ATOM 3060 O O . HIS B 1 51 ? 3.902 -28.703 -9.703 1 83.94 51 HIS B O 1
ATOM 3066 N N . LEU B 1 52 ? 3.055 -27.188 -8.18 1 89 52 LEU B N 1
ATOM 3067 C CA . LEU B 1 52 ? 4.34 -26.578 -7.855 1 89 52 LEU B CA 1
ATOM 3068 C C . LEU B 1 52 ? 4.543 -26.516 -6.344 1 89 52 LEU B C 1
ATOM 3070 O O . LEU B 1 52 ? 3.654 -26.062 -5.617 1 89 52 LEU B O 1
ATOM 3074 N N . ASP B 1 53 ? 5.691 -27.016 -5.867 1 85 53 ASP B N 1
ATOM 3075 C CA . ASP B 1 53 ? 6.023 -26.891 -4.453 1 85 53 ASP B CA 1
ATOM 3076 C C . ASP B 1 53 ? 7.277 -26.031 -4.258 1 85 53 ASP B C 1
ATOM 3078 O O . ASP B 1 53 ? 7.832 -25.984 -3.158 1 85 53 ASP B O 1
ATOM 3082 N N . PHE B 1 54 ? 7.789 -25.5 -5.316 1 91.31 54 PHE B N 1
ATOM 3083 C CA . PHE B 1 54 ? 8.922 -24.578 -5.336 1 91.31 54 PHE B CA 1
ATOM 3084 C C . PHE B 1 54 ? 10.211 -25.297 -4.965 1 91.31 54 PHE B C 1
ATOM 3086 O O . PHE B 1 54 ? 11.102 -24.719 -4.352 1 91.31 54 PHE B O 1
ATOM 3093 N N . SER B 1 55 ? 10.25 -26.547 -5.184 1 89.12 55 SER B N 1
ATOM 3094 C CA . SER B 1 55 ? 11.492 -27.312 -5.117 1 89.12 55 SER B CA 1
ATOM 3095 C C . SER B 1 55 ? 12.156 -27.406 -6.484 1 89.12 55 SER B C 1
ATOM 3097 O O . SER B 1 55 ? 11.516 -27.172 -7.512 1 89.12 55 SER B O 1
ATOM 3099 N N . GLN B 1 56 ? 13.398 -27.781 -6.434 1 91.44 56 GLN B N 1
ATOM 3100 C CA . GLN B 1 56 ? 14.133 -27.953 -7.688 1 91.44 56 GLN B CA 1
ATOM 3101 C C . GLN B 1 56 ? 13.477 -29.016 -8.562 1 91.44 56 GLN B C 1
ATOM 3103 O O . GLN B 1 56 ? 13.344 -28.828 -9.773 1 91.44 56 GLN B O 1
ATOM 3108 N N . ASP B 1 57 ? 13.07 -30 -7.961 1 87.19 57 ASP B N 1
ATOM 3109 C CA . ASP B 1 57 ? 12.445 -31.109 -8.688 1 87.19 57 ASP B CA 1
ATOM 3110 C C . ASP B 1 57 ? 11.141 -30.672 -9.352 1 87.19 57 ASP B C 1
ATOM 3112 O O . ASP B 1 57 ? 10.867 -31.031 -10.492 1 87.19 57 ASP B O 1
ATOM 3116 N N . SER B 1 58 ? 10.352 -29.938 -8.633 1 88.44 58 SER B N 1
ATOM 3117 C CA . SER B 1 58 ? 9.086 -29.453 -9.18 1 88.44 58 SER B CA 1
ATOM 3118 C C . SER B 1 58 ? 9.32 -28.516 -10.367 1 88.44 58 SER B C 1
ATOM 3120 O O . SER B 1 58 ? 8.602 -28.594 -11.367 1 88.44 58 SER B O 1
ATOM 3122 N N . PHE B 1 59 ? 10.312 -27.719 -10.281 1 94.69 59 PHE B N 1
ATOM 3123 C CA . PHE B 1 59 ? 10.641 -26.828 -11.383 1 94.69 59 PHE B CA 1
ATOM 3124 C C . PHE B 1 59 ? 11.125 -27.609 -12.602 1 94.69 59 PHE B C 1
ATOM 3126 O O . PHE B 1 59 ? 10.773 -27.281 -13.734 1 94.69 59 PHE B O 1
ATOM 3133 N N . ASN B 1 60 ? 11.922 -28.609 -12.32 1 92.44 60 ASN B N 1
ATOM 3134 C CA . ASN B 1 60 ? 12.391 -29.453 -13.406 1 92.44 60 ASN B CA 1
ATOM 3135 C C . ASN B 1 60 ? 11.227 -30.156 -14.109 1 92.44 60 ASN B C 1
ATOM 3137 O O . ASN B 1 60 ? 11.211 -30.266 -15.336 1 92.44 60 ASN B O 1
ATOM 3141 N N . HIS B 1 61 ? 10.375 -30.578 -13.344 1 89.81 61 HIS B N 1
ATOM 3142 C CA . HIS B 1 61 ? 9.195 -31.234 -13.883 1 89.81 61 HIS B CA 1
ATOM 3143 C C . HIS B 1 61 ? 8.383 -30.297 -14.766 1 89.81 61 HIS B C 1
ATOM 3145 O O . HIS B 1 61 ? 7.969 -30.656 -15.859 1 89.81 61 HIS B O 1
ATOM 3151 N N . ILE B 1 62 ? 8.148 -29.109 -14.297 1 92.94 62 ILE B N 1
ATOM 3152 C CA . ILE B 1 62 ? 7.395 -28.125 -15.047 1 92.94 62 ILE B CA 1
ATOM 3153 C C . ILE B 1 62 ? 8.133 -27.781 -16.344 1 92.94 62 ILE B C 1
ATOM 3155 O O . ILE B 1 62 ? 7.512 -27.625 -17.391 1 92.94 62 ILE B O 1
ATOM 3159 N N . HIS B 1 63 ? 9.398 -27.719 -16.234 1 95.25 63 HIS B N 1
ATOM 3160 C CA . HIS B 1 63 ? 10.195 -27.453 -17.422 1 95.25 63 HIS B CA 1
ATOM 3161 C C . HIS B 1 63 ? 10.031 -28.562 -18.453 1 95.25 63 HIS B C 1
ATOM 3163 O O . HIS B 1 63 ? 9.961 -28.297 -19.656 1 95.25 63 HIS B O 1
ATOM 3169 N N . ALA B 1 64 ? 10.031 -29.734 -18.016 1 92.75 64 ALA B N 1
ATOM 3170 C CA . ALA B 1 64 ? 9.828 -30.875 -18.906 1 92.75 64 ALA B CA 1
ATOM 3171 C C . ALA B 1 64 ? 8.477 -30.797 -19.609 1 92.75 64 ALA B C 1
ATOM 3173 O O . ALA B 1 64 ? 8.367 -31.047 -20.812 1 92.75 64 ALA B O 1
ATOM 3174 N N . ILE B 1 65 ? 7.461 -30.438 -18.828 1 88.19 65 ILE B N 1
ATOM 3175 C CA . ILE B 1 65 ? 6.117 -30.281 -19.391 1 88.19 65 ILE B CA 1
ATOM 3176 C C . ILE B 1 65 ? 6.105 -29.156 -20.422 1 88.19 65 ILE B C 1
ATOM 3178 O O . ILE B 1 65 ? 5.531 -29.312 -21.5 1 88.19 65 ILE B O 1
ATOM 3182 N N . ALA B 1 66 ? 6.746 -28.062 -20.094 1 94.12 66 ALA B N 1
ATOM 3183 C CA . ALA B 1 66 ? 6.793 -26.875 -20.969 1 94.12 66 ALA B CA 1
ATOM 3184 C C . ALA B 1 66 ? 7.477 -27.203 -22.281 1 94.12 66 ALA B C 1
ATOM 3186 O O . ALA B 1 66 ? 7.152 -26.625 -23.328 1 94.12 66 ALA B O 1
ATOM 3187 N N . ASN B 1 67 ? 8.359 -28.156 -22.25 1 93.44 67 ASN B N 1
ATOM 3188 C CA . ASN B 1 67 ? 9.117 -28.5 -23.453 1 93.44 67 ASN B CA 1
ATOM 3189 C C . ASN B 1 67 ? 8.391 -29.531 -24.312 1 93.44 67 ASN B C 1
ATOM 3191 O O . ASN B 1 67 ? 8.797 -29.812 -25.438 1 93.44 67 ASN B O 1
ATOM 3195 N N . ASN B 1 68 ? 7.379 -30 -23.797 1 85.75 68 ASN B N 1
ATOM 3196 C CA . ASN B 1 68 ? 6.539 -30.922 -24.578 1 85.75 68 ASN B CA 1
ATOM 3197 C C . ASN B 1 68 ? 5.422 -30.172 -25.297 1 85.75 68 ASN B C 1
ATOM 3199 O O . ASN B 1 68 ? 4.488 -29.672 -24.656 1 85.75 68 ASN B O 1
ATOM 3203 N N . LYS B 1 69 ? 5.441 -30.156 -26.531 1 87.62 69 LYS B N 1
ATOM 3204 C CA . LYS B 1 69 ? 4.574 -29.344 -27.359 1 87.62 69 LYS B CA 1
ATOM 3205 C C . LYS B 1 69 ? 3.105 -29.688 -27.125 1 87.62 69 LYS B C 1
ATOM 3207 O O . LYS B 1 69 ? 2.244 -28.797 -27.156 1 87.62 69 LYS B O 1
ATOM 3212 N N . VAL B 1 70 ? 2.848 -30.875 -26.906 1 80.69 70 VAL B N 1
ATOM 3213 C CA . VAL B 1 70 ? 1.465 -31.312 -26.734 1 80.69 70 VAL B CA 1
ATOM 3214 C C . VAL B 1 70 ? 0.99 -30.969 -25.328 1 80.69 70 VAL B C 1
ATOM 3216 O O . VAL B 1 70 ? -0.096 -30.406 -25.141 1 80.69 70 VAL B O 1
ATOM 3219 N N . MET B 1 71 ? 1.764 -31.266 -24.359 1 83.06 71 MET B N 1
ATOM 3220 C CA . MET B 1 71 ? 1.373 -31.094 -22.969 1 83.06 71 MET B CA 1
ATOM 3221 C C . MET B 1 71 ? 1.252 -29.609 -22.609 1 83.06 71 MET B C 1
ATOM 3223 O O . MET B 1 71 ? 0.342 -29.219 -21.875 1 83.06 71 MET B O 1
ATOM 3227 N N . ARG B 1 72 ? 2.158 -28.844 -23.094 1 89.75 72 ARG B N 1
ATOM 3228 C CA . ARG B 1 72 ? 2.211 -27.438 -22.672 1 89.75 72 ARG B CA 1
ATOM 3229 C C . ARG B 1 72 ? 0.946 -26.703 -23.094 1 89.75 72 ARG B C 1
ATOM 3231 O O . ARG B 1 72 ? 0.527 -25.75 -22.422 1 89.75 72 ARG B O 1
ATOM 3238 N N . GLN B 1 73 ? 0.308 -27.141 -24.141 1 89.38 73 GLN B N 1
ATOM 3239 C CA . GLN B 1 73 ? -0.89 -26.484 -24.641 1 89.38 73 GLN B CA 1
ATOM 3240 C C . GLN B 1 73 ? -2.094 -26.766 -23.75 1 89.38 73 GLN B C 1
ATOM 3242 O O . GLN B 1 73 ? -3.084 -26.031 -23.766 1 89.38 73 GLN B O 1
ATOM 3247 N N . GLN B 1 74 ? -1.907 -27.75 -22.969 1 86.94 74 GLN B N 1
ATOM 3248 C CA . GLN B 1 74 ? -3.051 -28.188 -22.172 1 86.94 74 GLN B CA 1
ATOM 3249 C C . GLN B 1 74 ? -2.99 -27.625 -20.75 1 86.94 74 GLN B C 1
ATOM 3251 O O . GLN B 1 74 ? -3.957 -27.734 -20 1 86.94 74 GLN B O 1
ATOM 3256 N N . VAL B 1 75 ? -1.913 -27.016 -20.406 1 91.12 75 VAL B N 1
ATOM 3257 C CA . VAL B 1 75 ? -1.738 -26.531 -19.047 1 91.12 75 VAL B CA 1
ATOM 3258 C C . VAL B 1 75 ? -2.406 -25.156 -18.891 1 91.12 75 VAL B C 1
ATOM 3260 O O . VAL B 1 75 ? -2.033 -24.203 -19.578 1 91.12 75 VAL B O 1
ATOM 3263 N N . HIS B 1 76 ? -3.371 -25.078 -17.938 1 91.94 76 HIS B N 1
ATOM 3264 C CA . HIS B 1 76 ? -4.102 -23.828 -17.766 1 91.94 76 HIS B CA 1
ATOM 3265 C C . HIS B 1 76 ? -3.947 -23.297 -16.344 1 91.94 76 HIS B C 1
ATOM 3267 O O . HIS B 1 76 ? -4.137 -22.109 -16.078 1 91.94 76 HIS B O 1
ATOM 3273 N N . ARG B 1 77 ? -3.611 -24.234 -15.453 1 90.69 77 ARG B N 1
ATOM 3274 C CA . ARG B 1 77 ? -3.643 -23.859 -14.047 1 90.69 77 ARG B CA 1
ATOM 3275 C C . ARG B 1 77 ? -2.389 -24.344 -13.328 1 90.69 77 ARG B C 1
ATOM 3277 O O . ARG B 1 77 ? -1.923 -25.453 -13.562 1 90.69 77 ARG B O 1
ATOM 3284 N N . LEU B 1 78 ? -1.855 -23.453 -12.531 1 92.25 78 LEU B N 1
ATOM 3285 C CA . LEU B 1 78 ? -0.758 -23.766 -11.617 1 92.25 78 LEU B CA 1
ATOM 3286 C C . LEU B 1 78 ? -1.248 -23.797 -10.18 1 92.25 78 LEU B C 1
ATOM 3288 O O . LEU B 1 78 ? -1.861 -22.844 -9.695 1 92.25 78 LEU B O 1
ATOM 3292 N N . VAL B 1 79 ? -1 -24.938 -9.516 1 86.06 79 VAL B N 1
ATOM 3293 C CA . VAL B 1 79 ? -1.468 -25.109 -8.141 1 86.06 79 VAL B CA 1
ATOM 3294 C C . VAL B 1 79 ? -0.276 -25.328 -7.211 1 86.06 79 VAL B C 1
ATOM 3296 O O . VAL B 1 79 ? 0.534 -26.234 -7.434 1 86.06 79 VAL B O 1
ATOM 3299 N N . VAL B 1 80 ? -0.15 -24.453 -6.281 1 84 80 VAL B N 1
ATOM 3300 C CA . VAL B 1 80 ? 0.856 -24.641 -5.242 1 84 80 VAL B CA 1
ATOM 3301 C C . VAL B 1 80 ? 0.312 -25.562 -4.16 1 84 80 VAL B C 1
ATOM 3303 O O . VAL B 1 80 ? -0.577 -25.188 -3.395 1 84 80 VAL B O 1
ATOM 3306 N N . MET B 1 81 ? 0.683 -26.953 -4.352 1 66 81 MET B N 1
ATOM 3307 C CA . MET B 1 81 ? 0.086 -28.031 -3.564 1 66 81 MET B CA 1
ATOM 3308 C C . MET B 1 81 ? 1.103 -28.625 -2.594 1 66 81 MET B C 1
ATOM 3310 O O . MET B 1 81 ? 1.812 -29.562 -2.934 1 66 81 MET B O 1
ATOM 3314 N N . THR B 1 82 ? 1.605 -27.984 -1.697 1 62.28 82 THR B N 1
ATOM 3315 C CA . THR B 1 82 ? 2.416 -28.688 -0.711 1 62.28 82 THR B CA 1
ATOM 3316 C C . THR B 1 82 ? 2.307 -28.016 0.657 1 62.28 82 THR B C 1
ATOM 3318 O O . THR B 1 82 ? 2.43 -26.797 0.769 1 62.28 82 THR B O 1
ATOM 3321 N N . PRO B 1 83 ? 1.98 -29.016 1.446 1 59.94 83 PRO B N 1
ATOM 3322 C CA . PRO B 1 83 ? 1.873 -28.469 2.797 1 59.94 83 PRO B CA 1
ATOM 3323 C C . PRO B 1 83 ? 3.207 -27.938 3.328 1 59.94 83 PRO B C 1
ATOM 3325 O O . PRO B 1 83 ? 4.27 -28.375 2.871 1 59.94 83 PRO B O 1
ATOM 3328 N N . GLU B 1 84 ? 3.053 -26.922 4.141 1 59.88 84 GLU B N 1
ATOM 3329 C CA . GLU B 1 84 ? 4.219 -26.594 4.961 1 59.88 84 GLU B CA 1
ATOM 3330 C C . GLU B 1 84 ? 4.652 -27.797 5.793 1 59.88 84 GLU B C 1
ATOM 3332 O O . GLU B 1 84 ? 3.826 -28.641 6.156 1 59.88 84 GLU B O 1
ATOM 3337 N N . PRO B 1 85 ? 5.953 -27.906 6.016 1 62.22 85 PRO B N 1
ATOM 3338 C CA . PRO B 1 85 ? 7.152 -27.094 5.762 1 62.22 85 PRO B CA 1
ATOM 3339 C C . PRO B 1 85 ? 7.891 -27.531 4.492 1 62.22 85 PRO B C 1
ATOM 3341 O O . PRO B 1 85 ? 9.102 -27.344 4.391 1 62.22 85 PRO B O 1
ATOM 3344 N N . TYR B 1 86 ? 7.16 -28.125 3.666 1 68.19 86 TYR B N 1
ATOM 3345 C CA . TYR B 1 86 ? 7.891 -28.75 2.574 1 68.19 86 TYR B CA 1
ATOM 3346 C C . TYR B 1 86 ? 7.953 -27.844 1.356 1 68.19 86 TYR B C 1
ATOM 3348 O O . TYR B 1 86 ? 8.578 -28.172 0.348 1 68.19 86 TYR B O 1
ATOM 3356 N N . LEU B 1 87 ? 7.496 -26.719 1.525 1 81.81 87 LEU B N 1
ATOM 3357 C CA . LEU B 1 87 ? 7.562 -25.766 0.426 1 81.81 87 LEU B CA 1
ATOM 3358 C C . LEU B 1 87 ? 8.969 -25.203 0.275 1 81.81 87 LEU B C 1
ATOM 3360 O O . LEU B 1 87 ? 9.625 -24.875 1.27 1 81.81 87 LEU B O 1
ATOM 3364 N N . GLY B 1 88 ? 9.43 -25.219 -1.022 1 84.12 88 GLY B N 1
ATOM 3365 C CA . GLY B 1 88 ? 10.703 -24.578 -1.316 1 84.12 88 GLY B CA 1
ATOM 3366 C C . GLY B 1 88 ? 11.906 -25.422 -0.92 1 84.12 88 GLY B C 1
ATOM 3367 O O . GLY B 1 88 ? 12.992 -24.891 -0.696 1 84.12 88 GLY B O 1
ATOM 3368 N N . ARG B 1 89 ? 11.734 -26.625 -0.796 1 80.69 89 ARG B N 1
ATOM 3369 C CA . ARG B 1 89 ? 12.828 -27.5 -0.348 1 80.69 89 ARG B CA 1
ATOM 3370 C C . ARG B 1 89 ? 13.945 -27.547 -1.386 1 80.69 89 ARG B C 1
ATOM 3372 O O . ARG B 1 89 ? 13.703 -27.344 -2.576 1 80.69 89 ARG B O 1
ATOM 3379 N N . ASP B 1 90 ? 15.148 -27.688 -0.89 1 79.88 90 ASP B N 1
ATOM 3380 C CA . ASP B 1 90 ? 16.344 -27.938 -1.686 1 79.88 90 ASP B CA 1
ATOM 3381 C C . ASP B 1 90 ? 16.797 -26.672 -2.416 1 79.88 90 ASP B C 1
ATOM 3383 O O . ASP B 1 90 ? 17.531 -26.75 -3.398 1 79.88 90 ASP B O 1
ATOM 3387 N N . LEU B 1 91 ? 16.203 -25.609 -2.174 1 86.25 91 LEU B N 1
ATOM 3388 C CA . LEU B 1 91 ? 16.672 -24.328 -2.695 1 86.25 91 LEU B CA 1
ATOM 3389 C C . LEU B 1 91 ? 17.031 -23.375 -1.56 1 86.25 91 LEU B C 1
ATOM 3391 O O . LEU B 1 91 ? 16.516 -23.516 -0.447 1 86.25 91 LEU B O 1
ATOM 3395 N N . GLN B 1 92 ? 17.984 -22.625 -1.864 1 86.88 92 GLN B N 1
ATOM 3396 C CA . GLN B 1 92 ? 18.375 -21.609 -0.894 1 86.88 92 GLN B CA 1
ATOM 3397 C C . GLN B 1 92 ? 17.609 -20.297 -1.13 1 86.88 92 GLN B C 1
ATOM 3399 O O . GLN B 1 92 ? 17.688 -19.719 -2.215 1 86.88 92 GLN B O 1
ATOM 3404 N N . TRP B 1 93 ? 16.891 -20 -0.142 1 90.62 93 TRP B N 1
ATOM 3405 C CA . TRP B 1 93 ? 16.094 -18.781 -0.238 1 90.62 93 TRP B CA 1
ATOM 3406 C C . TRP B 1 93 ? 16.703 -17.672 0.62 1 90.62 93 TRP B C 1
ATOM 3408 O O . TRP B 1 93 ? 16.688 -17.75 1.851 1 90.62 93 TRP B O 1
ATOM 3418 N N . GLN B 1 94 ? 17.312 -16.734 -0.002 1 91.25 94 GLN B N 1
ATOM 3419 C CA . GLN B 1 94 ? 17.844 -15.57 0.711 1 91.25 94 GLN B CA 1
ATOM 3420 C C . GLN B 1 94 ? 16.766 -14.492 0.872 1 91.25 94 GLN B C 1
ATOM 3422 O O . GLN B 1 94 ? 16.031 -14.203 -0.07 1 91.25 94 GLN B O 1
ATOM 3427 N N . ARG B 1 95 ? 16.766 -14.008 2.045 1 92.62 95 ARG B N 1
ATOM 3428 C CA . ARG B 1 95 ? 15.742 -13 2.316 1 92.62 95 ARG B CA 1
ATOM 3429 C C . ARG B 1 95 ? 16.344 -11.609 2.387 1 92.62 95 ARG B C 1
ATOM 3431 O O . ARG B 1 95 ? 17.484 -11.445 2.836 1 92.62 95 ARG B O 1
ATOM 3438 N N . SER B 1 96 ? 15.578 -10.711 1.897 1 92.5 96 SER B N 1
ATOM 3439 C CA . SER B 1 96 ? 15.961 -9.305 2.002 1 92.5 96 SER B CA 1
ATOM 3440 C C . SER B 1 96 ? 15.75 -8.781 3.418 1 92.5 96 SER B C 1
ATOM 3442 O O . SER B 1 96 ? 15.133 -9.453 4.25 1 92.5 96 SER B O 1
ATOM 3444 N N . ALA B 1 97 ? 16.234 -7.594 3.619 1 91.31 97 ALA B N 1
ATOM 3445 C CA . ALA B 1 97 ? 16.047 -6.949 4.914 1 91.31 97 ALA B CA 1
ATOM 3446 C C . ALA B 1 97 ? 14.578 -6.648 5.172 1 91.31 97 ALA B C 1
ATOM 3448 O O . ALA B 1 97 ? 14.117 -6.684 6.312 1 91.31 97 ALA B O 1
ATOM 3449 N N . ALA B 1 98 ? 13.844 -6.449 4.121 1 92.25 98 ALA B N 1
ATOM 3450 C CA . ALA B 1 98 ? 12.43 -6.113 4.25 1 92.25 98 ALA B CA 1
ATOM 3451 C C . ALA B 1 98 ? 11.578 -7.367 4.398 1 92.25 98 ALA B C 1
ATOM 3453 O O . ALA B 1 98 ? 10.367 -7.281 4.594 1 92.25 98 ALA B O 1
ATOM 3454 N N . GLY B 1 99 ? 12.195 -8.57 4.219 1 92.44 99 GLY B N 1
ATOM 3455 C CA . GLY B 1 99 ? 11.516 -9.797 4.582 1 92.44 99 GLY B CA 1
ATOM 3456 C C . GLY B 1 99 ? 11.164 -10.664 3.385 1 92.44 99 GLY B C 1
ATOM 3457 O O . GLY B 1 99 ? 10.914 -11.867 3.533 1 92.44 99 GLY B O 1
ATOM 3458 N N . HIS B 1 100 ? 11.125 -10.102 2.199 1 93.81 100 HIS B N 1
ATOM 3459 C CA . HIS B 1 100 ? 10.797 -10.875 1.003 1 93.81 100 HIS B CA 1
ATOM 3460 C C . HIS B 1 100 ? 12.031 -11.57 0.446 1 93.81 100 HIS B C 1
ATOM 3462 O O . HIS B 1 100 ? 13.156 -11.305 0.885 1 93.81 100 HIS B O 1
ATOM 3468 N N . ILE B 1 101 ? 11.789 -12.5 -0.434 1 94.56 101 ILE B N 1
ATOM 3469 C CA . ILE B 1 101 ? 12.914 -13.195 -1.048 1 94.56 101 ILE B CA 1
ATOM 3470 C C . ILE B 1 101 ? 13.727 -12.219 -1.893 1 94.56 101 ILE B C 1
ATOM 3472 O O . ILE B 1 101 ? 13.172 -11.477 -2.709 1 94.56 101 ILE B O 1
ATOM 3476 N N . HIS B 1 102 ? 15 -12.297 -1.634 1 93.38 102 HIS B N 1
ATOM 3477 C CA . HIS B 1 102 ? 15.898 -11.359 -2.297 1 93.38 102 HIS B CA 1
ATOM 3478 C C . HIS B 1 102 ? 16.062 -11.711 -3.771 1 93.38 102 HIS B C 1
ATOM 3480 O O . HIS B 1 102 ? 16.547 -12.797 -4.105 1 93.38 102 HIS B O 1
ATOM 3486 N N . ASN B 1 103 ? 15.703 -10.836 -4.668 1 91.69 103 ASN B N 1
ATOM 3487 C CA . ASN B 1 103 ? 15.852 -10.945 -6.117 1 91.69 103 ASN B CA 1
ATOM 3488 C C . ASN B 1 103 ? 15.492 -12.344 -6.609 1 91.69 103 ASN B C 1
ATOM 3490 O O . ASN B 1 103 ? 16.312 -13.016 -7.238 1 91.69 103 ASN B O 1
ATOM 3494 N N . PRO B 1 104 ? 14.312 -12.719 -6.406 1 94.44 104 PRO B N 1
ATOM 3495 C CA . PRO B 1 104 ? 13.93 -14.086 -6.758 1 94.44 104 PRO B CA 1
ATOM 3496 C C . PRO B 1 104 ? 14.078 -14.375 -8.25 1 94.44 104 PRO B C 1
ATOM 3498 O O . PRO B 1 104 ? 14.391 -15.508 -8.633 1 94.44 104 PRO B O 1
ATOM 3501 N N . LEU B 1 105 ? 13.953 -13.43 -9.086 1 95.25 105 LEU B N 1
ATOM 3502 C CA . LEU B 1 105 ? 14.008 -13.617 -10.531 1 95.25 105 LEU B CA 1
ATOM 3503 C C . LEU B 1 105 ? 15.43 -13.875 -11 1 95.25 105 LEU B C 1
ATOM 3505 O O . LEU B 1 105 ? 15.656 -14.219 -12.164 1 95.25 105 LEU B O 1
ATOM 3509 N N . GLN B 1 106 ? 16.359 -13.734 -10.117 1 94.19 106 GLN B N 1
ATOM 3510 C CA . GLN B 1 106 ? 17.75 -14.023 -10.453 1 94.19 106 GLN B CA 1
ATOM 3511 C C . GLN B 1 106 ? 18.141 -15.445 -10.062 1 94.19 106 GLN B C 1
ATOM 3513 O O . GLN B 1 106 ? 19.203 -15.93 -10.43 1 94.19 106 GLN B O 1
ATOM 3518 N N . ILE B 1 107 ? 17.281 -16.094 -9.383 1 94.81 107 ILE B N 1
ATOM 3519 C CA . ILE B 1 107 ? 17.469 -17.516 -9.109 1 94.81 107 ILE B CA 1
ATOM 3520 C C . ILE B 1 107 ? 17.234 -18.328 -10.375 1 94.81 107 ILE B C 1
ATOM 3522 O O . ILE B 1 107 ? 16.156 -18.281 -10.969 1 94.81 107 ILE B O 1
ATOM 3526 N N . PRO B 1 108 ? 18.141 -19.078 -10.742 1 95.56 108 PRO B N 1
ATOM 3527 C CA . PRO B 1 108 ? 18.078 -19.75 -12.047 1 95.56 108 PRO B CA 1
ATOM 3528 C C . PRO B 1 108 ? 16.812 -20.562 -12.234 1 95.56 108 PRO B C 1
ATOM 3530 O O . PRO B 1 108 ? 16.172 -20.484 -13.289 1 95.56 108 PRO B O 1
ATOM 3533 N N . ALA B 1 109 ? 16.438 -21.281 -11.273 1 95.44 109 ALA B N 1
ATOM 3534 C CA . ALA B 1 109 ? 15.234 -22.109 -11.383 1 95.44 109 ALA B CA 1
ATOM 3535 C C . ALA B 1 109 ? 13.992 -21.25 -11.602 1 95.44 109 ALA B C 1
ATOM 3537 O O . ALA B 1 109 ? 13.117 -21.594 -12.391 1 95.44 109 ALA B O 1
ATOM 3538 N N . ILE B 1 110 ? 13.922 -20.141 -10.945 1 96.88 110 ILE B N 1
ATOM 3539 C CA . ILE B 1 110 ? 12.773 -19.234 -11.055 1 96.88 110 ILE B CA 1
ATOM 3540 C C . ILE B 1 110 ? 12.805 -18.516 -12.398 1 96.88 110 ILE B C 1
ATOM 3542 O O . ILE B 1 110 ? 11.758 -18.328 -13.031 1 96.88 110 ILE B O 1
ATOM 3546 N N . GLN B 1 111 ? 13.977 -18.188 -12.789 1 97.25 111 GLN B N 1
ATOM 3547 C CA . GLN B 1 111 ? 14.125 -17.531 -14.086 1 97.25 111 GLN B CA 1
ATOM 3548 C C . GLN B 1 111 ? 13.648 -18.453 -15.219 1 97.25 111 GLN B C 1
ATOM 3550 O O . GLN B 1 111 ? 12.93 -18 -16.109 1 97.25 111 GLN B O 1
ATOM 3555 N N . ARG B 1 112 ? 14.062 -19.641 -15.164 1 97.69 112 ARG B N 1
ATOM 3556 C CA . ARG B 1 112 ? 13.625 -20.609 -16.156 1 97.69 112 ARG B CA 1
ATOM 3557 C C . ARG B 1 112 ? 12.117 -20.812 -16.109 1 97.69 112 ARG B C 1
ATOM 3559 O O . ARG B 1 112 ? 11.453 -20.875 -17.141 1 97.69 112 ARG B O 1
ATOM 3566 N N . PHE B 1 113 ? 11.641 -20.953 -14.961 1 97.81 113 PHE B N 1
ATOM 3567 C CA . PHE B 1 113 ? 10.211 -21.109 -14.758 1 97.81 113 PHE B CA 1
ATOM 3568 C C . PHE B 1 113 ? 9.438 -19.938 -15.352 1 97.81 113 PHE B C 1
ATOM 3570 O O . PHE B 1 113 ? 8.445 -20.141 -16.062 1 97.81 113 PHE B O 1
ATOM 3577 N N . ARG B 1 114 ? 9.891 -18.703 -15.031 1 98.19 114 ARG B N 1
ATOM 3578 C CA . ARG B 1 114 ? 9.305 -17.5 -15.617 1 98.19 114 ARG B CA 1
ATOM 3579 C C . ARG B 1 114 ? 9.32 -17.578 -17.141 1 98.19 114 ARG B C 1
ATOM 3581 O O . ARG B 1 114 ? 8.312 -17.281 -17.781 1 98.19 114 ARG B O 1
ATOM 3588 N N . ASP B 1 115 ? 10.406 -17.953 -17.719 1 98.25 115 ASP B N 1
ATOM 3589 C CA . ASP B 1 115 ? 10.531 -18.062 -19.172 1 98.25 115 ASP B CA 1
ATOM 3590 C C . ASP B 1 115 ? 9.562 -19.094 -19.734 1 98.25 115 ASP B C 1
ATOM 3592 O O . ASP B 1 115 ? 8.969 -18.891 -20.797 1 98.25 115 ASP B O 1
ATOM 3596 N N . ASP B 1 116 ? 9.469 -20.188 -19.047 1 97.94 116 ASP B N 1
ATOM 3597 C CA . ASP B 1 116 ? 8.523 -21.219 -19.453 1 97.94 116 ASP B CA 1
ATOM 3598 C C . ASP B 1 116 ? 7.094 -20.688 -19.469 1 97.94 116 ASP B C 1
ATOM 3600 O O . ASP B 1 116 ? 6.336 -20.938 -20.406 1 97.94 116 ASP B O 1
ATOM 3604 N N . LEU B 1 117 ? 6.73 -19.969 -18.422 1 97.81 117 LEU B N 1
ATOM 3605 C CA . LEU B 1 117 ? 5.383 -19.406 -18.312 1 97.81 117 LEU B CA 1
ATOM 3606 C C . LEU B 1 117 ? 5.102 -18.438 -19.438 1 97.81 117 LEU B C 1
ATOM 3608 O O . LEU B 1 117 ? 3.984 -18.391 -19.969 1 97.81 117 LEU B O 1
ATOM 3612 N N . VAL B 1 118 ? 6.105 -17.688 -19.844 1 97.81 118 VAL B N 1
ATOM 3613 C CA . VAL B 1 118 ? 5.93 -16.609 -20.812 1 97.81 118 VAL B CA 1
ATOM 3614 C C . VAL B 1 118 ? 5.941 -17.188 -22.219 1 97.81 118 VAL B C 1
ATOM 3616 O O . VAL B 1 118 ? 5.094 -16.844 -23.047 1 97.81 118 VAL B O 1
ATOM 3619 N N . GLU B 1 119 ? 6.816 -18.141 -22.5 1 97.31 119 GLU B N 1
ATOM 3620 C CA . GLU B 1 119 ? 7.102 -18.516 -23.875 1 97.31 119 GLU B CA 1
ATOM 3621 C C . GLU B 1 119 ? 6.398 -19.828 -24.25 1 97.31 119 GLU B C 1
ATOM 3623 O O . GLU B 1 119 ? 6.086 -20.062 -25.406 1 97.31 119 GLU B O 1
ATOM 3628 N N . ARG B 1 120 ? 6.191 -20.641 -23.297 1 96.88 120 ARG B N 1
ATOM 3629 C CA . ARG B 1 120 ? 5.777 -22 -23.625 1 96.88 120 ARG B CA 1
ATOM 3630 C C . ARG B 1 120 ? 4.414 -22.328 -23.031 1 96.88 120 ARG B C 1
ATOM 3632 O O . ARG B 1 120 ? 3.521 -22.812 -23.734 1 96.88 120 ARG B O 1
ATOM 3639 N N . LEU B 1 121 ? 4.309 -22.031 -21.734 1 96.62 121 LEU B N 1
ATOM 3640 C CA . LEU B 1 121 ? 3.031 -22.297 -21.078 1 96.62 121 LEU B CA 1
ATOM 3641 C C . LEU B 1 121 ? 2.098 -21.094 -21.219 1 96.62 121 LEU B C 1
ATOM 3643 O O . LEU B 1 121 ? 1.634 -20.547 -20.219 1 96.62 121 LEU B O 1
ATOM 3647 N N . THR B 1 122 ? 1.679 -20.766 -22.359 1 96.19 122 THR B N 1
ATOM 3648 C CA . THR B 1 122 ? 1.02 -19.5 -22.672 1 96.19 122 THR B CA 1
ATOM 3649 C C . THR B 1 122 ? -0.431 -19.516 -22.203 1 96.19 122 THR B C 1
ATOM 3651 O O . THR B 1 122 ? -1.04 -18.453 -22.016 1 96.19 122 THR B O 1
ATOM 3654 N N . ASN B 1 123 ? -0.959 -20.719 -21.984 1 95 123 ASN B N 1
ATOM 3655 C CA . ASN B 1 123 ? -2.34 -20.812 -21.531 1 95 123 ASN B CA 1
ATOM 3656 C C . ASN B 1 123 ? -2.418 -20.859 -20 1 95 123 ASN B C 1
ATOM 3658 O O . ASN B 1 123 ? -3.5 -20.719 -19.438 1 95 123 ASN B O 1
ATOM 3662 N N . CYS B 1 124 ? -1.292 -21.031 -19.375 1 96.44 124 CYS B N 1
ATOM 3663 C CA . CYS B 1 124 ? -1.274 -21.109 -17.922 1 96.44 124 CYS B CA 1
ATOM 3664 C C . CYS B 1 124 ? -1.389 -19.734 -17.281 1 96.44 124 CYS B C 1
ATOM 3666 O O . CYS B 1 124 ? -0.377 -19.094 -16.984 1 96.44 124 CYS B O 1
ATOM 3668 N N . ARG B 1 125 ? -2.637 -19.375 -17.062 1 97.69 125 ARG B N 1
ATOM 3669 C CA . ARG B 1 125 ? -2.906 -18.016 -16.578 1 97.69 125 ARG B CA 1
ATOM 3670 C C . ARG B 1 125 ? -3.773 -18.047 -15.328 1 97.69 125 ARG B C 1
ATOM 3672 O O . ARG B 1 125 ? -4.387 -17.047 -14.961 1 97.69 125 ARG B O 1
ATOM 3679 N N . SER B 1 126 ? -3.838 -19.219 -14.695 1 94.12 126 SER B N 1
ATOM 3680 C CA . SER B 1 126 ? -4.562 -19.406 -13.445 1 94.12 126 SER B CA 1
ATOM 3681 C C . SER B 1 126 ? -3.645 -19.938 -12.352 1 94.12 126 SER B C 1
ATOM 3683 O O . SER B 1 126 ? -3.066 -21.016 -12.5 1 94.12 126 SER B O 1
ATOM 3685 N N . PHE B 1 127 ? -3.488 -19.156 -11.258 1 94.38 127 PHE B N 1
ATOM 3686 C CA . PHE B 1 127 ? -2.631 -19.547 -10.148 1 94.38 127 PHE B CA 1
ATOM 3687 C C . PHE B 1 127 ? -3.453 -19.781 -8.883 1 94.38 127 PHE B C 1
ATOM 3689 O O . PHE B 1 127 ? -4.273 -18.938 -8.508 1 94.38 127 PHE B O 1
ATOM 3696 N N . VAL B 1 128 ? -3.248 -20.859 -8.297 1 89.06 128 VAL B N 1
ATOM 3697 C CA . VAL B 1 128 ? -3.93 -21.219 -7.051 1 89.06 128 VAL B CA 1
ATOM 3698 C C . VAL B 1 128 ? -2.902 -21.469 -5.953 1 89.06 128 VAL B C 1
ATOM 3700 O O . VAL B 1 128 ? -2.109 -22.406 -6.039 1 89.06 128 VAL B O 1
ATOM 3703 N N . ILE B 1 129 ? -2.881 -20.438 -5.062 1 85.38 129 ILE B N 1
ATOM 3704 C CA . ILE B 1 129 ? -2.004 -20.578 -3.904 1 85.38 129 ILE B CA 1
ATOM 3705 C C . ILE B 1 129 ? -2.822 -20.969 -2.678 1 85.38 129 ILE B C 1
ATOM 3707 O O . ILE B 1 129 ? -3.359 -20.109 -1.979 1 85.38 129 ILE B O 1
ATOM 3711 N N . SER B 1 130 ? -3.455 -22.156 -2.52 1 63.5 130 SER B N 1
ATOM 3712 C CA . SER B 1 130 ? -4.328 -22.609 -1.442 1 63.5 130 SER B CA 1
ATOM 3713 C C . SER B 1 130 ? -3.93 -24.016 -0.964 1 63.5 130 SER B C 1
ATOM 3715 O O . SER B 1 130 ? -4.297 -25.016 -1.581 1 63.5 130 SER B O 1
ATOM 3717 N N . PRO B 1 131 ? -2.955 -24.156 -0.045 1 49.28 131 PRO B N 1
ATOM 3718 C CA . PRO B 1 131 ? -2.748 -25.578 0.214 1 49.28 131 PRO B CA 1
ATOM 3719 C C . PRO B 1 131 ? -3.986 -26.266 0.789 1 49.28 131 PRO B C 1
ATOM 3721 O O . PRO B 1 131 ? -4.688 -25.688 1.618 1 49.28 131 PRO B O 1
ATOM 3724 N N . VAL B 1 132 ? -4.66 -27.016 0.063 1 41.66 132 VAL B N 1
ATOM 3725 C CA . VAL B 1 132 ? -5.77 -27.844 0.542 1 41.66 132 VAL B CA 1
ATOM 3726 C C . VAL B 1 132 ? -5.336 -28.625 1.78 1 41.66 132 VAL B C 1
ATOM 3728 O O . VAL B 1 132 ? -4.18 -29.031 1.889 1 41.66 132 VAL B O 1
ATOM 3731 N N . ARG B 1 133 ? -6.125 -28.438 2.916 1 40.38 133 ARG B N 1
ATOM 3732 C CA . ARG B 1 133 ? -5.938 -29.234 4.129 1 40.38 133 ARG B CA 1
ATOM 3733 C C . ARG B 1 133 ? -5.84 -30.719 3.801 1 40.38 133 ARG B C 1
ATOM 3735 O O . ARG B 1 133 ? -6.77 -31.297 3.236 1 40.38 133 ARG B O 1
ATOM 3742 N N . THR B 1 134 ? -4.727 -31.172 3.393 1 38.16 134 THR B N 1
ATOM 3743 C CA . THR B 1 134 ? -4.84 -32.625 3.613 1 38.16 134 THR B CA 1
ATOM 3744 C C . THR B 1 134 ? -5 -32.906 5.102 1 38.16 134 THR B C 1
ATOM 3746 O O . THR B 1 134 ? -4.367 -32.281 5.945 1 38.16 134 THR B O 1
ATOM 3749 N N . LYS B 1 135 ? -6.004 -33.531 5.488 1 38.28 135 LYS B N 1
ATOM 3750 C CA . LYS B 1 135 ? -6.391 -34.031 6.801 1 38.28 135 LYS B CA 1
ATOM 3751 C C . LYS B 1 135 ? -5.168 -34.438 7.617 1 38.28 135 LYS B C 1
ATOM 3753 O O . LYS B 1 135 ? -5.227 -34.5 8.844 1 38.28 135 LYS B O 1
ATOM 3758 N N . PHE B 1 136 ? -4.102 -35 7.07 1 35.91 136 PHE B N 1
ATOM 3759 C CA . PHE B 1 136 ? -3.186 -35.812 7.848 1 35.91 136 PHE B CA 1
ATOM 3760 C C . PHE B 1 136 ? -1.94 -35.031 8.234 1 35.91 136 PHE B C 1
ATOM 3762 O O . PHE B 1 136 ? -0.862 -35.594 8.406 1 35.91 136 PHE B O 1
ATOM 3769 N N . VAL B 1 137 ? -1.87 -33.812 7.875 1 43.28 137 VAL B N 1
ATOM 3770 C CA . VAL B 1 137 ? -0.565 -33.312 8.312 1 43.28 137 VAL B CA 1
ATOM 3771 C C . VAL B 1 137 ? -0.597 -33.062 9.82 1 43.28 137 VAL B C 1
ATOM 3773 O O . VAL B 1 137 ? -1.513 -32.406 10.32 1 43.28 137 VAL B O 1
ATOM 3776 N N . PRO B 1 138 ? 0.102 -33.812 10.602 1 39.94 138 PRO B N 1
ATOM 3777 C CA . PRO B 1 138 ? 0.176 -33.531 12.039 1 39.94 138 PRO B CA 1
ATOM 3778 C C . PRO B 1 138 ? 0.297 -32.062 12.359 1 39.94 138 PRO B C 1
ATOM 3780 O O . PRO B 1 138 ? 0.882 -31.297 11.586 1 39.94 138 PRO B O 1
ATOM 3783 N N . GLU B 1 139 ? -0.636 -31.406 13 1 42.62 139 GLU B N 1
ATOM 3784 C CA . GLU B 1 139 ? -0.531 -30.094 13.617 1 42.62 139 GLU B CA 1
ATOM 3785 C C . GLU B 1 139 ? 0.886 -29.828 14.117 1 42.62 139 GLU B C 1
ATOM 3787 O O . GLU B 1 139 ? 1.215 -30.156 15.266 1 42.62 139 GLU B O 1
ATOM 3792 N N . GLU B 1 140 ? 1.894 -30.516 13.602 1 41.22 140 GLU B N 1
ATOM 3793 C CA . GLU B 1 140 ? 3.111 -30.219 14.352 1 41.22 140 GLU B CA 1
ATOM 3794 C C . GLU B 1 140 ? 3.182 -28.734 14.719 1 41.22 140 GLU B C 1
ATOM 3796 O O . GLU B 1 140 ? 2.482 -27.906 14.125 1 41.22 140 GLU B O 1
ATOM 3801 N N . GLU B 1 141 ? 4.211 -28.469 15.727 1 41.56 141 GLU B N 1
ATOM 3802 C CA . GLU B 1 141 ? 4.602 -27.312 16.531 1 41.56 141 GLU B CA 1
ATOM 3803 C C . GLU B 1 141 ? 4.695 -26.047 15.68 1 41.56 141 GLU B C 1
ATOM 3805 O O . GLU B 1 141 ? 4.98 -26.125 14.484 1 41.56 141 GLU B O 1
ATOM 3810 N N . ASP B 1 142 ? 3.957 -25.047 15.961 1 42.5 142 ASP B N 1
ATOM 3811 C CA . ASP B 1 142 ? 4.125 -23.656 15.57 1 42.5 142 ASP B CA 1
ATOM 3812 C C . ASP B 1 142 ? 5.531 -23.406 15.031 1 42.5 142 ASP B C 1
ATOM 3814 O O . ASP B 1 142 ? 6.484 -23.266 15.797 1 42.5 142 ASP B O 1
ATOM 3818 N N . VAL B 1 143 ? 6.066 -24.203 14.219 1 40.97 143 VAL B N 1
ATOM 3819 C CA . VAL B 1 143 ? 7.402 -23.844 13.758 1 40.97 143 VAL B CA 1
ATOM 3820 C C . VAL B 1 143 ? 7.477 -22.328 13.539 1 40.97 143 VAL B C 1
ATOM 3822 O O . VAL B 1 143 ? 6.773 -21.781 12.688 1 40.97 143 VAL B O 1
ATOM 3825 N N . ASN B 1 144 ? 7.445 -21.578 14.438 1 44.31 144 ASN B N 1
ATOM 3826 C CA . ASN B 1 144 ? 7.73 -20.141 14.492 1 44.31 144 ASN B CA 1
ATOM 3827 C C . ASN B 1 144 ? 8.727 -19.719 13.414 1 44.31 144 ASN B C 1
ATOM 3829 O O . ASN B 1 144 ? 9.492 -18.781 13.609 1 44.31 144 ASN B O 1
ATOM 3833 N N . ASP B 1 145 ? 9.227 -20.625 12.445 1 51.12 145 ASP B N 1
ATOM 3834 C CA . ASP B 1 145 ? 10.516 -20.328 11.836 1 51.12 145 ASP B CA 1
ATOM 3835 C C . ASP B 1 145 ? 10.383 -19.297 10.719 1 51.12 145 ASP B C 1
ATOM 3837 O O . ASP B 1 145 ? 9.93 -19.625 9.617 1 51.12 145 ASP B O 1
ATOM 3841 N N . SER B 1 146 ? 10.297 -18.078 11.062 1 57.88 146 SER B N 1
ATOM 3842 C CA . SER B 1 146 ? 10.469 -16.906 10.211 1 57.88 146 SER B CA 1
ATOM 3843 C C . SER B 1 146 ? 11.391 -17.203 9.031 1 57.88 146 SER B C 1
ATOM 3845 O O . SER B 1 146 ? 11.359 -16.516 8.016 1 57.88 146 SER B O 1
ATOM 3847 N N . GLU B 1 147 ? 12.086 -18.375 9.086 1 68.06 147 GLU B N 1
ATOM 3848 C CA . GLU B 1 147 ? 13.117 -18.547 8.062 1 68.06 147 GLU B CA 1
ATOM 3849 C C . GLU B 1 147 ? 12.672 -19.516 6.984 1 68.06 147 GLU B C 1
ATOM 3851 O O . GLU B 1 147 ? 13.258 -19.562 5.898 1 68.06 147 GLU B O 1
ATOM 3856 N N . HIS B 1 148 ? 11.438 -20.141 7.227 1 79.75 148 HIS B N 1
ATOM 3857 C CA . HIS B 1 148 ? 11.055 -21.172 6.254 1 79.75 148 HIS B CA 1
ATOM 3858 C C . HIS B 1 148 ? 10.219 -20.578 5.129 1 79.75 148 HIS B C 1
ATOM 3860 O O . HIS B 1 148 ? 9.461 -19.625 5.344 1 79.75 148 HIS B O 1
ATOM 3866 N N . PHE B 1 149 ? 10.391 -21.266 4.027 1 87.94 149 PHE B N 1
ATOM 3867 C CA . PHE B 1 149 ? 9.594 -20.906 2.861 1 87.94 149 PHE B CA 1
ATOM 3868 C C . PHE B 1 149 ? 8.117 -21.219 3.09 1 87.94 149 PHE B C 1
ATOM 3870 O O . PHE B 1 149 ? 7.773 -22.328 3.512 1 87.94 149 PHE B O 1
ATOM 3877 N N . ASN B 1 150 ? 7.312 -20.281 2.914 1 84.31 150 ASN B N 1
ATOM 3878 C CA . ASN B 1 150 ? 5.891 -20.453 3.186 1 84.31 150 ASN B CA 1
ATOM 3879 C C . ASN B 1 150 ? 5.031 -19.984 2.014 1 84.31 150 ASN B C 1
ATOM 3881 O O . ASN B 1 150 ? 5.559 -19.516 1.004 1 84.31 150 ASN B O 1
ATOM 3885 N N . PRO B 1 151 ? 3.762 -20.141 2.037 1 85.38 151 PRO B N 1
ATOM 3886 C CA . PRO B 1 151 ? 2.891 -19.812 0.908 1 85.38 151 PRO B CA 1
ATOM 3887 C C . PRO B 1 151 ? 2.961 -18.328 0.522 1 85.38 151 PRO B C 1
ATOM 3889 O O . PRO B 1 151 ? 2.766 -17.984 -0.646 1 85.38 151 PRO B O 1
ATOM 3892 N N . ASP B 1 152 ? 3.221 -17.516 1.485 1 90.31 152 ASP B N 1
ATOM 3893 C CA . ASP B 1 152 ? 3.348 -16.094 1.167 1 90.31 152 ASP B CA 1
ATOM 3894 C C . ASP B 1 152 ? 4.59 -15.828 0.32 1 90.31 152 ASP B C 1
ATOM 3896 O O . ASP B 1 152 ? 4.594 -14.93 -0.517 1 90.31 152 ASP B O 1
ATOM 3900 N N . ASP B 1 153 ? 5.586 -16.609 0.53 1 92 153 ASP B N 1
ATOM 3901 C CA . ASP B 1 153 ? 6.75 -16.531 -0.342 1 92 153 ASP B CA 1
ATOM 3902 C C . ASP B 1 153 ? 6.398 -16.953 -1.77 1 92 153 ASP B C 1
ATOM 3904 O O . ASP B 1 153 ? 6.82 -16.297 -2.73 1 92 153 ASP B O 1
ATOM 3908 N N . ALA B 1 154 ? 5.648 -18.031 -1.826 1 91.88 154 ALA B N 1
ATOM 3909 C CA . ALA B 1 154 ? 5.203 -18.5 -3.135 1 91.88 154 ALA B CA 1
ATOM 3910 C C . ALA B 1 154 ? 4.395 -17.422 -3.857 1 91.88 154 ALA B C 1
ATOM 3912 O O . ALA B 1 154 ? 4.637 -17.141 -5.031 1 91.88 154 ALA B O 1
ATOM 3913 N N . ALA B 1 155 ? 3.477 -16.891 -3.107 1 93.56 155 ALA B N 1
ATOM 3914 C CA . ALA B 1 155 ? 2.678 -15.797 -3.672 1 93.56 155 ALA B CA 1
ATOM 3915 C C . ALA B 1 155 ? 3.566 -14.648 -4.129 1 93.56 155 ALA B C 1
ATOM 3917 O O . ALA B 1 155 ? 3.377 -14.102 -5.219 1 93.56 155 ALA B O 1
ATOM 3918 N N . GLY B 1 156 ? 4.535 -14.352 -3.279 1 95.88 156 GLY B N 1
ATOM 3919 C CA . GLY B 1 156 ? 5.453 -13.273 -3.611 1 95.88 156 GLY B CA 1
ATOM 3920 C C . GLY B 1 156 ? 6.195 -13.5 -4.914 1 95.88 156 GLY B C 1
ATOM 3921 O O . GLY B 1 156 ? 6.285 -12.594 -5.75 1 95.88 156 GLY B O 1
ATOM 3922 N N . ILE B 1 157 ? 6.648 -14.617 -5.109 1 96.56 157 ILE B N 1
ATOM 3923 C CA . ILE B 1 157 ? 7.414 -14.945 -6.305 1 96.56 157 ILE B CA 1
ATOM 3924 C C . ILE B 1 157 ? 6.5 -14.898 -7.527 1 96.56 157 ILE B C 1
ATOM 3926 O O . ILE B 1 157 ? 6.863 -14.336 -8.562 1 96.56 157 ILE B O 1
ATOM 3930 N N . LEU B 1 158 ? 5.359 -15.477 -7.434 1 97.31 158 LEU B N 1
ATOM 3931 C CA . LEU B 1 158 ? 4.43 -15.492 -8.562 1 97.31 158 LEU B CA 1
ATOM 3932 C C . LEU B 1 158 ? 4.004 -14.078 -8.938 1 97.31 158 LEU B C 1
ATOM 3934 O O . LEU B 1 158 ? 3.939 -13.742 -10.117 1 97.31 158 LEU B O 1
ATOM 3938 N N . LEU B 1 159 ? 3.764 -13.281 -7.91 1 98 159 LEU B N 1
ATOM 3939 C CA . LEU B 1 159 ? 3.389 -11.891 -8.164 1 98 159 LEU B CA 1
ATOM 3940 C C . LEU B 1 159 ? 4.531 -11.133 -8.82 1 98 159 LEU B C 1
ATOM 3942 O O . LEU B 1 159 ? 4.301 -10.297 -9.703 1 98 159 LEU B O 1
ATOM 3946 N N . GLU B 1 160 ? 5.711 -11.43 -8.453 1 97.69 160 GLU B N 1
ATOM 3947 C CA . GLU B 1 160 ? 6.871 -10.805 -9.086 1 97.69 160 GLU B CA 1
ATOM 3948 C C . GLU B 1 160 ? 7.008 -11.242 -10.547 1 97.69 160 GLU B C 1
ATOM 3950 O O . GLU B 1 160 ? 7.395 -10.445 -11.406 1 97.69 160 GLU B O 1
ATOM 3955 N N . ILE B 1 161 ? 6.699 -12.43 -10.773 1 98.12 161 ILE B N 1
ATOM 3956 C CA . ILE B 1 161 ? 6.746 -12.93 -12.141 1 98.12 161 ILE B CA 1
ATOM 3957 C C . ILE B 1 161 ? 5.695 -12.2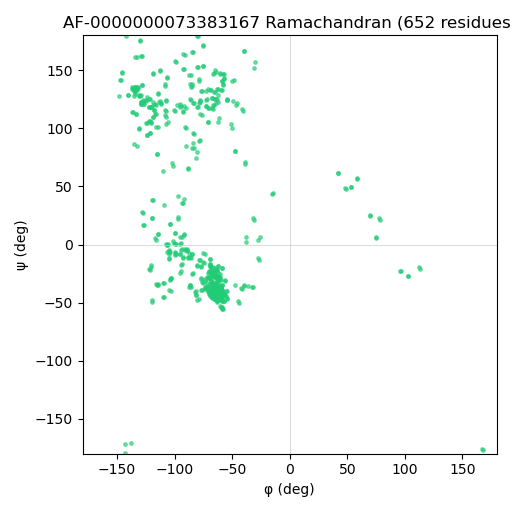19 -12.992 1 98.12 161 ILE B C 1
ATOM 3959 O O . ILE B 1 161 ? 5.973 -11.805 -14.117 1 98.12 161 ILE B O 1
ATOM 3963 N N . ILE B 1 162 ? 4.539 -12.055 -12.469 1 98.19 162 ILE B N 1
ATOM 3964 C CA . ILE B 1 162 ? 3.48 -11.336 -13.164 1 98.19 162 ILE B CA 1
ATOM 3965 C C . ILE B 1 162 ? 3.947 -9.914 -13.477 1 98.19 162 ILE B C 1
ATOM 3967 O O . ILE B 1 162 ? 3.752 -9.414 -14.586 1 98.19 162 ILE B O 1
ATOM 3971 N N . ALA B 1 163 ? 4.555 -9.312 -12.516 1 97.19 163 ALA B N 1
ATOM 3972 C CA . ALA B 1 163 ? 5.031 -7.941 -12.664 1 97.19 163 ALA B CA 1
ATOM 3973 C C . ALA B 1 163 ? 6.141 -7.855 -13.703 1 97.19 163 ALA B C 1
ATOM 3975 O O . ALA B 1 163 ? 6.184 -6.914 -14.5 1 97.19 163 ALA B O 1
ATOM 3976 N N . ASP B 1 164 ? 6.953 -8.828 -13.688 1 96.75 164 ASP B N 1
ATOM 3977 C CA . ASP B 1 164 ? 8.109 -8.82 -14.586 1 96.75 164 ASP B CA 1
ATOM 3978 C C . ASP B 1 164 ? 7.68 -9.039 -16.031 1 96.75 164 ASP B C 1
ATOM 3980 O O . ASP B 1 164 ? 8.164 -8.352 -16.938 1 96.75 164 ASP B O 1
ATOM 3984 N N . ALA B 1 165 ? 6.77 -9.898 -16.219 1 97.44 165 ALA B N 1
ATOM 3985 C CA . ALA B 1 165 ? 6.441 -10.344 -17.578 1 97.44 165 ALA B CA 1
ATOM 3986 C C . ALA B 1 165 ? 5.113 -9.75 -18.047 1 97.44 165 ALA B C 1
ATOM 3988 O O . ALA B 1 165 ? 4.672 -10.008 -19.156 1 97.44 165 ALA B O 1
ATOM 3989 N N . SER B 1 166 ? 4.48 -8.961 -17.219 1 97.38 166 SER B N 1
ATOM 3990 C CA . SER B 1 166 ? 3.125 -8.508 -17.516 1 97.38 166 SER B CA 1
ATOM 3991 C C . SER B 1 166 ? 2.225 -9.672 -17.922 1 97.38 166 SER B C 1
ATOM 3993 O O . SER B 1 166 ? 1.571 -9.625 -18.969 1 97.38 166 SER B O 1
ATOM 3995 N N . LEU B 1 167 ? 2.293 -10.742 -17.094 1 97.56 167 LEU B N 1
ATOM 3996 C CA . LEU B 1 167 ? 1.534 -11.953 -17.391 1 97.56 167 LEU B CA 1
ATOM 3997 C C . LEU B 1 167 ? 0.035 -11.688 -17.297 1 97.56 167 LEU B C 1
ATOM 3999 O O . LEU B 1 167 ? -0.464 -11.281 -16.25 1 97.56 167 LEU B O 1
ATOM 4003 N N . PRO B 1 168 ? -0.661 -11.891 -18.391 1 97.62 168 PRO B N 1
ATOM 4004 C CA . PRO B 1 168 ? -2.107 -11.664 -18.328 1 97.62 168 PRO B CA 1
ATOM 4005 C C . PRO B 1 168 ? -2.838 -12.727 -17.516 1 97.62 168 PRO B C 1
ATOM 4007 O O . PRO B 1 168 ? -3.055 -13.836 -17.984 1 97.62 168 PRO B O 1
ATOM 4010 N N . MET B 1 169 ? -3.264 -12.445 -16.344 1 96.94 169 MET B N 1
ATOM 4011 C CA . MET B 1 169 ? -3.818 -13.398 -15.398 1 96.94 169 MET B CA 1
ATOM 4012 C C . MET B 1 169 ? -5.312 -13.594 -15.633 1 96.94 169 MET B C 1
ATOM 4014 O O . MET B 1 169 ? -6.02 -12.641 -15.969 1 96.94 169 MET B O 1
ATOM 4018 N N . LYS B 1 170 ? -5.773 -14.828 -15.391 1 96.38 170 LYS B N 1
ATOM 4019 C CA . LYS B 1 170 ? -7.195 -15.148 -15.484 1 96.38 170 LYS B CA 1
ATOM 4020 C C . LYS B 1 170 ? -7.785 -15.43 -14.102 1 96.38 170 LYS B C 1
ATOM 4022 O O . LYS B 1 170 ? -8.883 -14.969 -13.789 1 96.38 170 LYS B O 1
ATOM 4027 N N . LEU B 1 171 ? -7.051 -16.203 -13.391 1 95.62 171 LEU B N 1
ATOM 4028 C CA . LEU B 1 171 ? -7.5 -16.562 -12.055 1 95.62 171 LEU B CA 1
ATOM 4029 C C . LEU B 1 171 ? -6.352 -16.484 -11.055 1 95.62 171 LEU B C 1
ATOM 4031 O O . LEU B 1 171 ? -5.234 -16.906 -11.352 1 95.62 171 LEU B O 1
ATOM 4035 N N . PHE B 1 172 ? -6.594 -15.891 -9.891 1 95.69 172 PHE B N 1
ATOM 4036 C CA . PHE B 1 172 ? -5.656 -15.883 -8.781 1 95.69 172 PHE B CA 1
ATOM 4037 C C . PHE B 1 172 ? -6.359 -16.234 -7.473 1 95.69 172 PHE B C 1
ATOM 4039 O O . PHE B 1 172 ? -7.234 -15.5 -7.016 1 95.69 172 PHE B O 1
ATOM 4046 N N . TRP B 1 173 ? -6.031 -17.359 -6.945 1 91.12 173 TRP B N 1
ATOM 4047 C CA . TRP B 1 173 ? -6.562 -17.844 -5.676 1 91.12 173 TRP B CA 1
ATOM 4048 C C . TRP B 1 173 ? -5.504 -17.766 -4.578 1 91.12 173 TRP B C 1
ATOM 4050 O O . TRP B 1 173 ? -4.477 -18.453 -4.656 1 91.12 173 TRP B O 1
ATOM 4060 N N . TYR B 1 174 ? -5.75 -16.938 -3.586 1 90.44 174 TYR B N 1
ATOM 4061 C CA . TYR B 1 174 ? -4.801 -16.703 -2.506 1 90.44 174 TYR B CA 1
ATOM 4062 C C . TYR B 1 174 ? -5.504 -16.688 -1.153 1 90.44 174 TYR B C 1
ATOM 4064 O O . TYR B 1 174 ? -6.277 -15.781 -0.857 1 90.44 174 TYR B O 1
ATOM 4072 N N . GLY B 1 175 ? -5.242 -17.625 -0.296 1 82.06 175 GLY B N 1
ATOM 4073 C CA . GLY B 1 175 ? -5.879 -17.641 1.012 1 82.06 175 GLY B CA 1
ATOM 4074 C C . GLY B 1 175 ? -5.695 -18.938 1.753 1 82.06 175 GLY B C 1
ATOM 4075 O O . GLY B 1 175 ? -4.887 -19.781 1.35 1 82.06 175 GLY B O 1
ATOM 4076 N N . THR B 1 176 ? -6.395 -18.953 2.992 1 71 176 THR B N 1
ATOM 4077 C CA . THR B 1 176 ? -6.258 -20.094 3.898 1 71 176 THR B CA 1
ATOM 4078 C C . THR B 1 176 ? -6.777 -21.375 3.246 1 71 176 THR B C 1
ATOM 4080 O O . THR B 1 176 ? -7.785 -21.344 2.535 1 71 176 THR B O 1
ATOM 4083 N N . GLY B 1 177 ? -5.898 -22.25 3.355 1 60.88 177 GLY B N 1
ATOM 4084 C CA . GLY B 1 177 ? -6.238 -23.594 2.881 1 60.88 177 GLY B CA 1
ATOM 4085 C C . GLY B 1 177 ? -5.648 -24.688 3.738 1 60.88 177 GLY B C 1
ATOM 4086 O O . GLY B 1 177 ? -5.301 -24.469 4.898 1 60.88 177 GLY B O 1
ATOM 4087 N N . VAL B 1 178 ? -5.727 -25.781 3.373 1 51.5 178 VAL B N 1
ATOM 4088 C CA . VAL B 1 178 ? -5.273 -26.938 4.121 1 51.5 178 VAL B CA 1
ATOM 4089 C C . VAL B 1 178 ? -3.797 -26.781 4.48 1 51.5 178 VAL B C 1
ATOM 4091 O O . VAL B 1 178 ? -3.369 -27.188 5.566 1 51.5 178 VAL B O 1
ATOM 4094 N N . ASN B 1 179 ? -3.066 -26.125 3.672 1 49.88 179 ASN B N 1
ATOM 4095 C CA . ASN B 1 179 ? -1.618 -26.078 3.848 1 49.88 179 ASN B CA 1
ATOM 4096 C C . ASN B 1 179 ? -1.165 -24.734 4.418 1 49.88 179 ASN B C 1
ATOM 4098 O O . ASN B 1 179 ? 0.03 -24.516 4.629 1 49.88 179 ASN B O 1
ATOM 4102 N N . TYR B 1 180 ? -2.01 -23.797 4.562 1 57.59 180 TYR B N 1
ATOM 4103 C CA . TYR B 1 180 ? -1.641 -22.5 5.094 1 57.59 180 TYR B CA 1
ATOM 4104 C C . TYR B 1 180 ? -1.777 -22.453 6.609 1 57.59 180 TYR B C 1
ATOM 4106 O O . TYR B 1 180 ? -2.877 -22.266 7.137 1 57.59 180 TYR B O 1
ATOM 4114 N N . THR B 1 181 ? -0.625 -22.953 7.211 1 57.28 181 THR B N 1
ATOM 4115 C CA . THR B 1 181 ? -0.641 -23.047 8.664 1 57.28 181 THR B CA 1
ATOM 4116 C C . THR B 1 181 ? -0.794 -21.656 9.289 1 57.28 181 THR B C 1
ATOM 4118 O O . THR B 1 181 ? -1.422 -21.5 10.336 1 57.28 181 THR B O 1
ATOM 4121 N N . SER B 1 182 ? -0.142 -20.734 8.562 1 61.62 182 SER B N 1
ATOM 4122 C CA . SER B 1 182 ? -0.24 -19.422 9.203 1 61.62 182 SER B CA 1
ATOM 4123 C C . SER B 1 182 ? -1.599 -18.781 8.945 1 61.62 182 SER B C 1
ATOM 4125 O O . SER B 1 182 ? -2.068 -18.75 7.805 1 61.62 182 SER B O 1
ATOM 4127 N N . ASN B 1 183 ? -2.205 -18.5 9.992 1 66.75 183 ASN B N 1
ATOM 4128 C CA . ASN B 1 183 ? -3.539 -17.906 9.93 1 66.75 183 ASN B CA 1
ATOM 4129 C C . ASN B 1 183 ? -3.494 -16.484 9.391 1 66.75 183 ASN B C 1
ATOM 4131 O O . ASN B 1 183 ? -4.512 -15.953 8.938 1 66.75 183 ASN B O 1
ATOM 4135 N N . ILE B 1 184 ? -2.248 -15.992 9.336 1 85.06 184 ILE B N 1
ATOM 4136 C CA . ILE B 1 184 ? -2.223 -14.578 8.969 1 85.06 184 ILE B CA 1
ATOM 4137 C C . ILE B 1 184 ? -1.216 -14.352 7.844 1 85.06 184 ILE B C 1
ATOM 4139 O O . ILE B 1 184 ? -0.087 -14.844 7.906 1 85.06 184 ILE B O 1
ATOM 4143 N N . MET B 1 185 ? -1.664 -13.734 6.816 1 88.75 185 MET B N 1
ATOM 4144 C CA . MET B 1 185 ? -0.792 -13.336 5.715 1 88.75 185 MET B CA 1
ATOM 4145 C C . MET B 1 185 ? 0.38 -12.5 6.227 1 88.75 185 MET B C 1
ATOM 4147 O O . MET B 1 185 ? 0.183 -11.5 6.918 1 88.75 185 MET B O 1
ATOM 4151 N N . ASP B 1 186 ? 1.515 -12.938 5.922 1 89.75 186 ASP B N 1
ATOM 4152 C CA . ASP B 1 186 ? 2.709 -12.18 6.277 1 89.75 186 ASP B CA 1
ATOM 4153 C C . ASP B 1 186 ? 3.098 -11.219 5.16 1 89.75 186 ASP B C 1
ATOM 4155 O O . ASP B 1 186 ? 3.785 -11.602 4.211 1 89.75 186 ASP B O 1
ATOM 4159 N N . ILE B 1 187 ? 2.797 -9.984 5.27 1 92.06 187 ILE B N 1
ATOM 4160 C CA . ILE B 1 187 ? 2.969 -8.969 4.234 1 92.06 187 ILE B CA 1
ATOM 4161 C C . ILE B 1 187 ? 4.457 -8.711 4.008 1 92.06 187 ILE B C 1
ATOM 4163 O O . ILE B 1 187 ? 4.852 -8.203 2.953 1 92.06 187 ILE B O 1
ATOM 4167 N N . ARG B 1 188 ? 5.344 -9.055 4.941 1 93.38 188 ARG B N 1
ATOM 4168 C CA . ARG B 1 188 ? 6.785 -8.852 4.805 1 93.38 188 ARG B CA 1
ATOM 4169 C C . ARG B 1 188 ? 7.34 -9.664 3.641 1 93.38 188 ARG B C 1
ATOM 4171 O O . ARG B 1 188 ? 8.344 -9.281 3.035 1 93.38 188 ARG B O 1
ATOM 4178 N N . ARG B 1 189 ? 6.598 -10.648 3.332 1 93.5 189 ARG B N 1
ATOM 4179 C CA . ARG B 1 189 ? 7.113 -11.609 2.363 1 93.5 189 ARG B CA 1
ATOM 4180 C C . ARG B 1 189 ? 6.66 -11.258 0.95 1 93.5 189 ARG B C 1
ATOM 4182 O O . ARG B 1 189 ? 7.09 -11.891 -0.018 1 93.5 189 ARG B O 1
ATOM 4189 N N . LEU B 1 190 ? 5.855 -10.266 0.808 1 96 190 LEU B N 1
ATOM 4190 C CA . LEU B 1 190 ? 5.293 -9.867 -0.479 1 96 190 LEU B CA 1
ATOM 4191 C C . LEU B 1 190 ? 6.062 -8.695 -1.075 1 96 190 LEU B C 1
ATOM 4193 O O . LEU B 1 190 ? 6.734 -7.957 -0.35 1 96 190 LEU B O 1
ATOM 4197 N N . PRO B 1 191 ? 5.953 -8.57 -2.363 1 95.06 191 PRO B N 1
ATOM 4198 C CA . PRO B 1 191 ? 6.668 -7.457 -3 1 95.06 191 PRO B CA 1
ATOM 4199 C C . PRO B 1 191 ? 6.219 -6.094 -2.479 1 95.06 191 PRO B C 1
ATOM 4201 O O . PRO B 1 191 ? 5.031 -5.891 -2.213 1 95.06 191 PRO B O 1
ATOM 4204 N N . LYS B 1 192 ? 7.094 -5.145 -2.426 1 92.38 192 LYS B N 1
ATOM 4205 C CA . LYS B 1 192 ? 6.855 -3.865 -1.764 1 92.38 192 LYS B CA 1
ATOM 4206 C C . LYS B 1 192 ? 6.352 -2.82 -2.756 1 92.38 192 LYS B C 1
ATOM 4208 O O . LYS B 1 192 ? 5.781 -1.804 -2.355 1 92.38 192 LYS B O 1
ATOM 4213 N N . ASN B 1 193 ? 6.496 -2.994 -4.035 1 90.44 193 ASN B N 1
ATOM 4214 C CA . ASN B 1 193 ? 6.168 -1.971 -5.02 1 90.44 193 ASN B CA 1
ATOM 4215 C C . ASN B 1 193 ? 5.23 -2.51 -6.098 1 90.44 193 ASN B C 1
ATOM 4217 O O . ASN B 1 193 ? 5.238 -2.025 -7.23 1 90.44 193 ASN B O 1
ATOM 4221 N N . LEU B 1 194 ? 4.508 -3.445 -5.754 1 93.44 194 LEU B N 1
ATOM 4222 C CA . LEU B 1 194 ? 3.699 -4.176 -6.723 1 93.44 194 LEU B CA 1
ATOM 4223 C C . LEU B 1 194 ? 2.709 -3.244 -7.414 1 93.44 194 LEU B C 1
ATOM 4225 O O . LEU B 1 194 ? 2.678 -3.164 -8.641 1 93.44 194 LEU B O 1
ATOM 4229 N N . PHE B 1 195 ? 2.061 -2.441 -6.695 1 93.31 195 PHE B N 1
ATOM 4230 C CA . PHE B 1 195 ? 0.893 -1.744 -7.223 1 93.31 195 PHE B CA 1
ATOM 4231 C C . PHE B 1 195 ? 1.292 -0.412 -7.844 1 93.31 195 PHE B C 1
ATOM 4233 O O . PHE B 1 195 ? 0.463 0.27 -8.453 1 93.31 195 PHE B O 1
ATOM 4240 N N . THR B 1 196 ? 2.488 -0.063 -7.75 1 91 196 THR B N 1
ATOM 4241 C CA . THR B 1 196 ? 2.996 1.107 -8.461 1 91 196 THR B CA 1
ATOM 4242 C C . THR B 1 196 ? 3.729 0.693 -9.734 1 91 196 THR B C 1
ATOM 4244 O O . THR B 1 196 ? 4.117 1.545 -10.531 1 91 196 THR B O 1
ATOM 4247 N N . ASN B 1 197 ? 3.893 -0.569 -9.898 1 93.19 197 ASN B N 1
ATOM 4248 C CA . ASN B 1 197 ? 4.566 -1.115 -11.07 1 93.19 197 ASN B CA 1
ATOM 4249 C C . ASN B 1 197 ? 3.635 -1.184 -12.273 1 93.19 197 ASN B C 1
ATOM 4251 O O . ASN B 1 197 ? 2.664 -1.941 -12.273 1 93.19 197 ASN B O 1
ATOM 4255 N N . PRO B 1 198 ? 3.965 -0.471 -13.328 1 94.19 198 PRO B N 1
ATOM 4256 C CA . PRO B 1 198 ? 3.057 -0.427 -14.477 1 94.19 198 PRO B CA 1
ATOM 4257 C C . PRO B 1 198 ? 2.922 -1.779 -15.18 1 94.19 198 PRO B C 1
ATOM 4259 O O . PRO B 1 198 ? 1.85 -2.111 -15.688 1 94.19 198 PRO B O 1
ATOM 4262 N N . THR B 1 199 ? 3.975 -2.521 -15.195 1 96 199 THR B N 1
ATOM 4263 C CA . THR B 1 199 ? 3.939 -3.834 -15.828 1 96 199 THR B CA 1
ATOM 4264 C C . THR B 1 199 ? 3.023 -4.781 -15.062 1 96 199 THR B C 1
ATOM 4266 O O . THR B 1 199 ? 2.266 -5.547 -15.664 1 96 199 THR B O 1
ATOM 4269 N N . PHE B 1 200 ? 3.125 -4.66 -13.797 1 97.31 200 PHE B N 1
ATOM 4270 C CA . PHE B 1 200 ? 2.211 -5.465 -12.984 1 97.31 200 PHE B CA 1
ATOM 4271 C C . PHE B 1 200 ? 0.764 -5.066 -13.25 1 97.31 200 PHE B C 1
ATOM 4273 O O . PHE B 1 200 ? -0.094 -5.926 -13.453 1 97.31 200 PHE B O 1
ATOM 4280 N N . LYS B 1 201 ? 0.518 -3.824 -13.195 1 96.38 201 LYS B N 1
ATOM 4281 C CA . LYS B 1 201 ? -0.836 -3.314 -13.391 1 96.38 201 LYS B CA 1
ATOM 4282 C C . LYS B 1 201 ? -1.424 -3.801 -14.711 1 96.38 201 LYS B C 1
ATOM 4284 O O . LYS B 1 201 ? -2.592 -4.195 -14.773 1 96.38 201 LYS B O 1
ATOM 4289 N N . SER B 1 202 ? -0.624 -3.818 -15.695 1 97.19 202 SER B N 1
ATOM 4290 C CA . SER B 1 202 ? -1.073 -4.242 -17.016 1 97.19 202 SER B CA 1
ATOM 4291 C C . SER B 1 202 ? -1.476 -5.711 -17.016 1 97.19 202 SER B C 1
ATOM 4293 O O . SER B 1 202 ? -2.541 -6.066 -17.531 1 97.19 202 SER B O 1
ATOM 4295 N N . GLY B 1 203 ? -0.674 -6.559 -16.453 1 97.62 203 GLY B N 1
ATOM 4296 C CA . GLY B 1 203 ? -0.997 -7.973 -16.375 1 97.62 203 GLY B CA 1
ATOM 4297 C C . GLY B 1 203 ? -2.164 -8.266 -15.453 1 97.62 203 GLY B C 1
ATOM 4298 O O . GLY B 1 203 ? -3.053 -9.055 -15.797 1 97.62 203 GLY B O 1
ATOM 4299 N N . TRP B 1 204 ? -2.158 -7.641 -14.344 1 98 204 TRP B N 1
ATOM 4300 C CA . TRP B 1 204 ? -3.152 -7.863 -13.297 1 98 204 TRP B CA 1
ATOM 4301 C C . TRP B 1 204 ? -4.516 -7.328 -13.719 1 98 204 TRP B C 1
ATOM 4303 O O . TRP B 1 204 ? -5.551 -7.852 -13.305 1 98 204 TRP B O 1
ATOM 4313 N N . ALA B 1 205 ? -4.535 -6.309 -14.57 1 97.5 205 ALA B N 1
ATOM 4314 C CA . ALA B 1 205 ? -5.781 -5.711 -15.047 1 97.5 205 ALA B CA 1
ATOM 4315 C C . ALA B 1 205 ? -6.609 -6.723 -15.836 1 97.5 205 ALA B C 1
ATOM 4317 O O . ALA B 1 205 ? -7.82 -6.555 -15.992 1 97.5 205 ALA B O 1
ATOM 4318 N N . GLN B 1 206 ? -6 -7.77 -16.281 1 97.56 206 GLN B N 1
ATOM 4319 C CA . GLN B 1 206 ? -6.695 -8.766 -17.078 1 97.56 206 GLN B CA 1
ATOM 4320 C C . GLN B 1 206 ? -7.324 -9.844 -16.203 1 97.56 206 GLN B C 1
ATOM 4322 O O . GLN B 1 206 ? -8.023 -10.727 -16.703 1 97.56 206 GLN B O 1
ATOM 4327 N N . LEU B 1 207 ? -7.062 -9.758 -14.938 1 98.25 207 LEU B N 1
ATOM 4328 C CA . LEU B 1 207 ? -7.574 -10.758 -14.016 1 98.25 207 LEU B CA 1
ATOM 4329 C C . LEU B 1 207 ? -9.102 -10.82 -14.062 1 98.25 207 LEU B C 1
ATOM 4331 O O . LEU B 1 207 ? -9.766 -9.789 -13.969 1 98.25 207 LEU B O 1
ATOM 4335 N N . GLU B 1 208 ? -9.641 -12.047 -14.156 1 97.38 208 GLU B N 1
ATOM 4336 C CA . GLU B 1 208 ? -11.086 -12.227 -14.273 1 97.38 208 GLU B CA 1
ATOM 4337 C C . GLU B 1 208 ? -11.68 -12.812 -13 1 97.38 208 GLU B C 1
ATOM 4339 O O . GLU B 1 208 ? -12.836 -12.555 -12.672 1 97.38 208 GLU B O 1
ATOM 4344 N N . ASN B 1 209 ? -10.906 -13.641 -12.367 1 96.19 209 ASN B N 1
ATOM 4345 C CA . ASN B 1 209 ? -11.383 -14.359 -11.188 1 96.19 209 ASN B CA 1
ATOM 4346 C C . ASN B 1 209 ? -10.414 -14.211 -10.016 1 96.19 209 ASN B C 1
ATOM 4348 O O . ASN B 1 209 ? -9.242 -14.57 -10.125 1 96.19 209 ASN B O 1
ATOM 4352 N N . LEU B 1 210 ? -10.914 -13.695 -8.867 1 96.88 210 LEU B N 1
ATOM 4353 C CA . LEU B 1 210 ? -10.078 -13.477 -7.691 1 96.88 210 LEU B CA 1
ATOM 4354 C C . LEU B 1 210 ? -10.695 -14.141 -6.465 1 96.88 210 LEU B C 1
ATOM 4356 O O . LEU B 1 210 ? -11.875 -13.938 -6.172 1 96.88 210 LEU B O 1
ATOM 4360 N N . HIS B 1 211 ? -9.953 -14.984 -5.84 1 92.75 211 HIS B N 1
ATOM 4361 C CA . HIS B 1 211 ? -10.352 -15.656 -4.605 1 92.75 211 HIS B CA 1
ATOM 4362 C C . HIS B 1 211 ? -9.422 -15.289 -3.453 1 92.75 211 HIS B C 1
ATOM 4364 O O . HIS B 1 211 ? -8.227 -15.602 -3.49 1 92.75 211 HIS B O 1
ATOM 4370 N N . LEU B 1 212 ? -9.992 -14.633 -2.463 1 93.31 212 LEU B N 1
ATOM 4371 C CA . LEU B 1 212 ? -9.211 -14.227 -1.299 1 93.31 212 LEU B CA 1
ATOM 4372 C C . LEU B 1 212 ? -9.844 -14.742 -0.012 1 93.31 212 LEU B C 1
ATOM 4374 O O . LEU B 1 212 ? -11.023 -14.492 0.25 1 93.31 212 LEU B O 1
ATOM 4378 N N . ASP B 1 213 ? -9.133 -15.469 0.773 1 89.5 213 ASP B N 1
ATOM 4379 C CA . ASP B 1 213 ? -9.531 -15.977 2.084 1 89.5 213 ASP B CA 1
ATOM 4380 C C . ASP B 1 213 ? -8.453 -15.695 3.131 1 89.5 213 ASP B C 1
ATOM 4382 O O . ASP B 1 213 ? -7.461 -16.422 3.223 1 89.5 213 ASP B O 1
ATOM 4386 N N . HIS B 1 214 ? -8.703 -14.633 3.889 1 90.75 214 HIS B N 1
ATOM 4387 C CA . HIS B 1 214 ? -7.645 -14.188 4.785 1 90.75 214 HIS B CA 1
ATOM 4388 C C . HIS B 1 214 ? -8.227 -13.625 6.082 1 90.75 214 HIS B C 1
ATOM 4390 O O . HIS B 1 214 ? -9.32 -13.07 6.086 1 90.75 214 HIS B O 1
ATOM 4396 N N . LYS B 1 215 ? -7.473 -13.812 7.133 1 91.88 215 LYS B N 1
ATOM 4397 C CA . LYS B 1 215 ? -7.68 -13.008 8.336 1 91.88 215 LYS B CA 1
ATOM 4398 C C . LYS B 1 215 ? -7.07 -11.617 8.172 1 91.88 215 LYS B C 1
ATOM 4400 O O . LYS B 1 215 ? -5.871 -11.484 7.918 1 91.88 215 LYS B O 1
ATOM 4405 N N . LEU B 1 216 ? -7.855 -10.633 8.336 1 94.19 216 LEU B N 1
ATOM 4406 C CA . LEU B 1 216 ? -7.402 -9.258 8.164 1 94.19 216 LEU B CA 1
ATOM 4407 C C . LEU B 1 216 ? -6.625 -8.789 9.391 1 94.19 216 LEU B C 1
ATOM 4409 O O . LEU B 1 216 ? -6.98 -9.125 10.523 1 94.19 216 LEU B O 1
ATOM 4413 N N . THR B 1 217 ? -5.617 -8.047 9.188 1 94 217 THR B N 1
ATOM 4414 C CA . THR B 1 217 ? -4.855 -7.266 10.156 1 94 217 THR B CA 1
ATOM 4415 C C . THR B 1 217 ? -4.598 -5.855 9.633 1 94 217 THR B C 1
ATOM 4417 O O . THR B 1 217 ? -4.723 -5.598 8.438 1 94 217 THR B O 1
ATOM 4420 N N . PRO B 1 218 ? -4.285 -4.969 10.461 1 92 218 PRO B N 1
ATOM 4421 C CA . PRO B 1 218 ? -3.984 -3.621 9.977 1 92 218 PRO B CA 1
ATOM 4422 C C . PRO B 1 218 ? -2.834 -3.598 8.977 1 92 218 PRO B C 1
ATOM 4424 O O . PRO B 1 218 ? -2.736 -2.672 8.164 1 92 218 PRO B O 1
ATOM 4427 N N . TYR B 1 219 ? -2.035 -4.625 9 1 92.25 219 TYR B N 1
ATOM 4428 C CA . TYR B 1 219 ? -0.829 -4.637 8.18 1 92.25 219 TYR B CA 1
ATOM 4429 C C . TYR B 1 219 ? -1.129 -5.164 6.781 1 92.25 219 TYR B C 1
ATOM 4431 O O . TYR B 1 219 ? -0.516 -4.727 5.801 1 92.25 219 TYR B O 1
ATOM 4439 N N . ASN B 1 220 ? -2.031 -6.102 6.668 1 94.06 220 ASN B N 1
ATOM 4440 C CA . ASN B 1 220 ? -2.293 -6.676 5.352 1 94.06 220 ASN B CA 1
ATOM 4441 C C . ASN B 1 220 ? -3.533 -6.062 4.711 1 94.06 220 ASN B C 1
ATOM 4443 O O . ASN B 1 220 ? -3.846 -6.355 3.555 1 94.06 220 ASN B O 1
ATOM 4447 N N . TYR B 1 221 ? -4.133 -5.156 5.414 1 95.44 221 TYR B N 1
ATOM 4448 C CA . TYR B 1 221 ? -5.398 -4.535 5.043 1 95.44 221 TYR B CA 1
ATOM 4449 C C . TYR B 1 221 ? -5.297 -3.857 3.68 1 95.44 221 TYR B C 1
ATOM 4451 O O . TYR B 1 221 ? -6.043 -4.191 2.756 1 95.44 221 TYR B O 1
ATOM 4459 N N . SER B 1 222 ? -4.359 -2.99 3.541 1 94.38 222 SER B N 1
ATOM 4460 C CA . SER B 1 222 ? -4.207 -2.209 2.316 1 94.38 222 SER B CA 1
ATOM 4461 C C . SER B 1 222 ? -3.789 -3.092 1.146 1 94.38 222 SER B C 1
ATOM 4463 O O . SER B 1 222 ? -4.188 -2.848 0.005 1 94.38 222 SER B O 1
ATOM 4465 N N . PHE B 1 223 ? -3.008 -4.105 1.423 1 95.69 223 PHE B N 1
ATOM 4466 C CA . PHE B 1 223 ? -2.557 -5.008 0.368 1 95.69 223 PHE B CA 1
ATOM 4467 C C . PHE B 1 223 ? -3.736 -5.746 -0.253 1 95.69 223 PHE B C 1
ATOM 4469 O O . PHE B 1 223 ? -3.881 -5.777 -1.478 1 95.69 223 PHE B O 1
ATOM 4476 N N . ILE B 1 224 ? -4.586 -6.281 0.562 1 96.75 224 ILE B N 1
ATOM 4477 C CA . ILE B 1 224 ? -5.754 -7.035 0.112 1 96.75 224 ILE B CA 1
ATOM 4478 C C . ILE B 1 224 ? -6.707 -6.113 -0.643 1 96.75 224 ILE B C 1
ATOM 4480 O O . ILE B 1 224 ? -7.223 -6.473 -1.701 1 96.75 224 ILE B O 1
ATOM 4484 N N . LEU B 1 225 ? -6.875 -4.949 -0.1 1 97.25 225 LEU B N 1
ATOM 4485 C CA . LEU B 1 225 ? -7.723 -3.963 -0.759 1 97.25 225 LEU B CA 1
ATOM 4486 C C . LEU B 1 225 ? -7.188 -3.629 -2.148 1 97.25 225 LEU B C 1
ATOM 4488 O O . LEU B 1 225 ? -7.945 -3.607 -3.121 1 97.25 225 LEU B O 1
ATOM 4492 N N . ASN B 1 226 ? -5.914 -3.459 -2.236 1 96.69 226 ASN B N 1
ATOM 4493 C CA . ASN B 1 226 ? -5.281 -3.104 -3.5 1 96.69 226 ASN B CA 1
ATOM 4494 C C . ASN B 1 226 ? -5.371 -4.242 -4.512 1 96.69 226 ASN B C 1
ATOM 4496 O O . ASN B 1 226 ? -5.496 -3.998 -5.715 1 96.69 226 ASN B O 1
ATOM 4500 N N . MET B 1 227 ? -5.332 -5.461 -4.066 1 97.38 227 MET B N 1
ATOM 4501 C CA . MET B 1 227 ? -5.465 -6.598 -4.977 1 97.38 227 MET B CA 1
ATOM 4502 C C . MET B 1 227 ? -6.793 -6.539 -5.727 1 97.38 227 MET B C 1
ATOM 4504 O O . MET B 1 227 ? -6.859 -6.891 -6.906 1 97.38 227 MET B O 1
ATOM 4508 N N . ILE B 1 228 ? -7.75 -6.078 -5.07 1 97.69 228 ILE B N 1
ATOM 4509 C CA . ILE B 1 228 ? -9.086 -6.016 -5.652 1 97.69 228 ILE B CA 1
ATOM 4510 C C . ILE B 1 228 ? -9.203 -4.781 -6.543 1 97.69 228 ILE B C 1
ATOM 4512 O O . ILE B 1 228 ? -9.625 -4.879 -7.699 1 97.69 228 ILE B O 1
ATOM 4516 N N . LEU B 1 229 ? -8.695 -3.641 -6.07 1 97 229 LEU B N 1
ATOM 4517 C CA . LEU B 1 229 ? -8.961 -2.357 -6.707 1 97 229 LEU B CA 1
ATOM 4518 C C . LEU B 1 229 ? -8.086 -2.174 -7.941 1 97 229 LEU B C 1
ATOM 4520 O O . LEU B 1 229 ? -8.375 -1.324 -8.789 1 97 229 LEU B O 1
ATOM 4524 N N . HIS B 1 230 ? -7.09 -2.992 -8.102 1 96.69 230 HIS B N 1
ATOM 4525 C CA . HIS B 1 230 ? -6.223 -2.906 -9.266 1 96.69 230 HIS B CA 1
ATOM 4526 C C . HIS B 1 230 ? -6.605 -3.943 -10.32 1 96.69 230 HIS B C 1
ATOM 4528 O O . HIS B 1 230 ? -5.867 -4.164 -11.281 1 96.69 230 HIS B O 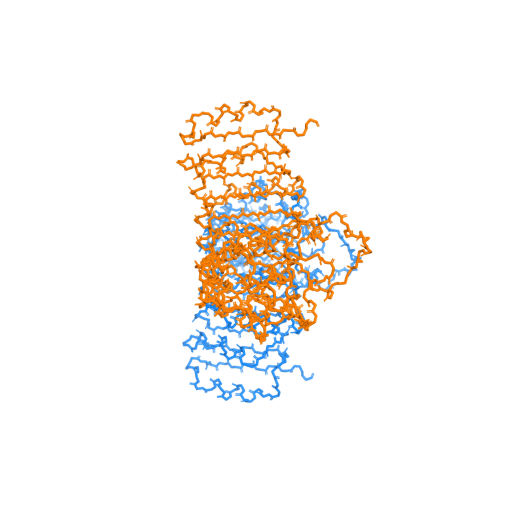1
ATOM 4534 N N . ALA B 1 231 ? -7.719 -4.578 -10.133 1 97.56 231 ALA B N 1
ATOM 4535 C CA . ALA B 1 231 ? -8.25 -5.535 -11.109 1 97.56 231 ALA B CA 1
ATOM 4536 C C . ALA B 1 231 ? -9.57 -5.047 -11.688 1 97.56 231 ALA B C 1
ATOM 4538 O O . ALA B 1 231 ? -10.633 -5.598 -11.383 1 97.56 231 ALA B O 1
ATOM 4539 N N . PRO B 1 232 ? -9.516 -4.117 -12.609 1 96.44 232 PRO B N 1
ATOM 4540 C CA . PRO B 1 232 ? -10.742 -3.482 -13.102 1 96.44 232 PRO B CA 1
ATOM 4541 C C . PRO B 1 232 ? -11.602 -4.43 -13.93 1 96.44 232 PRO B C 1
ATOM 4543 O O . PRO B 1 232 ? -12.812 -4.211 -14.062 1 96.44 232 PRO B O 1
ATOM 4546 N N . ASN B 1 233 ? -11.055 -5.492 -14.406 1 96.75 233 ASN B N 1
ATOM 4547 C CA . ASN B 1 233 ? -11.797 -6.363 -15.305 1 96.75 233 ASN B CA 1
ATOM 4548 C C . ASN B 1 233 ? -12.266 -7.633 -14.602 1 96.75 233 ASN B C 1
ATOM 4550 O O . ASN B 1 233 ? -12.578 -8.633 -15.258 1 96.75 233 ASN B O 1
ATOM 4554 N N . LEU B 1 234 ? -12.258 -7.566 -13.328 1 97.88 234 LEU B N 1
ATOM 4555 C CA . LEU B 1 234 ? -12.719 -8.711 -12.539 1 97.88 234 LEU B CA 1
ATOM 4556 C C . LEU B 1 234 ? -14.156 -9.062 -12.898 1 97.88 234 LEU B C 1
ATOM 4558 O O . LEU B 1 234 ? -15 -8.18 -13.047 1 97.88 234 LEU B O 1
ATOM 4562 N N . ARG B 1 235 ? -14.445 -10.312 -13.008 1 97.5 235 ARG B N 1
ATOM 4563 C CA . ARG B 1 235 ? -15.797 -10.797 -13.289 1 97.5 235 ARG B CA 1
ATOM 4564 C C . ARG B 1 235 ? -16.344 -11.617 -12.133 1 97.5 235 ARG B C 1
ATOM 4566 O O . ARG B 1 235 ? -17.547 -11.641 -11.891 1 97.5 235 ARG B O 1
ATOM 4573 N N . LYS B 1 236 ? -15.438 -12.305 -11.508 1 96.25 236 LYS B N 1
ATOM 4574 C CA . LYS B 1 236 ? -15.812 -13.133 -10.359 1 96.25 236 LYS B CA 1
ATOM 4575 C C . LYS B 1 236 ? -14.93 -12.836 -9.156 1 96.25 236 LYS B C 1
ATOM 4577 O O . LYS B 1 236 ? -13.711 -12.711 -9.289 1 96.25 236 LYS B O 1
ATOM 4582 N N . ILE B 1 237 ? -15.578 -12.742 -7.961 1 97.06 237 ILE B N 1
ATOM 4583 C CA . ILE B 1 237 ? -14.797 -12.484 -6.758 1 97.06 237 ILE B CA 1
ATOM 4584 C C . ILE B 1 237 ? -15.344 -13.312 -5.598 1 97.06 237 ILE B C 1
ATOM 4586 O O . ILE B 1 237 ? -16.547 -13.477 -5.465 1 97.06 237 ILE B O 1
ATOM 4590 N N . TYR B 1 238 ? -14.469 -13.984 -4.98 1 94 238 TYR B N 1
ATOM 4591 C CA . TYR B 1 238 ? -14.742 -14.68 -3.729 1 94 238 TYR B CA 1
ATOM 4592 C C . TYR B 1 238 ? -13.961 -14.062 -2.576 1 94 238 TYR B C 1
ATOM 4594 O O . TYR B 1 238 ? -12.734 -13.984 -2.623 1 94 238 TYR B O 1
ATOM 4602 N N . LEU B 1 239 ? -14.703 -13.625 -1.539 1 95.44 239 LEU B N 1
ATOM 4603 C CA . LEU B 1 239 ? -14.055 -13.008 -0.391 1 95.44 239 LEU B CA 1
ATOM 4604 C C . LEU B 1 239 ? -14.477 -13.688 0.907 1 95.44 239 LEU B C 1
ATOM 4606 O O . LEU B 1 239 ? -15.672 -13.805 1.188 1 95.44 239 LEU B O 1
ATOM 4610 N N . SER B 1 240 ? -13.555 -14.203 1.616 1 92.06 240 SER B N 1
ATOM 4611 C CA . SER B 1 240 ? -13.695 -14.656 2.996 1 92.06 240 SER B CA 1
ATOM 4612 C C . SER B 1 240 ? -12.727 -13.938 3.922 1 92.06 240 SER B C 1
ATOM 4614 O O . SER B 1 240 ? -11.555 -14.312 4.02 1 92.06 240 SER B O 1
ATOM 4616 N N . LEU B 1 241 ? -13.242 -12.891 4.551 1 94.69 241 LEU B N 1
ATOM 4617 C CA . LEU B 1 241 ? -12.398 -12.008 5.348 1 94.69 241 LEU B CA 1
ATOM 4618 C C . LEU B 1 241 ? -12.891 -11.945 6.793 1 94.69 241 LEU B C 1
ATOM 4620 O O . LEU B 1 241 ? -14.078 -11.727 7.043 1 94.69 241 LEU B O 1
ATOM 4624 N N . ALA B 1 242 ? -12.047 -12.227 7.711 1 92.5 242 ALA B N 1
ATOM 4625 C CA . ALA B 1 242 ? -12.273 -12.164 9.148 1 92.5 242 ALA B CA 1
ATOM 4626 C C . ALA B 1 242 ? -11.188 -11.352 9.844 1 92.5 242 ALA B C 1
ATOM 4628 O O . ALA B 1 242 ? -10.125 -11.102 9.266 1 92.5 242 ALA B O 1
ATOM 4629 N N . PRO B 1 243 ? -11.305 -10.836 11.078 1 95.19 243 PRO B N 1
ATOM 4630 C CA . PRO B 1 243 ? -12.453 -10.969 11.984 1 95.19 243 PRO B CA 1
ATOM 4631 C C . PRO B 1 243 ? -13.578 -9.992 11.648 1 95.19 243 PRO B C 1
ATOM 4633 O O . PRO B 1 243 ? -13.438 -9.164 10.75 1 95.19 243 PRO B O 1
ATOM 4636 N N . ARG B 1 244 ? -14.633 -10.008 12.352 1 94.5 244 ARG B N 1
ATOM 4637 C CA . ARG B 1 244 ? -15.883 -9.312 12.07 1 94.5 244 ARG B CA 1
ATOM 4638 C C . ARG B 1 244 ? -15.664 -7.809 11.969 1 94.5 244 ARG B C 1
ATOM 4640 O O . ARG B 1 244 ? -16 -7.195 10.953 1 94.5 244 ARG B O 1
ATOM 4647 N N . ASP B 1 245 ? -15.094 -7.203 12.953 1 94.19 245 ASP B N 1
ATOM 4648 C CA . ASP B 1 245 ? -14.969 -5.75 13.023 1 94.19 245 ASP B CA 1
ATOM 4649 C C . ASP B 1 245 ? -14.125 -5.211 11.867 1 94.19 245 ASP B C 1
ATOM 4651 O O . ASP B 1 245 ? -14.484 -4.211 11.242 1 94.19 245 ASP B O 1
ATOM 4655 N N . MET B 1 246 ? -13.094 -5.859 11.523 1 95.38 246 MET B N 1
ATOM 4656 C CA . MET B 1 246 ? -12.234 -5.418 10.438 1 95.38 246 MET B CA 1
ATOM 4657 C C . MET B 1 246 ? -12.891 -5.66 9.086 1 95.38 246 MET B C 1
ATOM 4659 O O . MET B 1 246 ? -12.727 -4.867 8.156 1 95.38 246 MET B O 1
ATOM 4663 N N . ALA B 1 247 ? -13.578 -6.738 9.039 1 96.62 247 ALA B N 1
ATOM 4664 C CA . ALA B 1 247 ? -14.289 -7.031 7.793 1 96.62 247 ALA B CA 1
ATOM 4665 C C . ALA B 1 247 ? -15.32 -5.953 7.484 1 96.62 247 ALA B C 1
ATOM 4667 O O . ALA B 1 247 ? -15.422 -5.492 6.344 1 96.62 247 ALA B O 1
ATOM 4668 N N . ILE B 1 248 ? -16.016 -5.57 8.438 1 95.31 248 ILE B N 1
ATOM 4669 C CA . ILE B 1 248 ? -17.031 -4.535 8.266 1 95.31 248 ILE B CA 1
ATOM 4670 C C . ILE B 1 248 ? -16.391 -3.256 7.754 1 95.31 248 ILE B C 1
ATOM 4672 O O . ILE B 1 248 ? -16.875 -2.643 6.801 1 95.31 248 ILE B O 1
ATOM 4676 N N . GLU B 1 249 ? -15.336 -2.883 8.367 1 95.38 249 GLU B N 1
ATOM 4677 C CA . GLU B 1 249 ? -14.602 -1.69 7.953 1 95.38 249 GLU B CA 1
ATOM 4678 C C . GLU B 1 249 ? -14.055 -1.846 6.535 1 95.38 249 GLU B C 1
ATOM 4680 O O . GLU B 1 249 ? -14.109 -0.907 5.738 1 95.38 249 GLU B O 1
ATOM 4685 N N . PHE B 1 250 ? -13.602 -3.01 6.262 1 97.25 250 PHE B N 1
ATOM 4686 C CA . PHE B 1 250 ? -13.023 -3.307 4.957 1 97.25 250 PHE B CA 1
ATOM 4687 C C . PHE B 1 250 ? -14.055 -3.135 3.852 1 97.25 250 PHE B C 1
ATOM 4689 O O . PHE B 1 250 ? -13.797 -2.453 2.855 1 97.25 250 PHE B O 1
ATOM 4696 N N . PHE B 1 251 ? -15.156 -3.654 4.031 1 97 251 PHE B N 1
ATOM 4697 C CA . PHE B 1 251 ? -16.203 -3.586 3.01 1 97 251 PHE B CA 1
ATOM 4698 C C . PHE B 1 251 ? -16.75 -2.172 2.895 1 97 251 PHE B C 1
ATOM 4700 O O . PHE B 1 251 ? -17.172 -1.748 1.813 1 97 251 PHE B O 1
ATOM 4707 N N . SER B 1 252 ? -16.688 -1.479 3.984 1 94.75 252 SER B N 1
ATOM 4708 C CA . SER B 1 252 ? -17.047 -0.07 3.91 1 94.75 252 SER B CA 1
ATOM 4709 C C . SER B 1 252 ? -16.094 0.704 3.006 1 94.75 252 SER B C 1
ATOM 4711 O O . SER B 1 252 ? -16.531 1.479 2.152 1 94.75 252 SER B O 1
ATOM 4713 N N . HIS B 1 253 ? -14.859 0.459 3.154 1 94.56 253 HIS B N 1
ATOM 4714 C CA . HIS B 1 253 ? -13.859 1.09 2.297 1 94.56 253 HIS B CA 1
ATOM 4715 C C . HIS B 1 253 ? -14.031 0.661 0.843 1 94.56 253 HIS B C 1
ATOM 4717 O O . HIS B 1 253 ? -13.945 1.487 -0.068 1 94.56 253 HIS B O 1
ATOM 4723 N N . LEU B 1 254 ? -14.273 -0.609 0.711 1 96.12 254 LEU B N 1
ATOM 4724 C CA . LEU B 1 254 ? -14.453 -1.154 -0.63 1 96.12 254 LEU B CA 1
ATOM 4725 C C . LEU B 1 254 ? -15.648 -0.511 -1.326 1 96.12 254 LEU B C 1
ATOM 4727 O O . LEU B 1 254 ? -15.562 -0.144 -2.5 1 96.12 254 LEU B O 1
ATOM 4731 N N . SER B 1 255 ? -16.672 -0.341 -0.625 1 95.12 255 SER B N 1
ATOM 4732 C CA . SER B 1 255 ? -17.891 0.212 -1.186 1 95.12 255 SER B CA 1
ATOM 4733 C C . SER B 1 255 ? -17.703 1.665 -1.607 1 95.12 255 SER B C 1
ATOM 4735 O O . SER B 1 255 ? -18.359 2.135 -2.547 1 95.12 255 SER B O 1
ATOM 4737 N N . GLN B 1 256 ? -16.766 2.324 -0.956 1 91.88 256 GLN B N 1
ATOM 4738 C CA . GLN B 1 256 ? -16.562 3.746 -1.211 1 91.88 256 GLN B CA 1
ATOM 4739 C C . GLN B 1 256 ? -15.469 3.971 -2.246 1 91.88 256 GLN B C 1
ATOM 4741 O O . GLN B 1 256 ? -15.188 5.109 -2.625 1 91.88 256 GLN B O 1
ATOM 4746 N N . SER B 1 257 ? -14.938 2.947 -2.723 1 92.69 2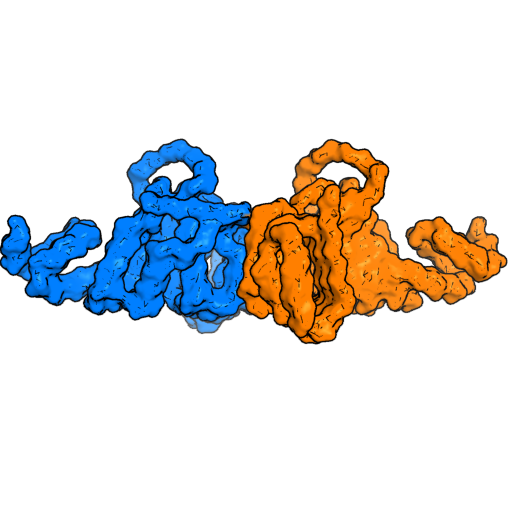57 SER B N 1
ATOM 4747 C CA . SER B 1 257 ? -13.812 3.072 -3.645 1 92.69 257 SER B CA 1
ATOM 4748 C C . SER B 1 257 ? -14.297 3.244 -5.082 1 92.69 257 SER B C 1
ATOM 4750 O O . SER B 1 257 ? -15.016 2.393 -5.605 1 92.69 257 SER B O 1
ATOM 4752 N N . PRO B 1 258 ? -13.867 4.262 -5.699 1 89.88 258 PRO B N 1
ATOM 4753 C CA . PRO B 1 258 ? -14.266 4.457 -7.098 1 89.88 258 PRO B CA 1
ATOM 4754 C C . PRO B 1 258 ? -13.648 3.426 -8.039 1 89.88 258 PRO B C 1
ATOM 4756 O O . PRO B 1 258 ? -14.141 3.229 -9.148 1 89.88 258 PRO B O 1
ATOM 4759 N N . SER B 1 259 ? -12.625 2.771 -7.57 1 90.81 259 SER B N 1
ATOM 4760 C CA . SER B 1 259 ? -11.898 1.834 -8.414 1 90.81 259 SER B CA 1
ATOM 4761 C C . SER B 1 259 ? -12.453 0.421 -8.289 1 90.81 259 SER B C 1
ATOM 4763 O O . SER B 1 259 ? -11.883 -0.529 -8.828 1 90.81 259 SER B O 1
ATOM 4765 N N . LEU B 1 260 ? -13.562 0.278 -7.598 1 95.19 260 LEU B N 1
ATOM 4766 C CA . LEU B 1 260 ? -14.203 -1.028 -7.496 1 95.19 260 LEU B CA 1
ATOM 4767 C C . LEU B 1 260 ? -14.648 -1.525 -8.867 1 95.19 260 LEU B C 1
ATOM 4769 O O . LEU B 1 260 ? -15.242 -0.772 -9.648 1 95.19 260 LEU B O 1
ATOM 4773 N N . PRO B 1 261 ? -14.344 -2.77 -9.141 1 94.44 261 PRO B N 1
ATOM 4774 C CA . PRO B 1 261 ? -14.719 -3.311 -10.453 1 94.44 261 PRO B CA 1
ATOM 4775 C C . PRO B 1 261 ? -16.219 -3.205 -10.727 1 94.44 261 PRO B C 1
ATOM 4777 O O . PRO B 1 261 ? -17.031 -3.416 -9.82 1 94.44 261 PRO B O 1
ATOM 4780 N N . SER B 1 262 ? -16.594 -2.928 -11.953 1 94.62 262 SER B N 1
ATOM 4781 C CA . SER B 1 262 ? -17.984 -2.695 -12.297 1 94.62 262 SER B CA 1
ATOM 4782 C C . SER B 1 262 ? -18.516 -3.779 -13.227 1 94.62 262 SER B C 1
ATOM 4784 O O . SER B 1 262 ? -19.625 -3.668 -13.75 1 94.62 262 SER B O 1
ATOM 4786 N N . SER B 1 263 ? -17.766 -4.793 -13.43 1 95.44 263 SER B N 1
ATOM 4787 C CA . SER B 1 263 ? -18.172 -5.816 -14.391 1 95.44 263 SER B CA 1
ATOM 4788 C C . SER B 1 263 ? -18.328 -7.176 -13.719 1 95.44 263 SER B C 1
ATOM 4790 O O . SER B 1 263 ? -18.203 -8.219 -14.367 1 95.44 263 SER B O 1
ATOM 4792 N N . LEU B 1 264 ? -18.547 -7.129 -12.445 1 97.12 264 LEU B N 1
ATOM 4793 C CA . LEU B 1 264 ? -18.656 -8.383 -11.711 1 97.12 264 LEU B CA 1
ATOM 4794 C C . LEU B 1 264 ? -19.922 -9.141 -12.102 1 97.12 264 LEU B C 1
ATOM 4796 O O . LEU B 1 264 ? -21 -8.555 -12.18 1 97.12 264 LEU B O 1
ATOM 4800 N N . GLU B 1 265 ? -19.75 -10.383 -12.359 1 96.88 265 GLU B N 1
ATOM 4801 C CA . GLU B 1 265 ? -20.859 -11.273 -12.688 1 96.88 265 GLU B CA 1
ATOM 4802 C C . GLU B 1 265 ? -21.219 -12.188 -11.508 1 96.88 265 GLU B C 1
ATOM 4804 O O . GLU B 1 265 ? -22.359 -12.625 -11.367 1 96.88 265 GLU B O 1
ATOM 4809 N N . ARG B 1 266 ? -20.219 -12.461 -10.758 1 95.94 266 ARG B N 1
ATOM 4810 C CA . ARG B 1 266 ? -20.406 -13.312 -9.586 1 95.94 266 ARG B CA 1
ATOM 4811 C C . ARG B 1 266 ? -19.688 -12.734 -8.367 1 95.94 266 ARG B C 1
ATOM 4813 O O . ARG B 1 266 ? -18.516 -12.398 -8.438 1 95.94 266 ARG B O 1
ATOM 4820 N N . ILE B 1 267 ? -20.406 -12.672 -7.254 1 96.19 267 ILE B N 1
ATOM 4821 C CA . ILE B 1 267 ? -19.859 -12.227 -5.98 1 96.19 267 ILE B CA 1
ATOM 4822 C C . ILE B 1 267 ? -20.188 -13.25 -4.895 1 96.19 267 ILE B C 1
ATOM 4824 O O . ILE B 1 267 ? -21.344 -13.609 -4.703 1 96.19 267 ILE B O 1
ATOM 4828 N N . ALA B 1 268 ? -19.156 -13.734 -4.328 1 92.94 268 ALA B N 1
ATOM 4829 C CA . ALA B 1 268 ? -19.328 -14.664 -3.211 1 92.94 268 ALA B CA 1
ATOM 4830 C C . ALA B 1 268 ? -18.672 -14.125 -1.944 1 92.94 268 ALA B C 1
ATOM 4832 O O . ALA B 1 268 ? -17.469 -13.883 -1.919 1 92.94 268 ALA B O 1
ATOM 4833 N N . LEU B 1 269 ? -19.438 -13.906 -0.957 1 94.44 269 LEU B N 1
ATOM 4834 C CA . LEU B 1 269 ? -18.953 -13.547 0.376 1 94.44 269 LEU B CA 1
ATOM 4835 C C . LEU B 1 269 ? -19.219 -14.672 1.369 1 94.44 269 LEU B C 1
ATOM 4837 O O . LEU B 1 269 ? -20.359 -15.109 1.53 1 94.44 269 LEU B O 1
ATOM 4841 N N . CYS B 1 270 ? -18.125 -15.148 1.955 1 88.44 270 CYS B N 1
ATOM 4842 C CA . CYS B 1 270 ? -18.25 -16.297 2.842 1 88.44 270 CYS B CA 1
ATOM 4843 C C . CYS B 1 270 ? -17.531 -16.062 4.16 1 88.44 270 CYS B C 1
ATOM 4845 O O . CYS B 1 270 ? -16.406 -15.539 4.176 1 88.44 270 CYS B O 1
ATOM 4847 N N . PHE B 1 271 ? -18.188 -16.406 5.285 1 88.81 271 PHE B N 1
ATOM 4848 C CA . PHE B 1 271 ? -17.594 -16.375 6.609 1 88.81 271 PHE B CA 1
ATOM 4849 C C . PHE B 1 271 ? -16.984 -15 6.891 1 88.81 271 PHE B C 1
ATOM 4851 O O . PHE B 1 271 ? -15.82 -14.898 7.277 1 88.81 271 PHE B O 1
ATOM 4858 N N . THR B 1 272 ? -17.781 -14.008 6.641 1 94.56 272 THR B N 1
ATOM 4859 C CA . THR B 1 272 ? -17.359 -12.625 6.809 1 94.56 272 THR B CA 1
ATOM 4860 C C . THR B 1 272 ? -18.5 -11.773 7.352 1 94.56 272 THR B C 1
ATOM 4862 O O . THR B 1 272 ? -19.516 -12.305 7.832 1 94.56 272 THR B O 1
ATOM 4865 N N . SER B 1 273 ? -18.25 -10.508 7.531 1 94.44 273 SER B N 1
ATOM 4866 C CA . SER B 1 273 ? -19.266 -9.586 8.039 1 94.44 273 SER B CA 1
ATOM 4867 C C . SER B 1 273 ? -19.297 -8.305 7.215 1 94.44 273 SER B C 1
ATOM 4869 O O . SER B 1 273 ? -18.25 -7.746 6.875 1 94.44 273 SER B O 1
ATOM 4871 N N . VAL B 1 274 ? -20.484 -7.922 6.855 1 94.88 274 VAL B N 1
ATOM 4872 C CA . VAL B 1 274 ? -20.688 -6.727 6.043 1 94.88 274 VAL B CA 1
ATOM 4873 C C . VAL B 1 274 ? -22 -6.055 6.438 1 94.88 274 VAL B C 1
ATOM 4875 O O . VAL B 1 274 ? -23 -6.73 6.715 1 94.88 274 VAL B O 1
ATOM 4878 N N . ARG B 1 275 ? -22 -4.754 6.453 1 91.62 275 ARG B N 1
ATOM 4879 C CA . ARG B 1 275 ? -23.25 -4.031 6.664 1 91.62 275 ARG B CA 1
ATOM 4880 C C . ARG B 1 275 ? -24.109 -4.051 5.406 1 91.62 275 ARG B C 1
ATOM 4882 O O . ARG B 1 275 ? -23.594 -3.998 4.289 1 91.62 275 ARG B O 1
ATOM 4889 N N . ALA B 1 276 ? -25.344 -3.943 5.594 1 88.62 276 ALA B N 1
ATOM 4890 C CA . ALA B 1 276 ? -26.281 -3.998 4.484 1 88.62 276 ALA B CA 1
ATOM 4891 C C . ALA B 1 276 ? -26.062 -2.834 3.52 1 88.62 276 ALA B C 1
ATOM 4893 O O . ALA B 1 276 ? -26.062 -3.021 2.301 1 88.62 276 ALA B O 1
ATOM 4894 N N . VAL B 1 277 ? -25.875 -1.698 4.031 1 89.44 277 VAL B N 1
ATOM 4895 C CA . VAL B 1 277 ? -25.734 -0.503 3.207 1 89.44 277 VAL B CA 1
ATOM 4896 C C . VAL B 1 277 ? -24.484 -0.625 2.326 1 89.44 277 VAL B C 1
ATOM 4898 O O . VAL B 1 277 ? -24.516 -0.263 1.146 1 89.44 277 VAL B O 1
ATOM 4901 N N . ASP B 1 278 ? -23.438 -1.154 2.902 1 93.69 278 ASP B N 1
ATOM 4902 C CA . ASP B 1 278 ? -22.203 -1.322 2.143 1 93.69 278 ASP B CA 1
ATOM 4903 C C . ASP B 1 278 ? -22.359 -2.414 1.085 1 93.69 278 ASP B C 1
ATOM 4905 O O . ASP B 1 278 ? -21.875 -2.266 -0.041 1 93.69 278 ASP B O 1
ATOM 4909 N N . LEU B 1 279 ? -23.031 -3.457 1.479 1 93.25 279 LEU B N 1
ATOM 4910 C CA . LEU B 1 279 ? -23.266 -4.543 0.533 1 93.25 279 LEU B CA 1
ATOM 4911 C C . LEU B 1 279 ? -24.047 -4.051 -0.676 1 93.25 279 LEU B C 1
ATOM 4913 O O . LEU B 1 279 ? -23.672 -4.309 -1.819 1 93.25 279 LEU B O 1
ATOM 4917 N N . ILE B 1 280 ? -25.031 -3.371 -0.477 1 90.88 280 ILE B N 1
ATOM 4918 C CA . ILE B 1 280 ? -25.875 -2.863 -1.552 1 90.88 280 ILE B CA 1
ATOM 4919 C C . ILE B 1 280 ? -25.062 -1.94 -2.457 1 90.88 280 ILE B C 1
ATOM 4921 O O . ILE B 1 280 ? -25.188 -1.996 -3.682 1 90.88 280 ILE B O 1
ATOM 4925 N N . THR B 1 281 ? -24.266 -1.106 -1.84 1 93.06 281 THR B N 1
ATOM 4926 C CA . THR B 1 281 ? -23.422 -0.201 -2.611 1 93.06 281 THR B CA 1
ATOM 4927 C C . THR B 1 281 ? -22.453 -0.984 -3.492 1 93.06 281 THR B C 1
ATOM 4929 O O . THR B 1 281 ? -22.281 -0.667 -4.672 1 93.06 281 THR B O 1
ATOM 4932 N N . ILE B 1 282 ? -21.875 -2.006 -2.949 1 95.75 282 ILE B N 1
ATOM 4933 C CA . ILE B 1 282 ? -20.938 -2.84 -3.682 1 95.75 282 ILE B CA 1
ATOM 4934 C C . ILE B 1 282 ? -21.641 -3.521 -4.848 1 95.75 282 ILE B C 1
ATOM 4936 O O . ILE B 1 282 ? -21.141 -3.514 -5.977 1 95.75 282 ILE B O 1
ATOM 4940 N N . LEU B 1 283 ? -22.781 -4.027 -4.586 1 94.19 283 LEU B N 1
ATOM 4941 C CA . LEU B 1 283 ? -23.547 -4.719 -5.621 1 94.19 283 LEU B CA 1
ATOM 4942 C C . LEU B 1 283 ? -24 -3.748 -6.707 1 94.19 283 LEU B C 1
ATOM 4944 O O . LEU B 1 283 ? -24.016 -4.098 -7.891 1 94.19 283 LEU B O 1
ATOM 4948 N N . SER B 1 284 ? -24.281 -2.59 -6.363 1 92.81 284 SER B N 1
ATOM 4949 C CA . SER B 1 284 ? -24.797 -1.596 -7.297 1 92.81 284 SER B CA 1
ATOM 4950 C C . SER B 1 284 ? -23.75 -1.208 -8.336 1 92.81 284 SER B C 1
ATOM 4952 O O . SER B 1 284 ? -24.094 -0.782 -9.438 1 92.81 284 SER B O 1
ATOM 4954 N N . HIS B 1 285 ? -22.531 -1.397 -7.992 1 93.88 285 HIS B N 1
ATOM 4955 C CA . HIS B 1 285 ? -21.469 -1.098 -8.945 1 93.88 285 HIS B CA 1
ATOM 4956 C C . HIS B 1 285 ? -21.547 -2.012 -10.164 1 93.88 285 HIS B C 1
ATOM 4958 O O . HIS B 1 285 ? -21.125 -1.633 -11.258 1 93.88 285 HIS B O 1
ATOM 4964 N N . SER B 1 286 ? -22.094 -3.193 -9.922 1 94.56 286 SER B N 1
ATOM 4965 C CA . SER B 1 286 ? -22.188 -4.184 -10.992 1 94.56 286 SER B CA 1
ATOM 4966 C C . SER B 1 286 ? -23.641 -4.551 -11.258 1 94.56 286 SER B C 1
ATOM 4968 O O . SER B 1 286 ? -23.969 -5.711 -11.523 1 94.56 286 SER B O 1
ATOM 4970 N N . ARG B 1 287 ? -24.469 -3.604 -11.195 1 92.69 287 ARG B N 1
ATOM 4971 C CA . ARG B 1 287 ? -25.906 -3.799 -11.305 1 92.69 287 ARG B CA 1
ATOM 4972 C C . ARG B 1 287 ? -26.281 -4.445 -12.641 1 92.69 287 ARG B C 1
ATOM 4974 O O . ARG B 1 287 ? -27.141 -5.32 -12.695 1 92.69 287 ARG B O 1
ATOM 4981 N N . GLN B 1 288 ? -25.594 -4.086 -13.68 1 93.19 288 GLN B N 1
ATOM 4982 C CA . GLN B 1 288 ? -25.969 -4.508 -15.023 1 93.19 288 GLN B CA 1
ATOM 4983 C C . GLN B 1 288 ? -25.328 -5.844 -15.383 1 93.19 288 GLN B C 1
ATOM 4985 O O . GLN B 1 288 ? -25.734 -6.488 -16.359 1 93.19 288 GLN B O 1
ATOM 4990 N N . THR B 1 289 ? -24.406 -6.242 -14.547 1 95.06 289 THR B N 1
ATOM 4991 C CA . THR B 1 289 ? -23.656 -7.418 -14.969 1 95.06 289 THR B CA 1
ATOM 4992 C C . THR B 1 289 ? -23.797 -8.547 -13.953 1 95.06 289 THR B C 1
ATOM 4994 O O . THR B 1 289 ? -23.547 -9.711 -14.273 1 95.06 289 THR B O 1
ATOM 4997 N N . LEU B 1 290 ? -24.188 -8.32 -12.789 1 94.81 290 LEU B N 1
ATOM 4998 C CA . LEU B 1 290 ? -24.234 -9.297 -11.703 1 94.81 290 LEU B CA 1
ATOM 4999 C C . LEU B 1 290 ? -25.234 -10.398 -12.008 1 94.81 290 LEU B C 1
ATOM 5001 O O . LEU B 1 290 ? -26.422 -10.117 -12.227 1 94.81 290 LEU B O 1
ATOM 5005 N N . LYS B 1 291 ? -24.812 -11.633 -11.969 1 92.88 291 LYS B N 1
ATOM 5006 C CA . LYS B 1 291 ? -25.656 -12.781 -12.289 1 92.88 291 LYS B CA 1
ATOM 5007 C C . LYS B 1 291 ? -25.875 -13.664 -11.07 1 92.88 291 LYS B C 1
ATOM 5009 O O . LYS B 1 291 ? -26.922 -14.281 -10.914 1 92.88 291 LYS B O 1
ATOM 5014 N N . ARG B 1 292 ? -24.844 -13.727 -10.289 1 92.44 292 ARG B N 1
ATOM 5015 C CA . ARG B 1 292 ? -24.906 -14.641 -9.156 1 92.44 292 ARG B CA 1
ATOM 5016 C C . ARG B 1 292 ? -24.359 -13.992 -7.895 1 92.44 292 ARG B C 1
ATOM 5018 O O . ARG B 1 292 ? -23.297 -13.359 -7.926 1 92.44 292 ARG B O 1
ATOM 5025 N N . LEU B 1 293 ? -25.109 -14.156 -6.793 1 92.5 293 LEU B N 1
ATOM 5026 C CA . LEU B 1 293 ? -24.703 -13.656 -5.484 1 92.5 293 LEU B CA 1
ATOM 5027 C C . LEU B 1 293 ? -24.781 -14.766 -4.434 1 92.5 293 LEU B C 1
ATOM 5029 O O . LEU B 1 293 ? -25.797 -15.43 -4.293 1 92.5 293 LEU B O 1
ATOM 5033 N N . ILE B 1 294 ? -23.641 -14.992 -3.824 1 88.38 294 ILE B N 1
ATOM 5034 C CA . ILE B 1 294 ? -23.578 -16 -2.773 1 88.38 294 ILE B CA 1
ATOM 5035 C C . ILE B 1 294 ? -23.219 -15.336 -1.444 1 88.38 294 ILE B C 1
ATOM 5037 O O . ILE B 1 294 ? -22.156 -14.703 -1.322 1 88.38 294 ILE B O 1
ATOM 5041 N N . LEU B 1 295 ? -24.062 -15.469 -0.495 1 90.69 295 LEU B N 1
ATOM 5042 C CA . LEU B 1 295 ? -23.844 -14.992 0.868 1 90.69 295 LEU B CA 1
ATOM 5043 C C . LEU B 1 295 ? -23.922 -16.156 1.86 1 90.69 295 LEU B C 1
ATOM 5045 O O . LEU B 1 295 ? -25 -16.656 2.15 1 90.69 295 LEU B O 1
ATOM 5049 N N . ASP B 1 296 ? -22.719 -16.531 2.316 1 85.81 296 ASP B N 1
ATOM 5050 C CA . ASP B 1 296 ? -22.625 -17.688 3.203 1 85.81 296 ASP B CA 1
ATOM 5051 C C . ASP B 1 296 ? -22.094 -17.281 4.574 1 85.81 296 ASP B C 1
ATOM 5053 O O . ASP B 1 296 ? -20.922 -16.938 4.715 1 85.81 296 ASP B O 1
ATOM 5057 N N . ASP B 1 297 ? -22.922 -17.344 5.699 1 87.12 297 ASP B N 1
ATOM 5058 C CA . ASP B 1 297 ? -22.531 -17.062 7.074 1 87.12 297 ASP B CA 1
ATOM 5059 C C . ASP B 1 297 ? -21.984 -15.641 7.203 1 87.12 297 ASP B C 1
ATOM 5061 O O . ASP B 1 297 ? -20.859 -15.438 7.672 1 87.12 297 ASP B O 1
ATOM 5065 N N . ILE B 1 298 ? -22.844 -14.758 6.797 1 89.44 298 ILE B N 1
ATOM 5066 C CA . ILE B 1 298 ? -22.453 -13.352 6.816 1 89.44 298 ILE B CA 1
ATOM 5067 C C . ILE B 1 298 ? -22.938 -12.703 8.109 1 89.44 298 ILE B C 1
ATOM 5069 O O . ILE B 1 298 ? -24.125 -12.758 8.438 1 89.44 298 ILE B O 1
ATOM 5073 N N . GLY B 1 299 ? -21.922 -12.234 8.875 1 84.38 299 GLY B N 1
ATOM 5074 C CA . GLY B 1 299 ? -22.266 -11.422 10.031 1 84.38 299 GLY B CA 1
ATOM 5075 C C . GLY B 1 299 ? -22.594 -9.984 9.688 1 84.38 299 GLY B C 1
ATOM 5076 O O . GLY B 1 299 ? -22.094 -9.445 8.703 1 84.38 299 GLY B O 1
ATOM 5077 N N . GLY B 1 300 ? -23.438 -9.289 10.508 1 73.5 300 GLY B N 1
ATOM 5078 C CA . GLY B 1 300 ? -23.734 -7.875 10.328 1 73.5 300 GLY B CA 1
ATOM 5079 C C . GLY B 1 300 ? -25.016 -7.629 9.555 1 73.5 300 GLY B C 1
ATOM 5080 O O . GLY B 1 300 ? -25.531 -6.512 9.539 1 73.5 300 GLY B O 1
ATOM 5081 N N . LEU B 1 301 ? -25.344 -8.68 8.805 1 75.25 301 LEU B N 1
ATOM 5082 C CA . LEU B 1 301 ? -26.578 -8.539 8.047 1 75.25 301 LEU B CA 1
ATOM 5083 C C . LEU B 1 301 ? -27.797 -8.898 8.914 1 75.25 301 LEU B C 1
ATOM 5085 O O . LEU B 1 301 ? -27.75 -9.875 9.664 1 75.25 301 LEU B O 1
ATOM 5089 N N . SER B 1 302 ? -28.25 -7.855 9.594 1 62.69 302 SER B N 1
ATOM 5090 C CA . SER B 1 302 ? -29.438 -8.133 10.391 1 62.69 302 SER B CA 1
ATOM 5091 C C . SER B 1 302 ? -30.312 -9.203 9.734 1 62.69 302 SER B C 1
ATOM 5093 O O . SER B 1 302 ? -30.125 -9.516 8.555 1 62.69 302 SER B O 1
ATOM 5095 N N . SER B 1 303 ? -31.016 -9.898 10.602 1 55.66 303 SER B N 1
ATOM 5096 C CA . SER B 1 303 ? -31.969 -10.945 10.281 1 55.66 303 SER B CA 1
ATOM 5097 C C . SER B 1 303 ? -32.781 -10.609 9.023 1 55.66 303 SER B C 1
ATOM 5099 O O . SER B 1 303 ? -33.562 -11.43 8.531 1 55.66 303 SER B O 1
ATOM 5101 N N . ASP B 1 304 ? -32.438 -9.469 8.43 1 56.06 304 ASP B N 1
ATOM 5102 C CA . ASP B 1 304 ? -33.406 -9.125 7.395 1 56.06 304 ASP B CA 1
ATOM 5103 C C . ASP B 1 304 ? -32.938 -9.562 6.02 1 56.06 304 ASP B C 1
ATOM 5105 O O . ASP B 1 304 ? -32.656 -8.719 5.152 1 56.06 304 ASP B O 1
ATOM 5109 N N . GLY B 1 305 ? -32.406 -10.68 5.898 1 61.03 305 GLY B N 1
ATOM 5110 C CA . GLY B 1 305 ? -32.219 -11.281 4.59 1 61.03 305 GLY B CA 1
ATOM 5111 C C . GLY B 1 305 ? -33.344 -10.992 3.621 1 61.03 305 GLY B C 1
ATOM 5112 O O . GLY B 1 305 ? -33.125 -10.758 2.436 1 61.03 305 GLY B O 1
ATOM 5113 N N . SER B 1 306 ? -34.469 -10.969 4.262 1 63.88 306 SER B N 1
ATOM 5114 C CA . SER B 1 306 ? -35.625 -10.711 3.447 1 63.88 306 SER B CA 1
ATOM 5115 C C . SER B 1 306 ? -35.625 -9.289 2.891 1 63.88 306 SER B C 1
ATOM 5117 O O . SER B 1 306 ? -35.969 -9.07 1.729 1 63.88 306 SER B O 1
ATOM 5119 N N . LYS B 1 307 ? -35.125 -8.375 3.732 1 70 307 LYS B N 1
ATOM 5120 C CA . LYS B 1 307 ? -35.062 -6.992 3.258 1 70 307 LYS B CA 1
ATOM 5121 C C . LYS B 1 307 ? -34.031 -6.836 2.146 1 70 307 LYS B C 1
ATOM 5123 O O . LYS B 1 307 ? -34.281 -6.133 1.162 1 70 307 LYS B O 1
ATOM 5128 N N . LEU B 1 308 ? -33 -7.598 2.381 1 76 308 LEU B N 1
ATOM 5129 C CA . LEU B 1 308 ? -31.969 -7.555 1.356 1 76 308 LEU B CA 1
ATOM 5130 C C . LEU B 1 308 ? -32.469 -8.156 0.047 1 76 308 LEU B C 1
ATOM 5132 O O . LEU B 1 308 ? -32.219 -7.598 -1.027 1 76 308 LEU B O 1
ATOM 5136 N N . HIS B 1 309 ? -33.188 -9.195 0.205 1 73.62 309 HIS B N 1
ATOM 5137 C CA . HIS B 1 309 ? -33.75 -9.852 -0.975 1 73.62 309 HIS B CA 1
ATOM 5138 C C . HIS B 1 309 ? -34.688 -8.93 -1.726 1 73.62 309 HIS B C 1
ATOM 5140 O O . HIS B 1 309 ? -34.656 -8.852 -2.955 1 73.62 309 HIS B O 1
ATOM 5146 N N . ASN B 1 310 ? -35.406 -8.227 -0.973 1 72.88 310 ASN B N 1
ATOM 5147 C CA . ASN B 1 310 ? -36.375 -7.312 -1.578 1 72.88 310 ASN B CA 1
ATOM 5148 C C . ASN B 1 310 ? -35.688 -6.152 -2.287 1 72.88 310 ASN B C 1
ATOM 5150 O O . ASN B 1 310 ? -36.125 -5.707 -3.346 1 72.88 310 ASN B O 1
ATOM 5154 N N . GLN B 1 311 ? -34.594 -5.777 -1.746 1 74.5 311 GLN B N 1
ATOM 5155 C CA . GLN B 1 311 ? -33.844 -4.664 -2.326 1 74.5 311 GLN B CA 1
ATOM 5156 C C . GLN B 1 311 ? -33.156 -5.082 -3.613 1 74.5 311 GLN B C 1
ATOM 5158 O O . GLN B 1 311 ? -33 -4.273 -4.531 1 74.5 311 GLN B O 1
ATOM 5163 N N . LEU B 1 312 ? -32.844 -6.324 -3.533 1 77.62 312 LEU B N 1
ATOM 5164 C CA . LEU B 1 312 ? -32.094 -6.805 -4.68 1 77.62 312 LEU B CA 1
ATOM 5165 C C . LEU B 1 312 ? -33 -7.191 -5.828 1 77.62 312 LEU B C 1
ATOM 5167 O O . LEU B 1 312 ? -32.625 -7.105 -6.996 1 77.62 312 LEU B O 1
ATOM 5171 N N . GLN B 1 313 ? -34.156 -7.492 -5.34 1 73.19 313 GLN B N 1
ATOM 5172 C CA . GLN B 1 313 ? -35.125 -7.91 -6.352 1 73.19 313 GLN B CA 1
ATOM 5173 C C . GLN B 1 313 ? -35.562 -6.734 -7.223 1 73.19 313 GLN B C 1
ATOM 5175 O O . GLN B 1 313 ? -35.906 -5.672 -6.711 1 73.19 313 GLN B O 1
ATOM 5180 N N . GLY B 1 314 ? -35.281 -6.836 -8.367 1 75 314 GLY B N 1
ATOM 5181 C CA . GLY B 1 314 ? -35.719 -5.836 -9.336 1 75 314 GLY B CA 1
ATOM 5182 C C . GLY B 1 314 ? -34.594 -4.879 -9.734 1 75 314 GLY B C 1
ATOM 5183 O O . GLY B 1 314 ? -34.656 -4.254 -10.797 1 75 314 GLY B O 1
ATOM 5184 N N . CYS B 1 315 ? -33.656 -4.684 -8.875 1 81.81 315 CYS B N 1
ATOM 5185 C CA . CYS B 1 315 ? -32.656 -3.686 -9.148 1 81.81 315 CYS B CA 1
ATOM 5186 C C . CYS B 1 315 ? -31.516 -4.281 -9.977 1 81.81 315 CYS B C 1
ATOM 5188 O O . CYS B 1 315 ? -30.719 -3.549 -10.57 1 81.81 315 CYS B O 1
ATOM 5190 N N . PHE B 1 316 ? -31.625 -5.66 -10.031 1 89.12 316 PHE B N 1
ATOM 5191 C CA . PHE B 1 316 ? -30.547 -6.348 -10.734 1 89.12 316 PHE B CA 1
ATOM 5192 C C . PHE B 1 316 ? -31.094 -7.215 -11.859 1 89.12 316 PHE B C 1
ATOM 5194 O O . PHE B 1 316 ? -31.453 -8.375 -11.641 1 89.12 316 PHE B O 1
ATOM 5201 N N . PRO B 1 317 ? -31.125 -6.66 -13.047 1 85.38 317 PRO B N 1
ATOM 5202 C CA . PRO B 1 317 ? -31.828 -7.301 -14.164 1 85.38 317 PRO B CA 1
ATOM 5203 C C . PRO B 1 317 ? -31.234 -8.664 -14.523 1 85.38 317 PRO B C 1
ATOM 5205 O O . PRO B 1 317 ? -31.953 -9.547 -15 1 85.38 317 PRO B O 1
ATOM 5208 N N . ARG B 1 318 ? -30 -8.906 -14.227 1 88.38 318 ARG B N 1
ATOM 5209 C CA . ARG B 1 318 ? -29.359 -10.133 -14.68 1 88.38 318 ARG B CA 1
ATOM 5210 C C . ARG B 1 318 ? -29.172 -11.109 -13.523 1 88.38 318 ARG B C 1
ATOM 5212 O O . ARG B 1 318 ? -28.609 -12.195 -13.711 1 88.38 318 ARG B O 1
ATOM 5219 N N . LEU B 1 319 ? -29.562 -10.727 -12.414 1 87.88 319 LEU B N 1
ATOM 5220 C CA . LEU B 1 319 ? -29.375 -11.555 -11.227 1 87.88 319 LEU B CA 1
ATOM 5221 C C . LEU B 1 319 ? -30.219 -12.812 -11.305 1 87.88 319 LEU B C 1
ATOM 5223 O O . LEU B 1 319 ? -31.453 -12.734 -11.328 1 87.88 319 LEU B O 1
ATOM 5227 N N . GLU B 1 320 ? -29.578 -13.945 -11.328 1 81.31 320 GLU B N 1
ATOM 5228 C CA . GLU B 1 320 ? -30.281 -15.219 -11.5 1 81.31 320 GLU B CA 1
ATOM 5229 C C . GLU B 1 320 ? -30.375 -15.977 -10.18 1 81.31 320 GLU B C 1
ATOM 5231 O O . GLU B 1 320 ? -31.391 -16.609 -9.898 1 81.31 320 GLU B O 1
ATOM 5236 N N . THR B 1 321 ? -29.312 -15.883 -9.461 1 78 321 THR B N 1
ATOM 5237 C CA . THR B 1 321 ? -29.281 -16.719 -8.273 1 78 321 THR B CA 1
ATOM 5238 C C . THR B 1 321 ? -28.766 -15.93 -7.07 1 78 321 THR B C 1
ATOM 5240 O O . THR B 1 321 ? -27.797 -15.18 -7.188 1 78 321 THR B O 1
ATOM 5243 N N . ILE B 1 322 ? -29.5 -15.961 -6.016 1 81.06 322 ILE B N 1
ATOM 5244 C CA . ILE B 1 322 ? -29.062 -15.469 -4.715 1 81.06 322 ILE B CA 1
ATOM 5245 C C . ILE B 1 322 ? -29.062 -16.609 -3.703 1 81.06 322 ILE B C 1
ATOM 5247 O O . ILE B 1 322 ? -30.109 -17.219 -3.436 1 81.06 322 ILE B O 1
ATOM 5251 N N . GLU B 1 323 ? -27.859 -16.984 -3.336 1 78.69 323 GLU B N 1
ATOM 5252 C CA . GLU B 1 323 ? -27.719 -18 -2.303 1 78.69 323 GLU B CA 1
ATOM 5253 C C . GLU B 1 323 ? -27.422 -17.375 -0.946 1 78.69 323 GLU B C 1
ATOM 5255 O O . GLU B 1 323 ? -26.406 -16.688 -0.79 1 78.69 323 GLU B O 1
ATOM 5260 N N . PHE B 1 324 ? -28.328 -17.5 0.01 1 80.06 324 PHE B N 1
ATOM 5261 C CA . PHE B 1 324 ? -28.156 -17 1.369 1 80.06 324 PHE B CA 1
ATOM 5262 C C . PHE B 1 324 ? -28.109 -18.156 2.367 1 80.06 324 PHE B C 1
ATOM 5264 O O . PHE B 1 324 ? -29.094 -18.859 2.559 1 80.06 324 PHE B O 1
ATOM 5271 N N . ASN B 1 325 ? -26.875 -18.484 2.777 1 72.88 325 ASN B N 1
ATOM 5272 C CA . ASN B 1 325 ? -26.719 -19.547 3.76 1 72.88 325 ASN B CA 1
ATOM 5273 C C . ASN B 1 325 ? -26.328 -19 5.125 1 72.88 325 ASN B C 1
ATOM 5275 O O . ASN B 1 325 ? -25.406 -18.188 5.227 1 72.88 325 ASN B O 1
ATOM 5279 N N . LYS B 1 326 ? -27.172 -19 6.211 1 65.94 326 LYS B N 1
ATOM 5280 C CA . LYS B 1 326 ? -26.828 -18.625 7.578 1 65.94 326 LYS B CA 1
ATOM 5281 C C . LYS B 1 326 ? -26.469 -19.844 8.414 1 65.94 326 LYS B C 1
ATOM 5283 O O . LYS B 1 326 ? -27.031 -20.922 8.211 1 65.94 326 LYS B O 1
ATOM 5288 N N . CYS B 1 327 ? -25.219 -19.906 8.984 1 48 327 CYS B N 1
ATOM 5289 C CA . CYS B 1 327 ? -25.047 -21.016 9.93 1 48 327 CYS B CA 1
ATOM 5290 C C . CYS B 1 327 ? -26.203 -21.031 10.93 1 48 327 CYS B C 1
ATOM 5292 O O . CYS B 1 327 ? -26.516 -20.016 11.547 1 48 327 CYS B O 1
ATOM 5294 N N . GLN B 1 328 ? -27.156 -21.828 10.781 1 39.94 328 GLN B N 1
ATOM 5295 C CA . GLN B 1 328 ? -28.016 -22.172 11.906 1 39.94 328 GLN B CA 1
ATOM 5296 C C . GLN B 1 328 ? -27.188 -22.516 13.141 1 39.94 328 GLN B C 1
ATOM 5298 O O . GLN B 1 328 ? -26.125 -23.125 13.023 1 39.94 328 GLN B O 1
#

Secondary structure (DSSP, 8-state):
-HHHHTTS-HHHHHHHHHHS-HHHHHHHHTT-HHHHHHHHHHHHHHTTEEEE-SSHHHHHHHHHHHT-HHHHTT--EEEE---TTSTTTTS---B-TTSSBSSGGGSHHHHHHHHHHHHT-TT--EEEE-----TTS--------TTS--HHHHHHHHHHHHHHHT---SEEEEE--TT---SS--GGGS-SSGGG-HHHHHHHTT--EEEEEEE--TTTHHHHHHHHHT-TT--EEEEEEESHHHHHHHHHHHHH-TTS-S--SEEEEEEEE--HHHHHHHHHTTTTT--EEEEEEEES--STHHHHHHHHTTT-TT--EEEEE---/-HHHHTTS-HHHHHHHHHHS-HHHHHHHHTT-HHHHHHHHHHHHHHTTEEEE-SSHHHHHHHHHHHT-HHHHTT--EEEE---TTSTTTTS---B-TTSSBSSGGGSHHHHHHHHHHHHT-TT--EEEE-----TTS--------TTS--HHHHHHHHHHHHHHHT---SEEEEE--TT---SS--GGGS-SSGGG-HHHHHHHTT--EEEEEEE--TTTHHHHHHHHHT-TT--EEEEEEESHHHHHHHHHHHHH-TTS-S--SEEEEEEEE--HHHHHHHHHTTTTT--EEEEEEEESS-STHHHHHHHHTTT-TT--EEEEE---

Foldseek 3Di:
DLVVLQVDPLVVVLVVLVVDDLVVVLVNLVRHVVNVVSCVLVNLLVQLEAEALQEPVSLVVLLSQLPDQNNLANHQEYEHADAPPSRNPPDDFDADPLLATDPPCPPVSLVSSLCSCQPRNLNHQAYALEHAQPVPDPPPDVCVPSRGDASLNVVQSVLVSCLVRVAAHAYYHDEYHSRHPDQARDCSHHDDCSLVRPSSLNNLLNYAYYHYAHEDDPVCLVVVLSSQLSHQNYAEYEDHYDDAVSLQVSLQVQLPDPSHHQQYQEYAYENYEYALVSVVSSCLSPQAHHAYYHAYQYHNHPVPPVVSVVVNPPSRPRHHYYHHHHDD/DLVVLQVDPLVVVLVVLVVDDLVVVLVNLVRHVVNVVSCVLVNLLVQLEAEALQEPVSLVVLLSQLPDQNNLANHQEYEHADAPPSGNPPDDFDADPLLATDPPCPPVSLVSSLCSCQPRNLNHQAYALEHAQPVPDPPPDCPVPSRGDASLNVVQSVLVSCLVRVAQHAYYHDEYHSRHSDQARDCSHHDDCSLVRPSSLNNLLNYAYYHYAHEDDPVCLVVVLSSQLSHQNYAEYEDHYDDAVSLQVSLQVQLPDPSHHQQYQEYAYENYEYALVSVVSSCLSPQAHHAEYHAYQYHNYPVPPVVSVVVNPPSRPRHHYYHHHHDD

Organism: Aspergillus oryzae (strain ATCC 42149 / RIB 40) (NCBI:txid510516)

InterPro domains:
  IPR001810 F-box domain [PS50181] (2-50)

Nearest PDB structures (foldseek):
  4kxf-assembly4_F  TM=4.614E-01  e=3.094E-03  Mus musculus
  3tsr-assembly1_E  TM=4.050E-01  e=2.754E-03  Mus musculus
  4rwt-assembly2_C  TM=6.167E-01  e=1.604E-01  Homo sapiens
  5wfn-assembly2_D  TM=5.417E-01  e=2.553E-01  Homo sapiens
  5yud-assembly1_A  TM=4.652E-01  e=3.616E-01  Mus musculus

Radius of gyration: 29.82 Å; Cα contacts (8 Å, |Δi|>4): 1266; chains: 2; bounding box: 72×108×62 Å

Sequence (656 aa):
MSAIIDRLPLELLELVCDELDTRDLASLVGTCRDTYHRTINRLAQRYTEIHLDFSQDSFNHIHAIANNKVMRQQVHRLVVMTPEPYLGRDLQWQRSAAGHIHNPLQIPAIQRFRDDLVERLTNCRSFVISPVRTKFVPEEEDVNDSEHFNPDDAAGILLEIIADASLPMKLFWYGTGVNYTSNIMDIRRLPKNLFTNPTFKSGWAQLENLHLDHKLTPYNYSFILNMILHAPNLRKIYLSLAPRDMAIEFFSHLSQSPSLPSSLERIALCFTSVRAVDLITILSHSRQTLKRLILDDIGGLSSDGSKLHNQLQGCFPRLETIEFNKCQMSAIIDRLPLELLELVCDELDTRDLASLVGTCRDTYHRTINRLAQRYTEIHLDFSQDSFNHIHAIANNKVMRQQVHRLVVMTPEPYLGRDLQWQRSAAGHIHNPLQIPAIQRFRDDLVERLTNCRSFVISPVRTKFVPEEEDVNDSEHFNPDDAAGILLEIIADASLPMKLFWYGTGVNYTSNIMDIRRLPKNLFTNPTFKSGWAQLENLHLDHKLTPYNYSFILNMILHAPNLRKIYLSLAPRDMAIEFFSHLSQSPSLPSSLERIALCFTSVRAVDLITILSHSRQTLKRLILDDIGGLSSDGSKLHNQLQGCFPRLETIEFNKCQ

Solvent-accessible surface area (backbone atoms only — not comparable to full-atom values): 33145 Å² total; per-residue (Å²): 120,74,70,60,64,66,69,49,54,69,69,54,50,51,49,48,53,69,68,40,57,74,70,58,42,57,61,54,46,72,71,33,71,72,55,24,67,68,39,39,58,60,50,15,64,62,28,35,50,44,71,38,36,62,22,60,66,37,48,51,50,51,49,55,41,35,69,31,77,69,37,14,70,35,23,33,27,40,33,35,68,38,43,67,80,56,23,33,40,94,53,86,79,52,63,37,77,44,49,19,65,48,65,54,70,72,38,66,69,48,35,50,50,50,49,34,43,66,74,41,19,67,55,45,28,25,42,33,47,39,15,58,50,62,88,75,62,74,82,65,74,82,71,78,53,87,79,57,51,45,69,47,44,52,50,22,52,53,53,47,45,27,32,72,65,35,43,62,28,40,33,44,32,45,36,69,33,43,22,39,78,62,70,52,77,55,57,34,22,33,71,67,58,52,90,76,30,65,42,22,45,59,4,42,30,51,20,29,34,42,36,40,29,45,46,62,44,49,77,40,42,39,57,58,52,45,62,50,44,50,16,52,49,24,27,33,42,36,42,27,34,26,51,54,65,43,21,32,53,48,42,44,51,50,39,68,39,88,48,49,41,47,48,27,28,33,44,32,42,34,59,24,20,40,43,60,69,36,49,52,47,47,49,56,51,12,26,83,41,24,28,36,39,38,38,33,37,56,39,68,48,58,95,44,57,63,57,50,48,55,61,48,54,81,65,28,84,46,51,74,44,76,45,78,44,68,77,124,122,74,70,60,64,65,69,48,54,69,68,53,50,49,48,48,52,70,69,40,56,76,69,56,42,58,60,53,45,70,71,31,71,72,55,25,67,69,39,37,59,61,50,14,63,61,28,36,51,43,69,38,37,62,21,61,66,38,49,52,51,50,49,55,40,37,70,30,76,69,37,14,70,34,22,33,28,41,33,36,66,42,44,68,80,55,26,32,40,93,53,87,82,53,64,36,75,44,49,20,65,48,65,54,69,71,38,65,67,49,36,52,50,49,48,34,43,68,74,42,20,67,55,46,28,25,42,34,46,40,15,62,52,60,89,76,63,74,83,65,74,81,72,77,54,87,80,57,52,45,70,47,44,52,50,21,51,53,51,48,45,28,31,72,64,36,42,62,30,40,32,43,34,46,36,68,32,39,23,40,79,62,68,51,80,55,58,34,24,34,71,66,58,54,89,76,30,66,44,22,45,61,4,42,31,50,21,28,33,41,36,41,32,44,45,62,44,50,77,41,42,39,58,58,52,44,62,50,42,51,16,52,50,24,27,33,40,36,41,26,35,27,51,53,65,42,21,31,53,48,41,46,51,51,40,69,38,87,50,49,41,48,49,27,28,32,45,34,42,34,58,24,19,40,42,58,71,34,49,52,46,47,49,56,49,12,27,84,42,24,28,35,39,37,37,32,36,56,39,67,47,60,94,46,58,64,56,51,48,55,61,47,53,81,64,28,84,46,51,75,44,78,45,79,44,66,77,124